Protein AF-A0AAQ4S574-F1 (afdb_monomer_lite)

Sequence (390 aa):
MLINPVLAESSVVLAVVLCVHMAMWNQHTWCCIALFIQAFYVQHKWDRLLRGGGAVFQFRPAANSGIVPASMVMPLLGLALKEKCSAAGNVYFERFSIVVTVTGMMLALFLSLIALGITRPVPTNTCVIAGVASSAILYTAKQTLTVSEVIEVLEVLLIFVYLSLIVLYLLPRCLTPGEALLVVGGISFIVNQLIKRSLNLAEVKGDPVNYFLPVVVVGSLLLGVFFALLFCFMESETWVSSLFFHMMTAVLGLGILMPWLSLFIGRHPIMWLLDFVTLNDRRLCLLGYWGFLAVVATCVVLHQNYQRQSGSKKHQASTVVRKYFHLIVVATYVPGLVYDRQLLHVAPWAAWRSSCSWSTCVTFGSGRWASCSGSCSPCSWTSGTPGPSS

Foldseek 3Di:
DPPDVLVVVLVVLVVLLVVLCVVPVDLLSVLLVLLLVLQSVLQVLVQVCLVVVLDPFFAAHPDRLQLNVLLNPQLSQLSVQLVVCVVVVNPVSNLVSVLSNLLSNVLSLVLSVVSQVSDPPRDPVSVVSSVVSVVSSVVVCVVRDDPVSVVLSVQLNVQLVVVLVLCSVLPHNPHRNSRSSNVSSVLSNLQSVQVVCVVCLPPDPDDLLVNLLSLVSVLVVVLVSVVSVVVVVDDDDDPVNVVCNVVVCCCSCVVPSQVVSCSNNVHRVVVVVVCVQPVDVLSVVLVVVLVVLLVVLVVVVVVVVVVVVVDPDDPPVPVVNVVSVVVSVCVSVVCCVVRPVSVVSVCVVVVVVSVVVVVVVVCVSPVDPPPVVPPPDPPPPDDDDDDDDD

Structure (mmCIF, N/CA/C/O backbone):
data_AF-A0AAQ4S574-F1
#
_entry.id   AF-A0AAQ4S574-F1
#
loop_
_atom_site.group_PDB
_atom_site.id
_atom_site.type_symbol
_atom_site.label_atom_id
_atom_site.label_alt_id
_atom_site.label_comp_id
_atom_site.label_asym_id
_atom_site.label_entity_id
_atom_site.label_seq_id
_atom_site.pdbx_PDB_ins_code
_atom_site.Cartn_x
_atom_site.Cartn_y
_atom_site.Cartn_z
_atom_site.occupancy
_atom_site.B_iso_or_equiv
_atom_site.auth_seq_id
_atom_site.auth_comp_id
_atom_site.auth_asym_id
_atom_site.auth_atom_id
_atom_site.pdbx_PDB_model_num
ATOM 1 N N . MET A 1 1 ? -4.953 -13.918 -32.452 1.00 43.50 1 MET A N 1
ATOM 2 C CA . MET A 1 1 ? -4.718 -12.624 -31.773 1.00 43.50 1 MET A CA 1
ATOM 3 C C . MET A 1 1 ? -3.980 -12.891 -30.471 1.00 43.50 1 MET A C 1
ATOM 5 O O . MET A 1 1 ? -4.559 -13.520 -29.597 1.00 43.50 1 MET A O 1
ATOM 9 N N . LEU A 1 2 ? -2.714 -12.480 -30.338 1.00 54.62 2 LEU A N 1
ATOM 10 C CA . LEU A 1 2 ? -2.072 -12.447 -29.019 1.00 54.62 2 LEU A CA 1
ATOM 11 C C . LEU A 1 2 ? -2.721 -11.312 -28.217 1.00 54.62 2 LEU A C 1
ATOM 13 O O . LEU A 1 2 ? -2.611 -10.149 -28.597 1.00 54.62 2 LEU A O 1
ATOM 17 N N . ILE A 1 3 ? -3.431 -11.651 -27.143 1.00 70.69 3 ILE A N 1
ATOM 18 C CA . ILE A 1 3 ? -4.018 -10.667 -26.230 1.00 70.69 3 ILE A CA 1
ATOM 19 C C . ILE A 1 3 ? -2.865 -9.914 -25.564 1.00 70.69 3 ILE A C 1
ATOM 21 O O . ILE A 1 3 ? -2.000 -10.527 -24.940 1.00 70.69 3 ILE A O 1
ATOM 25 N N . ASN A 1 4 ? -2.837 -8.587 -25.707 1.00 80.44 4 ASN A N 1
ATOM 26 C CA . ASN A 1 4 ? -1.855 -7.762 -25.013 1.00 80.44 4 ASN A CA 1
ATOM 27 C C . ASN A 1 4 ? -2.135 -7.850 -23.498 1.00 80.44 4 ASN A C 1
ATOM 29 O O . ASN A 1 4 ? -3.211 -7.418 -23.070 1.00 80.44 4 ASN A O 1
ATOM 33 N N . PRO A 1 5 ? -1.209 -8.391 -22.684 1.00 80.94 5 PRO A N 1
ATOM 34 C CA . PRO A 1 5 ? -1.453 -8.637 -21.262 1.00 80.94 5 PRO A CA 1
ATOM 35 C C . PRO A 1 5 ? -1.812 -7.357 -20.498 1.00 80.94 5 PRO A C 1
ATOM 37 O O . PRO A 1 5 ? -2.635 -7.400 -19.591 1.00 80.94 5 PRO A O 1
ATOM 40 N N . VAL A 1 6 ? -1.280 -6.208 -20.927 1.00 83.06 6 VAL A N 1
ATOM 41 C CA . VAL A 1 6 ? -1.556 -4.888 -20.337 1.00 83.06 6 VAL A CA 1
ATOM 42 C C . VAL A 1 6 ? -3.023 -4.481 -20.519 1.00 83.06 6 VAL A C 1
ATOM 44 O O . VAL A 1 6 ? -3.631 -3.899 -19.619 1.00 83.06 6 VAL A O 1
ATOM 47 N N . LEU A 1 7 ? -3.607 -4.785 -21.684 1.00 86.38 7 LEU A N 1
ATOM 48 C CA . LEU A 1 7 ? -5.013 -4.487 -21.968 1.00 86.38 7 LEU A CA 1
ATOM 49 C C . LEU A 1 7 ? -5.938 -5.419 -21.187 1.00 86.38 7 LEU A C 1
ATOM 51 O O . LEU A 1 7 ? -6.938 -4.954 -20.651 1.00 86.38 7 LEU A O 1
ATOM 55 N N . ALA A 1 8 ? -5.583 -6.702 -21.076 1.00 88.00 8 ALA A N 1
ATOM 56 C CA . ALA A 1 8 ? -6.330 -7.653 -20.259 1.00 88.00 8 ALA A CA 1
ATOM 57 C C . ALA A 1 8 ? -6.357 -7.213 -18.786 1.00 88.00 8 ALA A C 1
ATOM 59 O O . ALA A 1 8 ? -7.429 -7.075 -18.203 1.00 88.00 8 ALA A O 1
ATOM 60 N N . GLU A 1 9 ? -5.199 -6.888 -18.215 1.00 88.25 9 GLU A N 1
ATOM 61 C CA . GLU A 1 9 ? -5.070 -6.366 -16.851 1.00 88.25 9 GLU A CA 1
ATOM 62 C C . GLU A 1 9 ? -5.898 -5.090 -16.637 1.00 88.25 9 GLU A C 1
ATOM 64 O O . GLU A 1 9 ? -6.709 -5.016 -15.714 1.00 88.25 9 GLU A O 1
ATOM 69 N N . SER A 1 10 ? -5.773 -4.119 -17.544 1.00 92.00 10 SER A N 1
ATOM 70 C CA . SER A 1 10 ? -6.533 -2.865 -17.469 1.00 92.00 10 SER A CA 1
ATOM 71 C C . SER A 1 10 ? -8.041 -3.093 -17.597 1.00 92.00 10 SER A C 1
ATOM 73 O O . SER A 1 10 ? -8.815 -2.416 -16.926 1.00 92.00 10 SER A O 1
ATOM 75 N N . SER A 1 11 ? -8.473 -4.059 -18.415 1.00 92.06 11 SER A N 1
ATOM 76 C CA . SER A 1 11 ? -9.893 -4.397 -18.578 1.00 92.06 11 SER A CA 1
ATOM 77 C C . SER A 1 11 ? -10.495 -5.021 -17.318 1.00 92.06 11 SER A C 1
ATOM 79 O O . SER A 1 11 ? -11.617 -4.678 -16.949 1.00 92.06 11 SER A O 1
ATOM 81 N N . VAL A 1 12 ? -9.737 -5.869 -16.612 1.00 93.31 12 VAL A N 1
ATOM 82 C CA . VAL A 1 12 ? -10.163 -6.449 -15.331 1.00 93.31 12 VAL A CA 1
ATOM 83 C C . VAL A 1 12 ? -10.307 -5.348 -14.285 1.00 93.31 12 VAL A C 1
ATOM 85 O O . VAL A 1 12 ? -11.330 -5.277 -13.608 1.00 93.31 12 VAL A O 1
ATOM 88 N N . VAL A 1 13 ? -9.321 -4.453 -14.185 1.00 94.25 13 VAL A N 1
ATOM 89 C CA . VAL A 1 13 ? -9.377 -3.329 -13.241 1.00 94.25 13 VAL A CA 1
ATOM 90 C C . VAL A 1 13 ? -10.547 -2.396 -13.569 1.00 94.25 13 VAL A C 1
ATOM 92 O O . VAL A 1 13 ? -11.286 -2.022 -12.661 1.00 94.25 13 VAL A O 1
ATOM 95 N N . LEU A 1 14 ? -10.777 -2.080 -14.848 1.00 95.69 14 LEU A N 1
ATOM 96 C CA . LEU A 1 14 ? -11.927 -1.280 -15.279 1.00 95.69 14 LEU A CA 1
ATOM 97 C C . LEU A 1 14 ? -13.253 -1.930 -14.879 1.00 95.69 14 LEU A C 1
ATOM 99 O O . LEU A 1 14 ? -14.118 -1.250 -14.336 1.00 95.69 14 LEU A O 1
ATOM 103 N N . ALA A 1 15 ? -13.409 -3.236 -15.115 1.00 95.56 15 ALA A N 1
ATOM 104 C CA . ALA A 1 15 ? -14.615 -3.960 -14.731 1.00 95.56 15 ALA A CA 1
ATOM 105 C C . ALA A 1 15 ? -14.869 -3.852 -13.220 1.00 95.56 15 ALA A C 1
ATOM 107 O O . ALA A 1 15 ? -15.987 -3.555 -12.810 1.00 95.56 15 ALA A O 1
ATOM 108 N N . VAL A 1 16 ? -13.829 -4.003 -12.392 1.00 94.75 16 VAL A N 1
ATOM 109 C CA . VAL A 1 16 ? -13.945 -3.833 -10.935 1.00 94.75 16 VAL A CA 1
ATOM 110 C C . VAL A 1 16 ? -14.341 -2.399 -10.567 1.00 94.75 16 VAL A C 1
ATOM 112 O O . VAL A 1 16 ? -15.262 -2.220 -9.772 1.00 94.75 16 VAL A O 1
ATOM 115 N N . VAL A 1 17 ? -13.699 -1.382 -11.153 1.00 95.75 17 VAL A N 1
ATOM 116 C CA . VAL A 1 17 ? -14.027 0.036 -10.902 1.00 95.75 17 VAL A CA 1
ATOM 117 C C . VAL A 1 17 ? -15.481 0.334 -11.269 1.00 95.75 17 VAL A C 1
ATOM 119 O O . VAL A 1 17 ? -16.183 0.974 -10.489 1.00 95.75 17 VAL A O 1
ATOM 122 N N . LEU A 1 18 ? -15.955 -0.160 -12.416 1.00 95.62 18 LEU A N 1
ATOM 123 C CA . LEU A 1 18 ? -17.338 0.020 -12.856 1.00 95.62 18 LEU A CA 1
ATOM 124 C C . LEU A 1 18 ? -18.326 -0.711 -11.944 1.00 95.62 18 LEU A C 1
ATOM 126 O O . LEU A 1 18 ? -19.327 -0.117 -11.557 1.00 95.62 18 LEU A O 1
ATOM 130 N N . CYS A 1 19 ? -18.039 -1.948 -11.533 1.00 94.25 19 CYS A N 1
ATOM 131 C CA . CYS A 1 19 ? -18.871 -2.670 -10.566 1.00 94.25 19 CYS A CA 1
ATOM 132 C C . CYS A 1 19 ? -19.007 -1.895 -9.248 1.00 94.25 19 CYS A C 1
ATOM 134 O O . CYS A 1 19 ? -20.109 -1.737 -8.727 1.00 94.25 19 CYS A O 1
ATOM 136 N N . VAL A 1 20 ? -17.892 -1.375 -8.728 1.00 93.19 20 VAL A N 1
ATOM 137 C CA . VAL A 1 20 ? -17.866 -0.575 -7.496 1.00 93.19 20 VAL A CA 1
ATOM 138 C C . VAL A 1 20 ? -18.617 0.751 -7.679 1.00 93.19 20 VAL A C 1
ATOM 140 O O . VAL A 1 20 ? -19.373 1.159 -6.798 1.00 93.19 20 VAL A O 1
ATOM 143 N N . HIS A 1 21 ? -18.464 1.403 -8.832 1.00 94.75 21 HIS A N 1
ATOM 144 C CA . HIS A 1 21 ? -19.190 2.627 -9.164 1.00 94.75 21 HIS A CA 1
ATOM 145 C C . HIS A 1 21 ? -20.704 2.406 -9.233 1.00 94.75 21 HIS A C 1
ATOM 147 O O . HIS A 1 21 ? -21.452 3.163 -8.617 1.00 94.75 21 HIS A O 1
ATOM 153 N N . MET A 1 22 ? -21.147 1.344 -9.909 1.00 93.69 22 MET A N 1
ATOM 154 C CA . MET A 1 22 ? -22.566 0.992 -10.010 1.00 93.69 22 MET A CA 1
ATOM 155 C C . MET A 1 22 ? -23.173 0.629 -8.651 1.00 93.69 22 MET A C 1
ATOM 157 O O . MET A 1 22 ? -24.352 0.884 -8.432 1.00 93.69 22 MET A O 1
ATOM 161 N N . ALA A 1 23 ? -22.384 0.056 -7.738 1.00 91.88 23 ALA A N 1
ATOM 162 C CA . ALA A 1 23 ? -22.860 -0.333 -6.414 1.00 91.88 23 ALA A CA 1
ATOM 163 C C . ALA A 1 23 ? -23.023 0.851 -5.442 1.00 91.88 23 ALA A C 1
ATOM 165 O O . ALA A 1 23 ? -23.967 0.851 -4.661 1.00 91.88 23 ALA A O 1
ATOM 166 N N . MET A 1 24 ? -22.113 1.836 -5.455 1.00 90.31 24 MET A N 1
ATOM 167 C CA . MET A 1 24 ? -22.080 2.897 -4.426 1.00 90.31 24 MET A CA 1
ATOM 168 C C . MET A 1 24 ? -22.477 4.288 -4.930 1.00 90.31 24 MET A C 1
ATOM 170 O O . MET A 1 24 ? -22.800 5.147 -4.117 1.00 90.31 24 MET A O 1
ATOM 174 N N . TRP A 1 25 ? -22.370 4.541 -6.240 1.00 91.69 25 TRP A N 1
ATOM 175 C CA . TRP A 1 25 ? -22.757 5.784 -6.920 1.00 91.69 25 TRP A CA 1
ATOM 176 C C . TRP A 1 25 ? -22.475 7.081 -6.126 1.00 91.69 25 TRP A C 1
ATOM 178 O O . TRP A 1 25 ? -23.380 7.792 -5.691 1.00 91.69 25 TRP A O 1
ATOM 188 N N . ASN A 1 26 ? -21.198 7.414 -5.915 1.00 91.44 26 ASN A N 1
ATOM 189 C CA . ASN A 1 26 ? -20.798 8.583 -5.116 1.00 91.44 26 ASN A CA 1
ATOM 190 C C . ASN A 1 26 ? -19.667 9.410 -5.765 1.00 91.44 26 ASN A C 1
ATOM 192 O O . ASN A 1 26 ? -19.024 8.972 -6.722 1.00 91.44 26 ASN A O 1
ATOM 196 N N . GLN A 1 27 ? -19.389 10.609 -5.234 1.00 93.25 27 GLN A N 1
ATOM 197 C CA . GLN A 1 27 ? -18.343 11.508 -5.761 1.00 93.25 27 GLN A CA 1
ATOM 198 C C . GLN A 1 27 ? -16.951 10.846 -5.813 1.00 93.25 27 GLN A C 1
ATOM 200 O O . GLN A 1 27 ? -16.199 11.039 -6.769 1.00 93.25 27 GLN A O 1
ATOM 205 N N . HIS A 1 28 ? -16.619 10.003 -4.832 1.00 93.94 28 HIS A N 1
ATOM 206 C CA . HIS A 1 28 ? -15.342 9.289 -4.803 1.00 93.94 28 HIS A CA 1
ATOM 207 C C . HIS A 1 28 ? -15.235 8.209 -5.893 1.00 93.94 28 HIS A C 1
ATOM 209 O O . HIS A 1 28 ? -14.155 8.007 -6.443 1.00 93.94 28 HIS A O 1
ATOM 215 N N . THR A 1 29 ? -16.334 7.539 -6.256 1.00 95.19 29 THR A N 1
ATOM 216 C CA . THR A 1 29 ? -16.338 6.569 -7.367 1.00 95.19 29 THR A CA 1
ATOM 217 C C . THR A 1 29 ? -16.133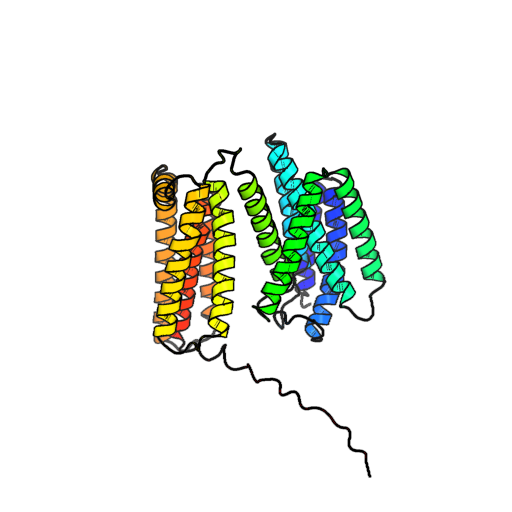 7.243 -8.719 1.00 95.19 29 THR A C 1
ATOM 219 O O . THR A 1 29 ? -15.388 6.718 -9.543 1.00 95.19 29 THR A O 1
ATOM 222 N N . TRP A 1 30 ? -16.690 8.442 -8.921 1.00 95.62 30 TRP A N 1
ATOM 223 C CA . TRP A 1 30 ? -16.391 9.263 -10.099 1.00 95.62 30 TRP A CA 1
ATOM 224 C C . TRP A 1 30 ? -14.912 9.657 -10.153 1.00 95.62 30 TRP A C 1
ATOM 226 O O . TRP A 1 30 ? -14.283 9.565 -11.208 1.00 95.62 30 TRP A O 1
ATOM 236 N N . CYS A 1 31 ? -14.322 10.007 -9.005 1.00 96.19 31 CYS A N 1
ATOM 237 C CA . CYS A 1 31 ? -12.882 10.243 -8.904 1.00 96.19 31 CYS A CA 1
ATOM 238 C C . CYS A 1 31 ? -12.060 8.989 -9.237 1.00 96.19 31 CYS A C 1
ATOM 240 O O . CYS A 1 31 ? -11.039 9.103 -9.909 1.00 96.19 31 CYS A O 1
ATOM 242 N N . CYS A 1 32 ? -12.511 7.794 -8.841 1.00 95.62 32 CYS A N 1
ATOM 243 C CA . CYS A 1 32 ? -11.848 6.537 -9.198 1.00 95.62 32 CYS A CA 1
ATOM 244 C C . CYS A 1 32 ? -11.902 6.258 -10.706 1.00 95.62 32 CYS A C 1
ATOM 246 O O . CYS A 1 32 ? -10.908 5.801 -11.264 1.00 95.62 32 CYS A O 1
ATOM 248 N N . ILE A 1 33 ? -13.007 6.582 -11.388 1.00 96.44 33 ILE A N 1
ATOM 249 C CA . ILE A 1 33 ? -13.091 6.490 -12.857 1.00 96.44 33 ILE A CA 1
ATOM 250 C C . ILE A 1 33 ? -12.091 7.454 -13.507 1.00 96.44 33 ILE A C 1
ATOM 252 O O . ILE A 1 33 ? -11.316 7.048 -14.375 1.00 96.44 33 ILE A O 1
ATOM 256 N N . ALA A 1 34 ? -12.062 8.715 -13.064 1.00 95.75 34 ALA A N 1
ATOM 257 C CA . ALA A 1 34 ? -11.118 9.705 -13.581 1.00 95.75 34 ALA A CA 1
ATOM 258 C C . ALA A 1 34 ? -9.656 9.277 -13.348 1.00 95.75 34 ALA A C 1
ATOM 260 O O . ALA A 1 34 ? -8.828 9.364 -14.259 1.00 95.75 34 ALA A O 1
ATOM 261 N N . LEU A 1 35 ? -9.352 8.751 -12.158 1.00 95.94 35 LEU A N 1
ATOM 262 C CA . LEU A 1 35 ? -8.034 8.231 -11.802 1.00 95.94 35 LEU A CA 1
ATOM 263 C C . LEU A 1 35 ? -7.663 6.995 -12.628 1.00 95.94 35 LEU A C 1
ATOM 265 O O . LEU A 1 35 ? -6.521 6.885 -13.063 1.00 95.94 35 LEU A O 1
ATOM 269 N N . PHE A 1 36 ? -8.607 6.087 -12.889 1.00 96.31 36 PHE A N 1
ATOM 270 C CA . PHE A 1 36 ? -8.378 4.925 -13.749 1.00 96.31 36 PHE A CA 1
ATOM 271 C C . PHE A 1 36 ? -7.985 5.359 -15.163 1.00 96.31 36 PHE A C 1
ATOM 273 O O . PHE A 1 36 ? -6.969 4.898 -15.687 1.00 96.31 36 PHE A O 1
ATOM 280 N N . ILE A 1 37 ? -8.752 6.277 -15.763 1.00 94.62 37 ILE A N 1
ATOM 281 C CA . ILE A 1 37 ? -8.464 6.808 -17.103 1.00 94.62 37 ILE A CA 1
ATOM 282 C C . ILE A 1 37 ? -7.067 7.431 -17.104 1.00 94.62 37 ILE A C 1
ATOM 284 O O . ILE A 1 37 ? -6.228 7.093 -17.939 1.00 94.62 37 ILE A O 1
ATOM 288 N N . GLN A 1 38 ? -6.777 8.288 -16.128 1.00 94.31 38 GLN A N 1
ATOM 289 C CA . GLN A 1 38 ? -5.470 8.914 -15.976 1.00 94.31 38 GLN A CA 1
ATOM 290 C C . GLN A 1 38 ? -4.342 7.871 -15.866 1.00 94.31 38 GLN A C 1
ATOM 292 O O . GLN A 1 38 ? -3.348 7.965 -16.600 1.00 94.31 38 GLN A O 1
ATOM 297 N N . ALA A 1 39 ? -4.488 6.869 -14.997 1.00 92.88 39 ALA A N 1
ATOM 298 C CA . ALA A 1 39 ? -3.494 5.823 -14.772 1.00 92.88 39 ALA A CA 1
ATOM 299 C C . ALA A 1 39 ? -3.269 4.965 -16.026 1.00 92.88 39 ALA A C 1
ATOM 301 O O . ALA A 1 39 ? -2.128 4.620 -16.332 1.00 92.88 39 ALA A O 1
ATOM 302 N N . PHE A 1 40 ? -4.324 4.686 -16.795 1.00 93.00 40 PHE A N 1
ATOM 303 C CA . PHE A 1 40 ? -4.241 3.948 -18.055 1.00 93.00 40 PHE A CA 1
ATOM 304 C C . PHE A 1 40 ? -3.364 4.669 -19.090 1.00 93.00 40 PHE A C 1
ATOM 306 O O . PHE A 1 40 ? -2.460 4.066 -19.680 1.00 93.00 40 PHE A O 1
ATOM 313 N N . TYR A 1 41 ? -3.556 5.982 -19.266 1.00 90.31 41 TYR A N 1
ATOM 314 C CA . TYR A 1 41 ? -2.715 6.777 -20.171 1.00 90.31 41 TYR A CA 1
ATOM 315 C C . TYR A 1 41 ? -1.257 6.863 -19.697 1.00 90.31 41 TYR A C 1
ATOM 317 O O . TYR A 1 41 ? -0.334 6.852 -20.520 1.00 90.31 41 TYR A O 1
ATOM 325 N N . VAL A 1 42 ? -1.039 6.948 -18.383 1.00 89.69 42 VAL A N 1
ATOM 326 C CA . VAL A 1 42 ? 0.301 7.024 -17.785 1.00 89.69 42 VAL A CA 1
ATOM 327 C C . VAL A 1 42 ? 1.046 5.690 -17.882 1.00 89.69 42 VAL A C 1
ATOM 329 O O . VAL A 1 42 ? 2.223 5.688 -18.249 1.00 89.69 42 VAL A O 1
ATOM 332 N N . GLN A 1 43 ? 0.370 4.561 -17.667 1.00 90.12 43 GLN A N 1
ATOM 333 C CA . GLN A 1 43 ? 0.934 3.212 -17.797 1.00 90.12 43 GLN A CA 1
ATOM 334 C C . GLN A 1 43 ? 1.559 2.984 -19.176 1.00 90.12 43 GLN A C 1
ATOM 336 O O . GLN A 1 43 ? 2.724 2.604 -19.282 1.00 90.12 43 GLN A O 1
ATOM 341 N N . HIS A 1 44 ? 0.839 3.323 -20.249 1.00 86.62 44 HIS A N 1
ATOM 342 C CA . HIS A 1 44 ? 1.346 3.123 -21.610 1.00 86.62 44 HIS A CA 1
ATOM 343 C C . HIS A 1 44 ? 2.580 3.988 -21.944 1.00 86.62 44 HIS A C 1
ATOM 345 O O . HIS A 1 44 ? 3.338 3.696 -22.876 1.00 86.62 44 HIS A O 1
ATOM 351 N N . LYS A 1 45 ? 2.793 5.088 -21.218 1.00 84.00 45 LYS A N 1
ATOM 352 C CA . LYS A 1 45 ? 3.995 5.921 -21.359 1.00 84.00 45 LYS A CA 1
ATOM 353 C C . LYS A 1 45 ? 5.153 5.393 -20.531 1.00 84.00 45 LYS A C 1
ATOM 355 O O . LYS A 1 45 ? 6.257 5.306 -21.061 1.00 84.00 45 LYS A O 1
ATOM 360 N N . TRP A 1 46 ? 4.898 4.997 -19.287 1.00 83.75 46 TRP A N 1
ATOM 361 C CA . TRP A 1 46 ? 5.904 4.350 -18.448 1.00 83.75 46 TRP A CA 1
ATOM 362 C C . TRP A 1 46 ? 6.450 3.086 -19.089 1.00 83.75 46 TRP A C 1
ATOM 364 O O . TRP A 1 46 ? 7.662 2.934 -19.162 1.00 83.75 46 TRP A O 1
ATOM 374 N N . ASP A 1 47 ? 5.592 2.227 -19.639 1.00 84.88 47 ASP A N 1
ATOM 375 C CA . ASP A 1 47 ? 6.041 1.005 -20.310 1.00 84.88 47 ASP A CA 1
ATOM 376 C C . ASP A 1 47 ? 6.991 1.314 -21.479 1.00 84.88 47 ASP A C 1
ATOM 378 O O . ASP A 1 47 ? 7.955 0.586 -21.713 1.00 84.88 47 ASP A O 1
ATOM 382 N N . ARG A 1 48 ? 6.764 2.423 -22.197 1.00 81.75 48 ARG A N 1
ATOM 383 C CA . ARG A 1 48 ? 7.668 2.888 -23.259 1.00 81.75 48 ARG A CA 1
ATOM 384 C C . ARG A 1 48 ? 8.982 3.436 -22.705 1.00 81.75 48 ARG A C 1
ATOM 386 O O . ARG A 1 48 ? 10.031 3.092 -23.240 1.00 81.75 48 ARG A O 1
ATOM 393 N N . LEU A 1 49 ? 8.943 4.233 -21.636 1.00 78.69 49 LEU A N 1
ATOM 394 C CA . LEU A 1 49 ? 10.150 4.747 -20.976 1.00 78.69 49 LEU A CA 1
ATOM 395 C C . LEU A 1 49 ? 11.023 3.627 -20.402 1.00 78.69 49 LEU A C 1
ATOM 397 O O . LEU A 1 49 ? 12.238 3.645 -20.584 1.00 78.69 49 LEU A O 1
ATOM 401 N N . LEU A 1 50 ? 10.403 2.646 -19.744 1.00 79.06 50 LEU A N 1
ATOM 402 C CA . LEU A 1 50 ? 11.084 1.490 -19.165 1.00 79.06 50 LEU A CA 1
ATOM 403 C C . LEU A 1 50 ? 11.767 0.650 -20.248 1.00 79.06 50 LEU A C 1
ATOM 405 O O . LEU A 1 50 ? 12.910 0.238 -20.071 1.00 79.06 50 LEU A O 1
ATOM 409 N N . ARG A 1 51 ? 11.105 0.445 -21.395 1.00 79.75 51 ARG A N 1
ATOM 410 C CA . ARG A 1 51 ? 11.705 -0.238 -22.556 1.00 79.75 51 ARG A CA 1
ATOM 411 C C . ARG A 1 51 ? 12.835 0.565 -23.198 1.00 79.75 51 ARG A C 1
ATOM 413 O O . ARG A 1 51 ? 13.771 -0.032 -23.711 1.00 79.75 51 ARG A O 1
ATOM 420 N N . GLY A 1 52 ? 12.743 1.893 -23.172 1.00 72.75 52 GLY A N 1
ATOM 421 C CA . GLY A 1 52 ? 13.758 2.795 -23.716 1.00 72.75 52 GLY A CA 1
ATOM 422 C C . GLY A 1 52 ? 14.956 3.046 -22.796 1.00 72.75 52 GLY A C 1
ATOM 423 O O . GLY A 1 52 ? 15.848 3.788 -23.186 1.00 72.75 52 GLY A O 1
ATOM 424 N N . GLY A 1 53 ? 14.978 2.490 -21.576 1.00 70.25 53 GLY A N 1
ATOM 425 C CA . GLY A 1 53 ? 16.066 2.699 -20.611 1.00 70.25 53 GLY A CA 1
ATOM 426 C C . GLY A 1 53 ? 16.183 4.131 -20.071 1.00 70.25 53 GLY A C 1
ATOM 427 O O . GLY A 1 53 ? 17.151 4.445 -19.390 1.00 70.25 53 GLY A O 1
ATOM 428 N N . GLY A 1 54 ? 15.204 4.999 -20.345 1.00 64.88 54 GLY A N 1
ATOM 429 C CA . GLY A 1 54 ? 15.230 6.422 -19.983 1.00 64.88 54 GLY A CA 1
ATOM 430 C C . GLY A 1 54 ? 14.704 6.737 -18.580 1.00 64.88 54 GLY A C 1
ATOM 431 O O . GLY A 1 54 ? 14.368 7.885 -18.299 1.00 64.88 54 GLY A O 1
ATOM 432 N N . ALA A 1 55 ? 14.549 5.732 -17.716 1.00 68.62 55 ALA A N 1
ATOM 433 C CA . ALA A 1 55 ? 14.080 5.935 -16.350 1.00 68.62 55 ALA A CA 1
ATOM 434 C C . ALA A 1 55 ? 15.243 6.354 -15.436 1.00 68.62 55 ALA A C 1
ATOM 436 O O . ALA A 1 55 ? 16.297 5.725 -15.444 1.00 68.62 55 ALA A O 1
ATOM 437 N N . VAL A 1 56 ? 15.026 7.389 -14.616 1.00 70.19 56 VAL A N 1
ATOM 438 C CA . VAL A 1 56 ? 16.003 7.867 -13.613 1.00 70.19 56 VAL A CA 1
ATOM 439 C C . VAL A 1 56 ? 16.348 6.765 -12.605 1.00 70.19 56 VAL A C 1
ATOM 441 O O . VAL A 1 56 ? 17.498 6.624 -12.201 1.00 70.19 56 VAL A O 1
ATOM 444 N N . PHE A 1 57 ? 15.355 5.954 -12.231 1.00 72.50 57 PHE A N 1
ATOM 445 C CA . PHE A 1 57 ? 15.533 4.795 -11.363 1.00 72.50 57 PHE A CA 1
ATOM 446 C C . PHE A 1 57 ? 15.596 3.504 -12.176 1.00 72.50 57 PHE A C 1
ATOM 448 O O . PHE A 1 57 ? 14.870 3.324 -13.158 1.00 72.50 57 PHE A O 1
ATOM 455 N N . GLN A 1 58 ? 16.431 2.570 -11.725 1.00 77.25 58 GLN A N 1
ATOM 456 C CA . GLN A 1 58 ? 16.524 1.245 -12.324 1.00 77.25 58 GLN A CA 1
ATOM 457 C C . GLN A 1 58 ? 15.363 0.383 -11.820 1.00 77.25 58 GLN A C 1
ATOM 459 O O . GLN A 1 58 ? 15.436 -0.193 -10.741 1.00 77.25 58 GLN A O 1
ATOM 464 N N . PHE A 1 59 ? 14.283 0.294 -12.590 1.00 80.69 59 PHE A N 1
ATOM 465 C CA . PHE A 1 59 ? 13.173 -0.620 -12.303 1.00 80.69 59 PHE A CA 1
ATOM 466 C C . PHE A 1 59 ? 13.439 -2.021 -12.861 1.00 80.69 59 PHE A C 1
ATOM 468 O O . PHE A 1 59 ? 14.367 -2.230 -13.650 1.00 80.69 59 PHE A O 1
ATOM 475 N N . ARG A 1 60 ? 12.630 -3.003 -12.444 1.00 78.38 60 ARG A N 1
ATOM 476 C CA . ARG A 1 60 ? 12.741 -4.383 -12.933 1.00 78.38 60 ARG A CA 1
ATOM 477 C C . ARG A 1 60 ? 12.635 -4.432 -14.472 1.00 78.38 60 ARG A C 1
ATOM 479 O O . ARG A 1 60 ? 11.612 -4.013 -15.016 1.00 78.38 60 ARG A O 1
ATOM 486 N N . PRO A 1 61 ? 13.643 -4.975 -15.181 1.00 68.19 61 PRO A N 1
ATOM 487 C CA . PRO A 1 61 ? 13.613 -5.071 -16.637 1.00 68.19 61 PRO A CA 1
ATOM 488 C C . PRO A 1 61 ? 12.579 -6.103 -17.115 1.00 68.19 61 PRO A C 1
ATOM 490 O O . PRO A 1 61 ? 12.309 -7.089 -16.433 1.00 68.19 61 PRO A O 1
ATOM 493 N N . ALA A 1 62 ? 12.021 -5.878 -18.309 1.00 67.44 62 ALA A N 1
ATOM 494 C CA . ALA A 1 62 ? 11.063 -6.757 -18.999 1.00 67.44 62 ALA A CA 1
ATOM 495 C C . ALA A 1 62 ? 9.697 -6.986 -18.310 1.00 67.44 62 ALA A C 1
ATOM 497 O O . ALA A 1 62 ? 8.880 -7.747 -18.828 1.00 67.44 62 ALA A O 1
ATOM 498 N N . ALA A 1 63 ? 9.416 -6.314 -17.191 1.00 69.19 63 ALA A N 1
ATOM 499 C CA . ALA A 1 63 ? 8.103 -6.318 -16.550 1.00 69.19 63 ALA A CA 1
ATOM 500 C C . ALA A 1 63 ? 7.242 -5.129 -17.019 1.00 69.19 63 ALA A C 1
ATOM 502 O O . ALA A 1 63 ? 7.764 -4.073 -17.381 1.00 69.19 63 ALA A O 1
ATOM 503 N N . ASN A 1 64 ? 5.917 -5.298 -17.000 1.00 82.38 64 ASN A N 1
ATOM 504 C CA . ASN A 1 64 ? 4.983 -4.184 -17.185 1.00 82.38 64 ASN A CA 1
ATOM 505 C C . ASN A 1 64 ? 5.067 -3.233 -15.982 1.00 82.38 64 ASN A C 1
ATOM 507 O O . ASN A 1 64 ? 5.408 -3.656 -14.875 1.00 82.38 64 ASN A O 1
ATOM 511 N N . SER A 1 65 ? 4.726 -1.959 -16.173 1.00 84.19 65 SER A N 1
ATOM 512 C CA . SER A 1 65 ? 4.787 -0.972 -15.090 1.00 84.19 65 SER A CA 1
ATOM 513 C C . SER A 1 65 ? 3.820 -1.256 -13.935 1.00 84.19 65 SER A C 1
ATOM 515 O O . SER A 1 65 ? 4.122 -0.867 -12.808 1.00 84.19 65 SER A O 1
ATOM 517 N N . GLY A 1 66 ? 2.687 -1.928 -14.190 1.00 88.31 66 GLY A N 1
ATOM 518 C CA . GLY A 1 66 ? 1.706 -2.319 -13.167 1.00 88.31 66 GLY A CA 1
ATOM 519 C C . GLY A 1 66 ? 1.019 -1.136 -12.475 1.00 88.31 66 GLY A C 1
ATOM 520 O O . GLY A 1 66 ? 0.531 -1.268 -11.356 1.00 88.31 66 GLY A O 1
ATOM 521 N N . ILE A 1 67 ? 1.007 0.043 -13.104 1.00 90.94 67 ILE A N 1
ATOM 522 C CA . ILE A 1 67 ? 0.523 1.290 -12.492 1.00 90.94 67 ILE A CA 1
ATOM 523 C C . ILE A 1 67 ? -0.998 1.284 -12.329 1.00 90.94 67 ILE A C 1
ATOM 525 O O . ILE A 1 67 ? -1.493 1.754 -11.310 1.00 90.94 67 ILE A O 1
ATOM 529 N N . VAL A 1 68 ? -1.737 0.747 -13.302 1.00 93.00 68 VAL A N 1
ATOM 530 C CA . VAL A 1 68 ? -3.208 0.704 -13.288 1.00 93.00 68 VAL A CA 1
ATOM 531 C C . VAL A 1 68 ? -3.771 -0.111 -12.120 1.00 93.00 68 VAL A C 1
ATOM 533 O O . VAL A 1 68 ? -4.611 0.428 -11.402 1.00 93.00 68 VAL A O 1
ATOM 536 N N . PRO A 1 69 ? -3.366 -1.371 -11.865 1.00 92.19 69 PRO A N 1
ATOM 537 C CA . PRO A 1 69 ? -3.865 -2.059 -10.677 1.00 92.19 69 PRO A CA 1
ATOM 538 C C . PRO A 1 69 ? -3.366 -1.388 -9.395 1.00 92.19 69 PRO A C 1
ATOM 540 O O . PRO A 1 69 ? -4.142 -1.220 -8.457 1.00 92.19 69 PRO A O 1
ATOM 543 N N . ALA A 1 70 ? -2.103 -0.953 -9.352 1.00 92.38 70 ALA A N 1
ATOM 544 C CA . ALA A 1 70 ? -1.512 -0.371 -8.154 1.00 92.38 70 ALA A CA 1
ATOM 545 C C . ALA A 1 70 ? -2.214 0.921 -7.712 1.00 92.38 70 ALA A C 1
ATOM 547 O O . ALA A 1 70 ? -2.450 1.116 -6.520 1.00 92.38 70 ALA A O 1
ATOM 548 N N . SER A 1 71 ? -2.599 1.776 -8.663 1.00 94.25 71 SER A N 1
ATOM 549 C CA . SER A 1 71 ? -3.313 3.024 -8.386 1.00 94.25 71 SER A CA 1
ATOM 550 C C . SER A 1 71 ? -4.737 2.809 -7.877 1.00 94.25 71 SER A C 1
ATOM 552 O O . SER A 1 71 ? -5.273 3.687 -7.205 1.00 94.25 71 SER A O 1
ATOM 554 N N . MET A 1 72 ? -5.351 1.659 -8.174 1.00 95.50 72 MET A N 1
ATOM 555 C CA . MET A 1 72 ? -6.751 1.377 -7.847 1.00 95.50 72 MET A CA 1
ATOM 556 C C . MET A 1 72 ? -6.939 0.585 -6.553 1.00 95.50 72 MET A C 1
ATOM 558 O O . MET A 1 72 ? -7.976 0.730 -5.909 1.00 95.50 72 MET A O 1
ATOM 562 N N . VAL A 1 73 ? -5.964 -0.227 -6.130 1.00 93.62 73 VAL A N 1
ATOM 563 C CA . VAL A 1 73 ? -6.116 -1.107 -4.953 1.00 93.62 73 VAL A CA 1
ATOM 564 C C . VAL A 1 73 ? -6.471 -0.325 -3.685 1.00 93.62 73 VAL A C 1
ATOM 566 O O . VAL A 1 73 ? -7.444 -0.666 -3.016 1.00 93.62 73 VAL A O 1
ATOM 569 N N . MET A 1 74 ? -5.714 0.724 -3.353 1.00 93.62 74 MET A N 1
ATOM 570 C CA . MET A 1 74 ? -5.921 1.472 -2.106 1.00 93.62 74 MET A CA 1
ATOM 571 C C . MET A 1 74 ? -7.217 2.311 -2.121 1.00 93.62 74 MET A C 1
ATOM 573 O O . MET A 1 74 ? -7.978 2.205 -1.156 1.00 93.62 74 MET A O 1
ATOM 577 N N . PRO A 1 75 ? -7.549 3.062 -3.196 1.00 95.31 75 PRO A N 1
ATOM 578 C CA . PRO A 1 75 ? -8.837 3.752 -3.300 1.00 95.31 75 PRO A CA 1
ATOM 579 C C . PRO A 1 75 ? -10.047 2.819 -3.216 1.00 95.31 75 PRO A C 1
ATOM 581 O O . PRO A 1 75 ? -10.976 3.076 -2.453 1.00 95.31 75 PRO A O 1
ATOM 584 N N . LEU A 1 76 ? -10.036 1.710 -3.962 1.00 95.06 76 LEU A N 1
ATOM 585 C CA . LEU A 1 76 ? -11.164 0.777 -3.981 1.00 95.06 76 LEU A CA 1
ATOM 586 C C . LEU A 1 76 ? -11.327 0.049 -2.645 1.00 95.06 76 LEU A C 1
ATOM 588 O O . LEU A 1 76 ? -12.457 -0.168 -2.205 1.00 95.06 76 LEU A O 1
ATOM 592 N N . LEU A 1 77 ? -10.219 -0.289 -1.976 1.00 93.25 77 LEU A N 1
ATOM 593 C CA . LEU A 1 77 ? -10.256 -0.859 -0.632 1.00 93.25 77 LEU A CA 1
ATOM 594 C C . LEU A 1 77 ? -10.902 0.113 0.358 1.00 93.25 77 LEU A C 1
ATOM 596 O O . LEU A 1 77 ? -11.797 -0.289 1.099 1.00 93.25 77 LEU A O 1
ATOM 600 N N . GLY A 1 78 ? -10.481 1.380 0.351 1.00 92.75 78 GLY A N 1
ATOM 601 C CA . GLY A 1 78 ? -11.061 2.405 1.214 1.00 92.75 78 GLY A CA 1
ATOM 602 C C . GLY A 1 78 ? -12.564 2.568 0.979 1.00 92.75 78 GLY A C 1
ATOM 603 O O . GLY A 1 78 ? -13.337 2.576 1.932 1.00 92.75 78 GLY A O 1
ATOM 604 N N . LEU A 1 79 ? -13.012 2.579 -0.276 1.00 94.44 79 LEU A N 1
ATOM 605 C CA . LEU A 1 79 ? -14.439 2.684 -0.581 1.00 94.44 79 LEU A CA 1
ATOM 606 C C . LEU A 1 79 ? -15.249 1.467 -0.128 1.00 94.44 79 LEU A C 1
ATOM 608 O O . LEU A 1 79 ? -16.302 1.622 0.488 1.00 94.44 79 LEU A O 1
ATOM 612 N N . ALA A 1 80 ? -14.745 0.261 -0.384 1.00 92.75 80 ALA A N 1
ATOM 613 C CA . ALA A 1 80 ? -15.414 -0.963 0.045 1.00 92.75 80 ALA A CA 1
ATOM 614 C C . ALA A 1 80 ? -15.497 -1.065 1.578 1.00 92.75 80 ALA A C 1
ATOM 616 O O . ALA A 1 80 ? -16.486 -1.568 2.117 1.00 92.75 80 ALA A O 1
ATOM 617 N N . LEU A 1 81 ? -14.465 -0.595 2.289 1.00 91.19 81 LEU A N 1
ATOM 618 C CA . LEU A 1 81 ? -14.466 -0.529 3.751 1.00 91.19 81 LEU A CA 1
ATOM 619 C C . LEU A 1 81 ? -15.439 0.529 4.265 1.00 91.19 81 LEU A C 1
ATOM 621 O O . LEU A 1 81 ? -16.183 0.239 5.198 1.00 91.19 81 LEU A O 1
ATOM 625 N N . LYS A 1 82 ? -15.499 1.699 3.621 1.00 93.06 82 LYS A N 1
ATOM 626 C CA . LYS A 1 82 ? -16.432 2.772 3.977 1.00 93.06 82 LYS A CA 1
ATOM 627 C C . LYS A 1 82 ? -17.871 2.259 4.004 1.00 93.06 82 LYS A C 1
ATOM 629 O O . LYS A 1 82 ? -18.533 2.414 5.024 1.00 93.06 82 LYS A O 1
ATOM 634 N N . GLU A 1 83 ? -18.329 1.607 2.936 1.00 91.56 83 GLU A N 1
ATOM 635 C CA . GLU A 1 83 ? -19.699 1.072 2.863 1.00 91.56 83 GLU A CA 1
ATOM 636 C C . GLU A 1 83 ? -19.979 0.047 3.964 1.00 91.56 83 GLU A C 1
ATOM 638 O O . GLU A 1 83 ? -21.008 0.100 4.635 1.00 91.56 83 GLU A O 1
ATOM 643 N N . LYS A 1 84 ? -19.031 -0.861 4.221 1.00 89.69 84 LYS A N 1
ATOM 644 C CA . LYS A 1 84 ? -19.182 -1.853 5.294 1.00 89.69 84 LYS A CA 1
ATOM 645 C C . LYS A 1 84 ? -19.232 -1.215 6.679 1.00 89.69 84 LYS A C 1
ATOM 647 O O . LYS A 1 84 ? -20.004 -1.662 7.523 1.00 89.69 84 LYS A O 1
ATOM 652 N N . CYS A 1 85 ? -18.407 -0.204 6.928 1.00 89.81 85 CYS A N 1
ATOM 653 C CA . CYS A 1 85 ? -18.368 0.501 8.206 1.00 89.81 85 CYS A CA 1
ATOM 654 C C . CYS A 1 85 ? -19.603 1.380 8.411 1.00 89.81 85 CYS A C 1
ATOM 656 O O . CYS A 1 85 ? -20.116 1.431 9.528 1.00 89.81 85 CYS A O 1
ATOM 658 N N . SER A 1 86 ? -20.113 1.989 7.338 1.00 90.06 86 SER A N 1
ATOM 659 C CA . SER A 1 86 ? -21.358 2.756 7.354 1.00 90.06 86 SER A CA 1
ATOM 660 C C . SER A 1 86 ? -22.557 1.851 7.655 1.00 90.06 86 SER A C 1
ATOM 662 O O . SER A 1 86 ? -23.323 2.126 8.576 1.00 90.06 86 SER A O 1
ATOM 664 N N . ALA A 1 87 ? -22.644 0.686 7.000 1.00 90.44 87 ALA A N 1
ATOM 665 C CA . ALA A 1 87 ? -23.670 -0.321 7.288 1.00 90.44 87 ALA A CA 1
ATOM 666 C C . ALA A 1 87 ? -23.604 -0.863 8.731 1.00 90.44 87 ALA A C 1
ATOM 668 O O . ALA A 1 87 ? -24.625 -1.239 9.301 1.00 90.44 87 ALA A O 1
ATOM 669 N N . ALA A 1 88 ? -22.412 -0.893 9.333 1.00 89.88 88 ALA A N 1
ATOM 670 C CA . ALA A 1 88 ? -22.208 -1.284 10.728 1.00 89.88 88 ALA A CA 1
ATOM 671 C C . ALA A 1 88 ? -22.423 -0.133 11.736 1.00 89.88 88 ALA A C 1
ATOM 673 O O . ALA A 1 88 ? -22.263 -0.350 12.937 1.00 89.88 88 ALA A O 1
ATOM 674 N N . GLY A 1 89 ? -22.736 1.086 11.277 1.00 88.81 89 GLY A N 1
ATOM 675 C CA . GLY A 1 89 ? -22.931 2.264 12.129 1.00 88.81 89 GLY A CA 1
ATOM 676 C C . GLY A 1 89 ? -21.653 2.800 12.787 1.00 88.81 89 GLY A C 1
ATOM 677 O O . GLY A 1 89 ? -21.732 3.557 13.754 1.00 88.81 89 GLY A O 1
ATOM 678 N N . ASN A 1 90 ? -20.465 2.417 12.303 1.00 88.94 90 ASN A N 1
ATOM 679 C CA . ASN A 1 90 ? -19.198 2.842 12.896 1.00 88.94 90 ASN A CA 1
ATOM 680 C C . ASN A 1 90 ? -18.611 4.061 12.172 1.00 88.94 90 ASN A C 1
ATOM 682 O O . ASN A 1 90 ? -17.816 3.936 11.237 1.00 88.94 90 ASN A O 1
ATOM 686 N N . VAL A 1 91 ? -18.975 5.245 12.667 1.00 89.12 91 VAL A N 1
ATOM 687 C CA . VAL A 1 91 ? -18.597 6.546 12.088 1.00 89.12 91 VAL A CA 1
ATOM 688 C C . VAL A 1 91 ? -17.078 6.758 12.050 1.00 89.12 91 VAL A C 1
ATOM 690 O O . VAL A 1 91 ? -16.558 7.319 11.086 1.00 89.12 91 VAL A O 1
ATOM 693 N N . TYR A 1 92 ? -16.345 6.288 13.065 1.00 87.62 92 TYR A N 1
ATOM 694 C CA . TYR A 1 92 ? -14.887 6.433 13.117 1.00 87.62 92 TYR A CA 1
ATOM 695 C C . TYR A 1 92 ? -14.208 5.669 11.974 1.00 87.62 92 TYR A C 1
ATOM 697 O O . TYR A 1 92 ? -13.417 6.243 11.223 1.00 87.62 92 TYR A O 1
ATOM 705 N N . PHE A 1 93 ? -14.548 4.388 11.797 1.00 86.94 93 PHE A N 1
ATOM 706 C CA . PHE A 1 93 ? -13.970 3.594 10.712 1.00 86.94 93 PHE A CA 1
ATOM 707 C C . PHE A 1 93 ? -14.482 4.014 9.335 1.00 86.94 93 PHE A C 1
ATOM 709 O O . PHE A 1 93 ? -13.751 3.874 8.354 1.00 86.94 93 PHE A O 1
ATOM 716 N N . GLU A 1 94 ? -15.693 4.563 9.244 1.00 90.06 94 GLU A N 1
ATOM 717 C CA . GLU A 1 94 ? -16.179 5.168 8.006 1.00 90.06 94 GLU A CA 1
ATOM 718 C C . GLU A 1 94 ? -15.284 6.343 7.583 1.00 90.06 94 GLU A C 1
ATOM 720 O O . GLU A 1 94 ? -14.774 6.355 6.460 1.00 90.06 94 GLU A O 1
ATOM 725 N N . ARG A 1 95 ? -15.019 7.289 8.494 1.00 91.69 95 ARG A N 1
ATOM 726 C CA . ARG A 1 95 ? -14.134 8.440 8.240 1.00 91.69 95 ARG A CA 1
ATOM 727 C C . ARG A 1 95 ? -12.717 8.007 7.894 1.00 91.69 95 ARG A C 1
ATOM 729 O O . ARG A 1 95 ? -12.176 8.424 6.872 1.00 91.69 95 ARG A O 1
ATOM 736 N N . PHE A 1 96 ? -12.165 7.076 8.666 1.00 90.62 96 PHE A N 1
ATOM 737 C CA . PHE A 1 96 ? -10.867 6.474 8.375 1.00 90.62 96 PHE A CA 1
ATOM 738 C C . PHE A 1 96 ? -10.807 5.860 6.965 1.00 90.62 96 PHE A C 1
ATOM 740 O O . PHE A 1 96 ? -9.831 6.037 6.239 1.00 90.62 96 PHE A O 1
ATOM 747 N N . SER A 1 97 ? -11.874 5.189 6.532 1.00 92.75 97 SER A N 1
ATOM 748 C CA . SER A 1 97 ? -11.957 4.585 5.197 1.00 92.75 97 SER A CA 1
ATOM 749 C C . SER A 1 97 ? -11.982 5.630 4.071 1.00 92.75 97 SER A C 1
ATOM 751 O O . SER A 1 97 ? -11.406 5.408 2.999 1.00 92.75 97 SER A O 1
ATOM 753 N N . ILE A 1 98 ? -12.577 6.804 4.310 1.00 94.00 98 ILE A N 1
ATOM 754 C CA . ILE A 1 98 ? -12.509 7.947 3.385 1.00 94.00 98 ILE A CA 1
ATOM 755 C C . ILE A 1 98 ? -11.070 8.474 3.297 1.00 94.00 98 ILE A C 1
ATOM 757 O O . ILE A 1 98 ? -10.572 8.677 2.187 1.00 94.00 98 ILE A O 1
ATOM 761 N N . VAL A 1 99 ? -10.369 8.618 4.428 1.00 94.50 99 VAL A N 1
ATOM 762 C CA . VAL A 1 99 ? -8.952 9.031 4.454 1.00 94.50 99 VAL A CA 1
ATOM 763 C C . VAL A 1 99 ? -8.079 8.052 3.668 1.00 94.50 99 VAL A C 1
ATOM 765 O O . VAL A 1 99 ? -7.286 8.483 2.830 1.00 94.50 99 VAL A O 1
ATOM 768 N N . VAL A 1 100 ? -8.266 6.740 3.855 1.00 94.56 100 VAL A N 1
ATOM 769 C CA . VAL A 1 100 ? -7.567 5.697 3.078 1.00 94.56 100 VAL A CA 1
ATOM 770 C C . VAL A 1 100 ? -7.830 5.863 1.581 1.00 94.56 100 VAL A C 1
ATOM 772 O O . VAL A 1 100 ? -6.893 5.822 0.780 1.00 94.56 100 VAL A O 1
ATOM 775 N N . THR A 1 101 ? -9.090 6.100 1.204 1.00 95.81 101 THR A N 1
ATOM 776 C CA . THR A 1 101 ? -9.485 6.286 -0.197 1.00 95.81 101 THR A CA 1
ATOM 777 C C . THR A 1 101 ? -8.759 7.476 -0.820 1.00 95.81 101 THR A C 1
ATOM 779 O O . THR A 1 101 ? -8.109 7.337 -1.857 1.00 95.81 101 THR A O 1
ATOM 782 N N . VAL A 1 102 ? -8.842 8.647 -0.181 1.00 95.94 102 VAL A N 1
ATOM 783 C CA . VAL A 1 102 ? -8.233 9.885 -0.687 1.00 95.94 102 VAL A CA 1
ATOM 784 C C . VAL A 1 102 ? -6.712 9.785 -0.703 1.00 95.94 102 VAL A C 1
ATOM 786 O O . VAL A 1 102 ? -6.097 10.182 -1.690 1.00 95.94 102 VAL A O 1
ATOM 789 N N . THR A 1 103 ? -6.106 9.186 0.322 1.00 95.56 103 THR A N 1
ATOM 790 C CA . THR A 1 103 ? -4.658 8.937 0.365 1.00 95.56 103 THR A CA 1
ATOM 791 C C . THR A 1 103 ? -4.210 8.101 -0.830 1.00 95.56 103 THR A C 1
ATOM 793 O O . THR A 1 103 ? -3.281 8.491 -1.535 1.00 95.56 103 THR A O 1
ATOM 796 N N . GLY A 1 104 ? -4.908 6.998 -1.121 1.00 95.12 104 GLY A N 1
ATOM 797 C CA . GLY A 1 104 ? -4.613 6.167 -2.288 1.00 95.12 104 GLY A CA 1
ATOM 798 C C . GLY A 1 104 ? -4.706 6.943 -3.606 1.00 95.12 104 GLY A C 1
ATOM 799 O O . GLY A 1 104 ? -3.828 6.815 -4.460 1.00 95.12 104 GLY A O 1
ATOM 800 N N . MET A 1 105 ? -5.727 7.797 -3.751 1.00 95.81 105 MET A N 1
ATOM 801 C CA . MET A 1 105 ? -5.890 8.633 -4.944 1.00 95.81 105 MET A CA 1
ATOM 802 C C . MET A 1 105 ? -4.747 9.649 -5.080 1.00 95.81 105 MET A C 1
ATOM 804 O O . MET A 1 105 ? -4.195 9.803 -6.168 1.00 95.81 105 MET A O 1
ATOM 808 N N . MET A 1 106 ? -4.344 10.299 -3.983 1.00 95.50 106 MET A N 1
ATOM 809 C CA . MET A 1 106 ? -3.248 11.276 -3.985 1.00 95.50 106 MET A CA 1
ATOM 810 C C . MET A 1 106 ? -1.891 10.635 -4.285 1.00 95.50 106 MET A C 1
ATOM 812 O O . MET A 1 106 ? -1.124 11.188 -5.072 1.00 95.50 106 MET A O 1
ATOM 816 N N . LEU A 1 107 ? -1.604 9.454 -3.730 1.00 94.94 107 LEU A N 1
ATOM 817 C CA . LEU A 1 107 ? -0.375 8.707 -4.026 1.00 94.94 107 LEU A CA 1
ATOM 818 C C . LEU A 1 107 ? -0.289 8.330 -5.514 1.00 94.94 107 LEU A C 1
ATOM 820 O O . LEU A 1 107 ? 0.752 8.512 -6.151 1.00 94.94 107 LEU A O 1
ATOM 824 N N . ALA A 1 108 ? -1.396 7.855 -6.090 1.00 93.81 108 ALA A N 1
ATOM 825 C CA . ALA A 1 108 ? -1.475 7.511 -7.507 1.00 93.81 108 ALA A CA 1
ATOM 826 C C . ALA A 1 108 ? -1.312 8.732 -8.431 1.00 93.81 108 ALA A C 1
ATOM 828 O O . ALA A 1 108 ? -0.589 8.660 -9.434 1.00 93.81 108 ALA A O 1
ATOM 829 N N . LEU A 1 109 ? -1.943 9.860 -8.087 1.00 93.12 109 LEU A N 1
ATOM 830 C CA . LEU A 1 109 ? -1.767 11.125 -8.804 1.00 93.12 109 LEU A CA 1
ATOM 831 C C . LEU A 1 109 ? -0.320 11.606 -8.733 1.00 93.12 109 LEU A C 1
ATOM 833 O O . LEU A 1 109 ? 0.255 11.982 -9.751 1.00 93.12 109 LEU A O 1
ATOM 837 N N . PHE A 1 110 ? 0.290 11.556 -7.552 1.00 91.88 110 PHE A N 1
ATOM 838 C CA . PHE A 1 110 ? 1.662 11.999 -7.359 1.00 91.88 110 PHE A CA 1
ATOM 839 C C . PHE A 1 110 ? 2.655 11.189 -8.205 1.00 91.88 110 PHE A C 1
ATOM 841 O O . PHE A 1 110 ? 3.473 11.769 -8.922 1.00 91.88 110 PHE A O 1
ATOM 848 N N . LEU A 1 111 ? 2.530 9.857 -8.223 1.00 88.19 111 LEU A N 1
ATOM 849 C CA . LEU A 1 111 ? 3.351 9.009 -9.096 1.00 88.19 111 LEU A CA 1
ATOM 850 C C . LEU A 1 111 ? 3.141 9.346 -10.581 1.00 88.19 111 LEU A C 1
ATOM 852 O O . LEU A 1 111 ? 4.079 9.338 -11.381 1.00 88.19 111 LEU A O 1
ATOM 856 N N . SER A 1 112 ? 1.907 9.673 -10.949 1.00 87.56 112 SER A N 1
ATOM 857 C CA . SER A 1 112 ? 1.555 10.073 -12.307 1.00 87.56 112 SER A CA 1
ATOM 858 C C . SER A 1 112 ? 2.123 11.438 -12.697 1.00 87.56 112 SER A C 1
ATOM 860 O O . SER A 1 112 ? 2.513 11.630 -13.847 1.00 87.56 112 SER A O 1
ATOM 862 N N . LEU A 1 113 ? 2.245 12.373 -11.756 1.00 87.56 113 LEU A N 1
ATOM 863 C CA . LEU A 1 113 ? 2.921 13.653 -11.977 1.00 87.56 113 LEU A CA 1
ATOM 864 C C . LEU A 1 113 ? 4.432 13.470 -12.139 1.00 87.56 113 LEU A C 1
ATOM 866 O O . LEU A 1 113 ? 5.015 14.057 -13.051 1.00 87.56 113 LEU A O 1
ATOM 870 N N . ILE A 1 114 ? 5.054 12.600 -11.336 1.00 84.19 114 ILE A N 1
ATOM 871 C CA . ILE A 1 114 ? 6.464 12.217 -11.521 1.00 84.19 114 ILE A CA 1
ATOM 872 C C . ILE A 1 114 ? 6.673 11.635 -12.922 1.00 84.19 114 ILE A C 1
ATOM 874 O O . ILE A 1 114 ? 7.606 12.026 -13.623 1.00 84.19 114 ILE A O 1
ATOM 878 N N . ALA A 1 115 ? 5.773 10.748 -13.359 1.00 79.56 115 ALA A N 1
ATOM 879 C CA . ALA A 1 115 ? 5.790 10.183 -14.705 1.00 79.56 115 ALA A CA 1
ATOM 880 C C . ALA A 1 115 ? 5.870 11.267 -15.780 1.00 79.56 115 ALA A C 1
ATOM 882 O O . ALA A 1 115 ? 6.729 11.232 -16.659 1.00 79.56 115 ALA A O 1
ATOM 883 N N . LEU A 1 116 ? 4.954 12.232 -15.688 1.00 80.75 116 LEU A N 1
ATOM 884 C CA . LEU A 1 116 ? 4.809 13.311 -16.652 1.00 80.75 116 LEU A CA 1
ATOM 885 C C . LEU A 1 116 ? 6.019 14.245 -16.643 1.00 80.75 116 LEU A C 1
ATOM 887 O O . LEU A 1 116 ? 6.458 14.664 -17.714 1.00 80.75 116 LEU A O 1
ATOM 891 N N . GLY A 1 117 ? 6.577 14.525 -15.463 1.00 80.75 117 GLY A N 1
ATOM 892 C CA . GLY A 1 117 ? 7.766 15.361 -15.304 1.00 80.75 117 GLY A CA 1
ATOM 893 C C . GLY A 1 117 ? 9.033 14.739 -15.896 1.00 80.75 117 GLY A C 1
ATOM 894 O O . GLY A 1 117 ? 9.868 15.460 -16.446 1.00 80.75 117 GLY A O 1
ATOM 895 N N . ILE A 1 118 ? 9.164 13.409 -15.830 1.00 78.56 118 ILE A N 1
ATOM 896 C CA . ILE A 1 118 ? 10.326 12.678 -16.362 1.00 78.56 118 ILE A CA 1
ATOM 897 C C . ILE A 1 118 ? 10.180 12.414 -17.872 1.00 78.56 118 ILE A C 1
ATOM 899 O O . ILE A 1 118 ? 11.178 12.400 -18.594 1.00 78.56 118 ILE A O 1
ATOM 903 N N . THR A 1 119 ? 8.959 12.247 -18.396 1.00 75.38 119 THR A N 1
ATOM 904 C CA . THR A 1 119 ? 8.749 12.058 -19.842 1.00 75.38 119 THR A CA 1
ATOM 905 C C . THR A 1 119 ? 9.083 13.319 -20.647 1.00 75.38 119 THR A C 1
ATOM 907 O O . THR A 1 119 ? 8.418 14.346 -20.518 1.00 75.38 119 THR A O 1
ATOM 910 N N . ARG A 1 120 ? 10.055 13.222 -21.562 1.00 73.94 120 ARG A N 1
ATOM 911 C CA . ARG A 1 120 ? 10.334 14.239 -22.589 1.00 73.94 120 ARG A CA 1
ATOM 912 C C . ARG A 1 120 ? 10.078 13.655 -23.990 1.00 73.94 120 ARG A C 1
ATOM 914 O O . ARG A 1 120 ? 10.531 12.540 -24.244 1.00 73.94 120 ARG A O 1
ATOM 921 N N . PRO A 1 121 ? 9.389 14.372 -24.902 1.00 78.44 121 PRO A N 1
ATOM 922 C CA . PRO A 1 121 ? 8.665 15.634 -24.696 1.00 78.44 121 PRO A CA 1
ATOM 923 C C . PRO A 1 121 ? 7.414 15.463 -23.814 1.00 78.44 121 PRO A C 1
ATOM 925 O O . PRO A 1 121 ? 6.841 14.374 -23.733 1.00 78.44 121 PRO A O 1
ATOM 928 N N . VAL A 1 122 ? 6.989 16.552 -23.158 1.00 78.31 122 VAL A N 1
ATOM 929 C CA . VAL A 1 122 ? 5.832 16.542 -22.248 1.00 78.31 122 VAL A CA 1
ATOM 930 C C . VAL A 1 122 ? 4.561 16.233 -23.042 1.00 78.31 122 VAL A C 1
ATOM 932 O O . VAL A 1 122 ? 4.252 16.925 -24.014 1.00 78.31 122 VAL A O 1
ATOM 935 N N . PRO A 1 123 ? 3.790 15.212 -22.653 1.00 80.06 123 PRO A N 1
ATOM 936 C CA . PRO A 1 123 ? 2.628 14.812 -23.423 1.00 80.06 123 PRO A CA 1
ATOM 937 C C . PRO A 1 123 ? 1.380 15.603 -23.045 1.00 80.06 123 PRO A C 1
ATOM 939 O O . PRO A 1 123 ? 0.725 15.305 -22.046 1.00 80.06 123 PRO A O 1
ATOM 942 N N . THR A 1 124 ? 1.015 16.557 -23.896 1.00 85.06 124 THR A N 1
ATOM 943 C CA . THR A 1 124 ? -0.135 17.459 -23.719 1.00 85.06 124 THR A CA 1
ATOM 944 C C . THR A 1 124 ? -1.424 16.720 -23.355 1.00 85.06 124 THR A C 1
ATOM 946 O O . THR A 1 124 ? -2.014 17.017 -22.322 1.00 85.06 124 THR A O 1
ATOM 949 N N . ASN A 1 125 ? -1.813 15.689 -24.113 1.00 87.12 125 ASN A N 1
ATOM 950 C CA . ASN A 1 125 ? -3.063 14.954 -23.864 1.00 87.12 125 ASN A CA 1
ATOM 951 C C . ASN A 1 125 ? -3.095 14.283 -22.482 1.00 87.12 125 ASN A C 1
ATOM 953 O O . ASN A 1 125 ? -4.104 14.329 -21.787 1.00 87.12 125 ASN A O 1
ATOM 957 N N . THR A 1 126 ? -1.986 13.673 -22.054 1.00 86.50 126 THR A N 1
ATOM 958 C CA . THR A 1 126 ? -1.919 13.027 -20.734 1.00 86.50 126 THR A CA 1
ATOM 959 C C . THR A 1 126 ? -1.839 14.057 -19.612 1.00 86.50 126 THR A C 1
ATOM 961 O O . THR A 1 126 ? -2.386 13.811 -18.543 1.00 86.50 126 THR A O 1
ATOM 964 N N . CYS A 1 127 ? -1.229 15.219 -19.861 1.00 87.50 127 CYS A N 1
ATOM 965 C CA . CYS A 1 127 ? -1.218 16.339 -18.923 1.00 87.50 127 CYS A CA 1
ATOM 966 C C . CYS A 1 127 ? -2.630 16.903 -18.704 1.00 87.50 127 CYS A C 1
ATOM 968 O O . CYS A 1 127 ? -3.038 17.080 -17.561 1.00 87.50 127 CYS A O 1
ATOM 970 N N . VAL A 1 128 ? -3.411 17.093 -19.774 1.00 90.62 128 VAL A N 1
ATOM 971 C CA . VAL A 1 128 ? -4.810 17.544 -19.674 1.00 90.62 128 VAL A CA 1
ATOM 972 C C . VAL A 1 128 ? -5.640 16.546 -18.866 1.00 90.62 128 VAL A C 1
ATOM 974 O O . VAL A 1 128 ? -6.296 16.938 -17.907 1.00 90.62 128 VAL A O 1
ATOM 977 N N . ILE A 1 129 ? -5.558 15.249 -19.188 1.00 91.50 129 ILE A N 1
ATOM 978 C CA . ILE A 1 129 ? -6.286 14.200 -18.453 1.00 91.50 129 ILE A CA 1
ATOM 979 C C . ILE A 1 129 ? -5.865 14.165 -16.976 1.00 91.50 129 ILE A C 1
ATOM 981 O O . ILE A 1 129 ? -6.720 14.085 -16.095 1.00 91.50 129 ILE A O 1
ATOM 985 N N . ALA A 1 130 ? -4.562 14.256 -16.690 1.00 90.94 130 ALA A N 1
ATOM 986 C CA . ALA A 1 130 ? -4.057 14.294 -15.322 1.00 90.94 130 ALA A CA 1
ATOM 987 C C . ALA A 1 130 ? -4.514 15.549 -14.570 1.00 90.94 130 ALA A C 1
ATOM 989 O O . ALA A 1 130 ? -4.858 15.447 -13.395 1.00 90.94 130 ALA A O 1
ATOM 990 N N . GLY A 1 131 ? -4.576 16.702 -15.239 1.00 92.50 131 GLY A N 1
ATOM 991 C CA . GLY A 1 131 ? -5.115 17.942 -14.687 1.00 92.50 131 GLY A CA 1
ATOM 992 C C . GLY A 1 131 ? -6.583 17.795 -14.301 1.00 92.50 131 GLY A C 1
ATOM 993 O O . GLY A 1 131 ? -6.929 18.050 -13.152 1.00 92.50 131 GLY A O 1
ATOM 994 N N . VAL A 1 132 ? -7.424 17.285 -15.209 1.00 93.81 132 VAL A N 1
ATOM 995 C CA . VAL A 1 132 ? -8.853 17.056 -14.928 1.00 93.81 132 VAL A CA 1
ATOM 996 C C . VAL A 1 132 ? -9.045 16.083 -13.761 1.00 93.81 132 VAL A C 1
ATOM 998 O O . VAL A 1 132 ? -9.797 16.386 -12.832 1.00 93.81 132 VAL A O 1
ATOM 1001 N N . ALA A 1 133 ? -8.340 14.946 -13.762 1.00 94.50 133 ALA A N 1
ATOM 1002 C CA . ALA A 1 133 ? -8.419 13.975 -12.670 1.00 94.50 133 ALA A CA 1
ATOM 1003 C C . ALA A 1 133 ? -7.951 14.579 -11.334 1.00 94.50 133 ALA A C 1
ATOM 1005 O O . ALA A 1 133 ? -8.632 14.433 -10.319 1.00 94.50 133 ALA A O 1
ATOM 1006 N N . SER A 1 134 ? -6.833 15.313 -11.340 1.00 93.88 134 SER A N 1
ATOM 1007 C CA . SER A 1 134 ? -6.293 15.972 -10.144 1.00 93.88 134 SER A CA 1
ATOM 1008 C C . SER A 1 134 ? -7.255 17.016 -9.590 1.00 93.88 134 SER A C 1
ATOM 1010 O O . SER A 1 134 ? -7.502 17.036 -8.387 1.00 93.88 134 SER A O 1
ATOM 1012 N N . SER A 1 135 ? -7.848 17.849 -10.448 1.00 94.94 135 SER A N 1
ATOM 1013 C CA . SER A 1 135 ? -8.833 18.852 -10.037 1.00 94.94 135 SER A CA 1
ATOM 1014 C C . SER A 1 135 ? -10.077 18.213 -9.419 1.00 94.94 135 SER A C 1
ATOM 1016 O O . SER A 1 135 ? -10.525 18.673 -8.371 1.00 94.94 135 SER A O 1
ATOM 1018 N N . ALA A 1 136 ? -10.604 17.136 -10.011 1.00 94.75 136 ALA A N 1
ATOM 1019 C CA . ALA A 1 136 ? -11.759 16.418 -9.466 1.00 94.75 136 ALA A CA 1
ATOM 1020 C C . ALA A 1 136 ? -11.458 15.794 -8.091 1.00 94.75 136 ALA A C 1
ATOM 1022 O O . ALA A 1 136 ? -12.255 15.919 -7.155 1.00 94.75 136 ALA A O 1
ATOM 1023 N N . ILE A 1 137 ? -10.284 15.171 -7.947 1.00 95.06 137 ILE A N 1
ATOM 1024 C CA . ILE A 1 137 ? -9.846 14.541 -6.696 1.00 95.06 137 ILE A CA 1
ATOM 1025 C C . ILE A 1 137 ? -9.597 15.591 -5.610 1.00 95.06 137 ILE A C 1
ATOM 1027 O O . ILE A 1 137 ? -10.072 15.419 -4.490 1.00 95.06 137 ILE A O 1
ATOM 1031 N N . LEU A 1 138 ? -8.915 16.696 -5.928 1.00 94.50 138 LEU A N 1
ATOM 1032 C CA . LEU A 1 138 ? -8.667 17.791 -4.983 1.00 94.50 138 LEU A CA 1
ATOM 1033 C C . LEU A 1 138 ? -9.962 18.485 -4.558 1.00 94.50 138 LEU A C 1
ATOM 1035 O O . LEU A 1 138 ? -10.133 18.784 -3.377 1.00 94.50 138 LEU A O 1
ATOM 1039 N N . TYR A 1 139 ? -10.887 18.711 -5.495 1.00 95.00 139 TYR A N 1
ATOM 1040 C CA . TYR A 1 139 ? -12.201 19.268 -5.184 1.00 95.00 139 TYR A CA 1
ATOM 1041 C C . TYR A 1 139 ? -12.968 18.363 -4.216 1.00 95.00 139 TYR A C 1
ATOM 1043 O O . TYR A 1 139 ? -13.460 18.834 -3.192 1.00 95.00 139 TYR A O 1
ATOM 1051 N N . THR A 1 140 ? -13.003 17.060 -4.499 1.00 93.19 140 THR A N 1
ATOM 1052 C CA . THR A 1 140 ? -13.679 16.082 -3.639 1.00 93.19 140 THR A CA 1
ATOM 1053 C C . THR A 1 140 ? -13.009 16.005 -2.269 1.00 93.19 140 THR A C 1
ATOM 1055 O O . THR A 1 140 ? -13.690 16.126 -1.257 1.00 93.19 140 THR A O 1
ATOM 1058 N N . ALA A 1 141 ? -11.677 15.906 -2.217 1.00 92.44 141 ALA A N 1
ATOM 1059 C CA . ALA A 1 141 ? -10.917 15.875 -0.968 1.00 92.44 141 ALA A CA 1
ATOM 1060 C C . ALA A 1 141 ? -11.199 17.105 -0.094 1.00 92.44 141 ALA A C 1
ATOM 1062 O O . ALA A 1 141 ? -11.441 16.955 1.101 1.00 92.44 141 ALA A O 1
ATOM 1063 N N . LYS A 1 142 ? -11.246 18.302 -0.695 1.00 93.12 142 LYS A N 1
ATOM 1064 C CA . LYS A 1 142 ? -11.563 19.554 0.005 1.00 93.12 142 LYS A CA 1
ATOM 1065 C C . LYS A 1 142 ? -12.971 19.560 0.610 1.00 93.12 142 LYS A C 1
ATOM 1067 O O . LYS A 1 142 ? -13.161 20.151 1.664 1.00 93.12 142 LYS A O 1
ATOM 1072 N N . GLN A 1 143 ? -13.952 18.961 -0.064 1.00 92.50 143 GLN A N 1
ATOM 1073 C CA . GLN A 1 143 ? -15.338 18.928 0.415 1.00 92.50 143 GLN A CA 1
ATOM 1074 C C . GLN A 1 143 ? -15.567 17.854 1.483 1.00 92.50 143 GLN A C 1
ATOM 1076 O O . GLN A 1 143 ? -16.430 18.015 2.342 1.00 92.50 143 GLN A O 1
ATOM 1081 N N . THR A 1 144 ? -14.822 16.747 1.430 1.00 91.69 144 THR A N 1
ATOM 1082 C CA . THR A 1 144 ? -15.091 15.583 2.286 1.00 91.69 144 THR A CA 1
ATOM 1083 C C . THR A 1 144 ? -14.211 15.500 3.525 1.00 91.69 144 THR A C 1
ATOM 1085 O O . THR A 1 144 ? -14.664 14.962 4.538 1.00 91.69 144 THR A O 1
ATOM 1088 N N . LEU A 1 145 ? -12.965 15.978 3.439 1.00 93.69 145 LEU A N 1
ATOM 1089 C CA . LEU A 1 145 ? -11.982 15.861 4.513 1.00 93.69 145 LEU A CA 1
ATOM 1090 C C . LEU A 1 145 ? -11.976 17.094 5.416 1.00 93.69 145 LEU A C 1
ATOM 1092 O O . LEU A 1 145 ? -12.067 18.236 4.966 1.00 93.69 145 LEU A O 1
ATOM 1096 N N . THR A 1 146 ? -11.799 16.845 6.705 1.00 94.38 146 THR A N 1
ATOM 1097 C CA . THR A 1 146 ? -11.481 17.858 7.713 1.00 94.38 146 THR A CA 1
ATOM 1098 C C . THR A 1 146 ? -10.008 18.272 7.629 1.00 94.38 146 THR A C 1
ATOM 1100 O O . THR A 1 146 ? -9.179 17.584 7.034 1.00 94.38 146 THR A O 1
ATOM 1103 N N . VAL A 1 147 ? -9.646 19.397 8.252 1.00 93.12 147 VAL A N 1
ATOM 1104 C CA . VAL A 1 147 ? -8.263 19.912 8.230 1.00 93.12 147 VAL A CA 1
ATOM 1105 C C . VAL A 1 147 ? -7.261 18.895 8.795 1.00 93.12 147 VAL A C 1
ATOM 1107 O O . VAL A 1 147 ? -6.193 18.709 8.218 1.00 93.12 147 VAL A O 1
ATOM 1110 N N . SER A 1 148 ? -7.609 18.195 9.880 1.00 90.56 148 SER A N 1
ATOM 1111 C CA . SER A 1 148 ? -6.749 17.165 10.482 1.00 90.56 148 SER A CA 1
ATOM 1112 C C . SER A 1 148 ? -6.537 15.959 9.559 1.00 90.56 148 SER A C 1
ATOM 1114 O O . SER A 1 148 ? -5.430 15.427 9.484 1.00 90.56 148 SER A O 1
ATOM 1116 N N . GLU A 1 149 ? -7.567 15.555 8.817 1.00 93.62 149 GLU A N 1
ATOM 1117 C CA . GLU A 1 149 ? -7.485 14.481 7.822 1.00 93.62 149 GLU A CA 1
ATOM 1118 C C . GLU A 1 149 ? -6.665 14.905 6.592 1.00 93.62 149 GLU A C 1
ATOM 1120 O O . GLU A 1 149 ? -5.923 14.099 6.037 1.00 93.62 149 GLU A O 1
ATOM 1125 N N . VAL A 1 150 ? -6.735 16.173 6.175 1.00 94.12 150 VAL A N 1
ATOM 1126 C CA . VAL A 1 150 ? -5.882 16.697 5.092 1.00 94.12 150 VAL A CA 1
ATOM 1127 C C . VAL A 1 150 ? -4.406 16.672 5.496 1.00 94.12 150 VAL A C 1
ATOM 1129 O O . VAL A 1 150 ? -3.565 16.266 4.692 1.00 94.12 150 VAL A O 1
ATOM 1132 N N . ILE A 1 151 ? -4.093 17.060 6.737 1.00 91.88 151 ILE A N 1
ATOM 1133 C CA . ILE A 1 151 ? -2.731 16.961 7.283 1.00 91.88 151 ILE A CA 1
ATOM 1134 C C . ILE A 1 151 ? -2.261 15.502 7.246 1.00 91.88 151 ILE A C 1
ATOM 1136 O O . ILE A 1 151 ? -1.153 15.239 6.791 1.00 91.88 151 ILE A O 1
ATOM 1140 N N . GLU A 1 152 ? -3.126 14.549 7.611 1.00 92.88 152 GLU A N 1
ATOM 1141 C CA . GLU A 1 152 ? -2.808 13.118 7.531 1.00 92.88 152 GLU A CA 1
ATOM 1142 C C . GLU A 1 152 ? -2.405 12.674 6.125 1.00 92.88 152 GLU A C 1
ATOM 1144 O O . GLU A 1 152 ? -1.387 12.005 5.950 1.00 92.88 152 GLU A O 1
ATOM 1149 N N . VAL A 1 153 ? -3.187 13.053 5.114 1.00 94.62 153 VAL A N 1
ATOM 1150 C CA . VAL A 1 153 ? -2.898 12.702 3.718 1.00 94.62 153 VAL A CA 1
ATOM 1151 C C . VAL A 1 153 ? -1.548 13.285 3.284 1.00 94.62 153 VAL A C 1
ATOM 1153 O O . VAL A 1 153 ? -0.775 12.610 2.600 1.00 94.62 153 VAL A O 1
ATOM 1156 N N . LEU A 1 154 ? -1.246 14.520 3.697 1.00 94.25 154 LEU A N 1
ATOM 1157 C CA . LEU A 1 154 ? 0.010 15.192 3.366 1.00 94.25 154 LEU A CA 1
ATOM 1158 C C . LEU A 1 154 ? 1.220 14.537 4.050 1.00 94.25 154 LEU A C 1
ATOM 1160 O O . LEU A 1 154 ? 2.249 14.348 3.402 1.00 94.25 154 LEU A O 1
ATOM 1164 N N . GLU A 1 155 ? 1.095 14.144 5.319 1.00 94.69 155 GLU A N 1
ATOM 1165 C CA . GLU A 1 155 ? 2.128 13.399 6.052 1.00 94.69 155 GLU A CA 1
ATOM 1166 C C . GLU A 1 155 ? 2.444 12.066 5.363 1.00 94.69 155 GLU A C 1
ATOM 1168 O O . GLU A 1 155 ? 3.610 11.754 5.111 1.00 94.69 155 GLU A O 1
ATOM 1173 N N . VAL A 1 156 ? 1.412 11.300 4.986 1.00 95.44 156 VAL A N 1
ATOM 1174 C CA . VAL A 1 156 ? 1.592 10.022 4.278 1.00 95.44 156 VAL A CA 1
ATOM 1175 C C . VAL A 1 156 ? 2.289 10.237 2.934 1.00 95.44 156 VAL A C 1
ATOM 1177 O O . VAL A 1 156 ? 3.188 9.469 2.580 1.00 95.44 156 VAL A O 1
ATOM 1180 N N . LEU A 1 157 ? 1.911 11.285 2.196 1.00 94.69 157 LEU A N 1
ATOM 1181 C CA . LEU A 1 157 ? 2.544 11.636 0.926 1.00 94.69 157 LEU A CA 1
ATOM 1182 C C . LEU A 1 157 ? 4.025 11.992 1.117 1.00 94.69 157 LEU A C 1
ATOM 1184 O O . LEU A 1 157 ? 4.870 11.526 0.353 1.00 94.69 157 LEU A O 1
ATOM 1188 N N . LEU A 1 158 ? 4.356 12.760 2.156 1.00 94.94 158 LEU A N 1
ATOM 1189 C CA . LEU A 1 158 ? 5.734 13.122 2.479 1.00 94.94 158 LEU A CA 1
ATOM 1190 C C . LEU A 1 158 ? 6.575 11.877 2.800 1.00 94.94 158 LEU A C 1
ATOM 1192 O O . LEU A 1 158 ? 7.641 11.682 2.211 1.00 94.94 158 LEU A O 1
ATOM 1196 N N . ILE A 1 159 ? 6.069 10.994 3.669 1.00 94.00 159 ILE A N 1
ATOM 1197 C CA . ILE A 1 159 ? 6.733 9.725 4.011 1.00 94.00 159 ILE A CA 1
ATOM 1198 C C . ILE A 1 159 ? 6.918 8.866 2.752 1.00 94.00 159 ILE A C 1
ATOM 1200 O O . ILE A 1 159 ? 7.986 8.292 2.549 1.00 94.00 159 ILE A O 1
ATOM 1204 N N . PHE A 1 160 ? 5.914 8.809 1.869 1.00 94.19 160 PHE A N 1
ATOM 1205 C CA . PHE A 1 160 ? 5.998 8.099 0.590 1.00 94.19 160 PHE A CA 1
ATOM 1206 C C . PHE A 1 160 ? 7.118 8.608 -0.312 1.00 94.19 160 PHE A C 1
ATOM 1208 O O . PHE A 1 160 ? 7.848 7.789 -0.874 1.00 94.19 160 PHE A O 1
ATOM 1215 N N . VAL A 1 161 ? 7.298 9.924 -0.432 1.00 91.88 161 VAL A N 1
ATOM 1216 C CA . VAL A 1 161 ? 8.393 10.500 -1.226 1.00 91.88 161 VAL A CA 1
ATOM 1217 C C . VAL A 1 161 ? 9.747 10.069 -0.670 1.00 91.88 161 VAL A C 1
ATOM 1219 O O . VAL A 1 161 ? 10.571 9.532 -1.413 1.00 91.88 161 VAL A O 1
ATOM 1222 N N . TYR A 1 162 ? 9.964 10.243 0.635 1.00 91.12 162 TYR A N 1
ATOM 1223 C CA . TYR A 1 162 ? 11.237 9.892 1.267 1.00 91.12 162 TYR A CA 1
ATOM 1224 C C . TYR A 1 162 ? 11.533 8.394 1.193 1.00 91.12 162 TYR A C 1
ATOM 1226 O O . TYR A 1 162 ? 12.633 8.000 0.802 1.00 91.12 162 TYR A O 1
ATOM 1234 N N . LEU A 1 163 ? 10.551 7.545 1.505 1.00 89.38 163 LEU A N 1
ATOM 1235 C CA . LEU A 1 163 ? 10.726 6.098 1.421 1.00 89.38 163 LEU A CA 1
ATOM 1236 C C . LEU A 1 163 ? 10.933 5.629 -0.018 1.00 89.38 163 LEU A C 1
ATOM 1238 O O . LEU A 1 163 ? 11.732 4.723 -0.235 1.00 89.38 163 LEU A O 1
ATOM 1242 N N . SER A 1 164 ? 10.283 6.250 -1.006 1.00 88.19 164 SER A N 1
ATOM 1243 C CA . SER A 1 164 ? 10.505 5.913 -2.417 1.00 88.19 164 SER A CA 1
ATOM 1244 C C . SER A 1 164 ? 11.953 6.174 -2.825 1.00 88.19 164 SER A C 1
ATOM 1246 O O . SER A 1 164 ? 12.548 5.334 -3.495 1.00 88.19 164 SER A O 1
ATOM 1248 N N . LEU A 1 165 ? 12.549 7.287 -2.380 1.00 86.56 165 LEU A N 1
ATOM 1249 C CA . LEU A 1 165 ? 13.962 7.582 -2.638 1.00 86.56 165 LEU A CA 1
ATOM 1250 C C . LEU A 1 165 ? 14.886 6.546 -1.990 1.00 86.56 165 LEU A C 1
ATOM 1252 O O . LEU A 1 165 ? 15.785 6.037 -2.653 1.00 86.56 165 LEU A O 1
ATOM 1256 N N . ILE A 1 166 ? 14.637 6.190 -0.727 1.00 85.88 166 ILE A N 1
ATOM 1257 C CA . ILE A 1 166 ? 15.447 5.201 0.000 1.00 85.88 166 ILE A CA 1
ATOM 1258 C C . ILE A 1 166 ? 15.330 3.818 -0.654 1.00 85.88 166 ILE A C 1
ATOM 1260 O O . ILE A 1 166 ? 16.338 3.191 -0.972 1.00 85.88 166 ILE A O 1
ATOM 1264 N N . VAL A 1 167 ? 14.106 3.339 -0.887 1.00 83.06 167 VAL A N 1
ATOM 1265 C CA . VAL A 1 167 ? 13.847 1.984 -1.396 1.00 83.06 167 VAL A CA 1
ATOM 1266 C C . VAL A 1 167 ? 14.330 1.823 -2.834 1.00 83.06 167 VAL A C 1
ATOM 1268 O O . VAL A 1 167 ? 14.980 0.826 -3.137 1.00 83.06 167 VAL A O 1
ATOM 1271 N N . LEU A 1 168 ? 14.058 2.788 -3.719 1.00 82.38 168 LEU A N 1
ATOM 1272 C CA . LEU A 1 168 ? 14.497 2.700 -5.118 1.00 82.38 168 LEU A CA 1
ATOM 1273 C C . LEU A 1 168 ? 16.017 2.860 -5.270 1.00 82.38 168 LEU A C 1
ATOM 1275 O O . LEU A 1 168 ? 16.567 2.388 -6.265 1.00 82.38 168 LEU A O 1
ATOM 1279 N N . TYR A 1 169 ? 16.690 3.485 -4.298 1.00 82.00 169 TYR A N 1
ATOM 1280 C CA . TYR A 1 169 ? 18.151 3.566 -4.255 1.00 82.00 169 TYR A CA 1
ATOM 1281 C C . TYR A 1 169 ? 18.793 2.289 -3.694 1.00 82.00 169 TYR A C 1
ATOM 1283 O O . TYR A 1 169 ? 19.760 1.792 -4.265 1.00 82.00 169 TYR A O 1
ATOM 1291 N N . LEU A 1 170 ? 18.247 1.730 -2.606 1.00 78.12 170 LEU A N 1
ATOM 1292 C CA . LEU A 1 170 ? 18.784 0.523 -1.960 1.00 78.12 170 LEU A CA 1
ATOM 1293 C C . LEU A 1 170 ? 18.468 -0.771 -2.725 1.00 78.12 170 LEU A C 1
ATOM 1295 O O . LEU A 1 170 ? 19.251 -1.716 -2.665 1.00 78.12 170 LEU A O 1
ATOM 1299 N N . LEU A 1 171 ? 17.328 -0.838 -3.423 1.00 78.38 171 LEU A N 1
ATOM 1300 C CA . LEU A 1 171 ? 16.844 -2.041 -4.113 1.00 78.38 171 LEU A CA 1
ATOM 1301 C C . LEU A 1 171 ? 16.652 -1.801 -5.623 1.00 78.38 171 LEU A C 1
ATOM 1303 O O . LEU A 1 171 ? 15.529 -1.912 -6.139 1.00 78.38 171 LEU A O 1
ATOM 1307 N N . PRO A 1 172 ? 17.729 -1.482 -6.368 1.00 79.75 172 PRO A N 1
ATOM 1308 C CA . PRO A 1 172 ? 17.633 -1.283 -7.805 1.00 79.75 172 PRO A CA 1
ATOM 1309 C C . PRO A 1 172 ? 17.193 -2.580 -8.499 1.00 79.75 172 PRO A C 1
ATOM 1311 O O . PRO A 1 172 ? 17.600 -3.684 -8.142 1.00 79.75 172 PRO A O 1
ATOM 1314 N N . ARG A 1 173 ? 16.360 -2.450 -9.533 1.00 78.94 173 ARG A N 1
ATOM 1315 C CA . ARG A 1 173 ? 15.825 -3.525 -10.395 1.00 78.94 173 ARG A CA 1
ATOM 1316 C C . ARG A 1 173 ? 14.920 -4.547 -9.697 1.00 78.94 173 ARG A C 1
ATOM 1318 O O . ARG A 1 173 ? 14.430 -5.467 -10.355 1.00 78.94 173 ARG A O 1
ATOM 1325 N N . CYS A 1 174 ? 14.654 -4.396 -8.400 1.00 80.44 174 CYS A N 1
ATOM 1326 C CA . CYS A 1 174 ? 13.814 -5.331 -7.654 1.00 80.44 174 CYS A CA 1
ATOM 1327 C C . CYS A 1 174 ? 12.321 -5.121 -7.914 1.00 80.44 174 CYS A C 1
ATOM 1329 O O . CYS A 1 174 ? 11.583 -6.105 -7.981 1.00 80.44 174 CYS A O 1
ATOM 1331 N N . LEU A 1 175 ? 11.897 -3.864 -8.072 1.00 84.12 175 LEU A N 1
ATOM 1332 C CA . LEU A 1 175 ? 10.491 -3.463 -8.116 1.00 84.12 175 LEU A CA 1
ATOM 1333 C C . LEU A 1 175 ? 10.110 -2.860 -9.472 1.00 84.12 175 LEU A C 1
ATOM 1335 O O . LEU A 1 175 ? 10.915 -2.207 -10.143 1.00 84.12 175 LEU A O 1
ATOM 1339 N N . THR A 1 176 ? 8.858 -3.066 -9.862 1.00 87.94 176 THR A N 1
ATOM 1340 C CA . THR A 1 176 ? 8.163 -2.256 -10.873 1.00 87.94 176 THR A CA 1
ATOM 1341 C C . THR A 1 176 ? 7.606 -0.972 -10.239 1.00 87.94 176 THR A C 1
ATOM 1343 O O . THR A 1 176 ? 7.415 -0.934 -9.021 1.00 87.94 176 THR A O 1
ATOM 1346 N N . PRO A 1 177 ? 7.308 0.086 -11.019 1.00 87.00 177 PRO A N 1
ATOM 1347 C CA . PRO A 1 177 ? 6.696 1.304 -10.482 1.00 87.00 177 PRO A CA 1
ATOM 1348 C C . PRO A 1 177 ? 5.391 1.052 -9.706 1.00 87.00 177 PRO A C 1
ATOM 1350 O O . PRO A 1 177 ? 5.175 1.657 -8.659 1.00 87.00 177 PRO A O 1
ATOM 1353 N N . GLY A 1 178 ? 4.541 0.136 -10.181 1.00 88.44 178 GLY A N 1
ATOM 1354 C CA . GLY A 1 178 ? 3.307 -0.256 -9.499 1.00 88.44 178 GLY A CA 1
ATOM 1355 C C . GLY A 1 178 ? 3.546 -1.048 -8.211 1.00 88.44 178 GLY A C 1
ATOM 1356 O O . GLY A 1 178 ? 2.923 -0.757 -7.191 1.00 88.44 178 GLY A O 1
ATOM 1357 N N . GLU A 1 179 ? 4.482 -2.004 -8.211 1.00 88.44 179 GLU A N 1
ATOM 1358 C CA . GLU A 1 179 ? 4.881 -2.708 -6.979 1.00 88.44 179 GLU A CA 1
ATOM 1359 C C . GLU A 1 179 ? 5.450 -1.724 -5.945 1.00 88.44 179 GLU A C 1
ATOM 1361 O O . GLU A 1 179 ? 5.092 -1.795 -4.771 1.00 88.44 179 GLU A O 1
ATOM 1366 N N . ALA A 1 180 ? 6.285 -0.773 -6.379 1.00 89.06 180 ALA A N 1
ATOM 1367 C CA . ALA A 1 180 ? 6.823 0.271 -5.513 1.00 89.06 180 ALA A CA 1
ATOM 1368 C C . ALA A 1 180 ? 5.709 1.157 -4.935 1.00 89.06 180 ALA A C 1
ATOM 1370 O O . ALA A 1 180 ? 5.716 1.422 -3.736 1.00 89.06 180 ALA A O 1
ATOM 1371 N N . LEU A 1 181 ? 4.714 1.546 -5.742 1.00 91.50 181 LEU A N 1
ATOM 1372 C CA . LEU A 1 181 ? 3.554 2.305 -5.267 1.00 91.50 181 LEU A CA 1
ATOM 1373 C C . LEU A 1 181 ? 2.795 1.559 -4.164 1.00 91.50 181 LEU A C 1
ATOM 1375 O O . LEU A 1 181 ? 2.483 2.154 -3.135 1.00 91.50 181 LEU A O 1
ATOM 1379 N N . LEU A 1 182 ? 2.522 0.265 -4.354 1.00 90.69 182 LEU A N 1
ATOM 1380 C CA . LEU A 1 182 ? 1.789 -0.540 -3.372 1.00 90.69 182 LEU A CA 1
ATOM 1381 C C . LEU A 1 182 ? 2.588 -0.755 -2.086 1.00 90.69 182 LEU A C 1
ATOM 1383 O O . LEU A 1 182 ? 2.058 -0.563 -0.992 1.00 90.69 182 LEU A O 1
ATOM 1387 N N . VAL A 1 183 ? 3.855 -1.152 -2.214 1.00 89.25 183 VAL A N 1
ATOM 1388 C CA . VAL A 1 183 ? 4.712 -1.463 -1.065 1.00 89.25 183 VAL A CA 1
ATOM 1389 C C . VAL A 1 183 ? 5.018 -0.194 -0.280 1.00 89.25 183 VAL A C 1
ATOM 1391 O O . VAL A 1 183 ? 4.747 -0.135 0.918 1.00 89.25 183 VAL A O 1
ATOM 1394 N N . VAL A 1 184 ? 5.537 0.838 -0.947 1.00 91.19 184 VAL A N 1
ATOM 1395 C CA . VAL A 1 184 ? 5.921 2.083 -0.278 1.00 91.19 184 VAL A CA 1
ATOM 1396 C C . VAL A 1 184 ? 4.683 2.834 0.198 1.00 91.19 184 VAL A C 1
ATOM 1398 O O . VAL A 1 184 ? 4.674 3.293 1.331 1.00 91.19 184 VAL A O 1
ATOM 1401 N N . GLY A 1 185 ? 3.606 2.894 -0.591 1.00 92.06 185 GLY A N 1
ATOM 1402 C CA . GLY A 1 185 ? 2.352 3.532 -0.177 1.00 92.06 185 GLY A CA 1
ATOM 1403 C C . GLY A 1 185 ? 1.735 2.877 1.061 1.00 92.06 185 GLY A C 1
ATOM 1404 O O . GLY A 1 185 ? 1.350 3.573 2.002 1.00 92.06 185 GLY A O 1
ATOM 1405 N N . GLY A 1 186 ? 1.709 1.541 1.105 1.00 90.06 186 GLY A N 1
ATOM 1406 C CA . GLY A 1 186 ? 1.232 0.794 2.269 1.00 90.06 186 GLY A CA 1
ATOM 1407 C C . GLY A 1 186 ? 2.100 1.012 3.509 1.00 90.06 186 GLY A C 1
ATOM 1408 O O . GLY A 1 186 ? 1.575 1.268 4.593 1.00 90.06 186 GLY A O 1
ATOM 1409 N N . ILE A 1 187 ? 3.426 0.968 3.353 1.00 89.69 187 ILE A N 1
ATOM 1410 C CA . ILE A 1 187 ? 4.367 1.225 4.450 1.00 89.69 187 ILE A CA 1
ATOM 1411 C C . ILE A 1 187 ? 4.223 2.661 4.958 1.00 89.69 187 ILE A C 1
ATOM 1413 O O . ILE A 1 187 ? 4.110 2.851 6.165 1.00 89.69 187 ILE A O 1
ATOM 1417 N N . SER A 1 188 ? 4.169 3.661 4.076 1.00 92.94 188 SER A N 1
ATOM 1418 C CA . SER A 1 188 ? 3.999 5.067 4.458 1.00 92.94 188 SER A CA 1
ATOM 1419 C C . SER A 1 188 ? 2.738 5.293 5.272 1.00 92.94 188 SER A C 1
ATOM 1421 O O . SER A 1 188 ? 2.770 5.993 6.283 1.00 92.94 188 SER A O 1
ATOM 1423 N N . PHE A 1 189 ? 1.636 4.662 4.865 1.00 91.25 189 PHE A N 1
ATOM 1424 C CA . PHE A 1 189 ? 0.390 4.728 5.612 1.00 91.25 189 PHE A CA 1
ATOM 1425 C C . PHE A 1 189 ? 0.539 4.109 7.010 1.00 91.25 189 PHE A C 1
ATOM 1427 O O . PHE A 1 189 ? 0.179 4.740 8.001 1.00 91.25 189 PHE A O 1
ATOM 1434 N N . ILE A 1 190 ? 1.128 2.912 7.115 1.00 89.44 190 ILE A N 1
ATOM 1435 C CA . ILE A 1 190 ? 1.345 2.225 8.401 1.00 89.44 190 ILE A CA 1
ATOM 1436 C C . ILE A 1 190 ? 2.282 3.020 9.321 1.00 89.44 190 ILE A C 1
ATOM 1438 O O . ILE A 1 190 ? 1.998 3.143 10.513 1.00 89.44 190 ILE A O 1
ATOM 1442 N N . VAL A 1 191 ? 3.370 3.579 8.783 1.00 89.00 191 VAL A N 1
ATOM 1443 C CA . VAL A 1 191 ? 4.308 4.435 9.524 1.00 89.00 191 VAL A CA 1
ATOM 1444 C C . VAL A 1 191 ? 3.576 5.650 10.081 1.00 89.00 191 VAL A C 1
ATOM 1446 O O . VAL A 1 191 ? 3.716 5.944 11.267 1.00 89.00 191 VAL A O 1
ATOM 1449 N N . ASN A 1 192 ? 2.743 6.311 9.274 1.00 90.50 192 ASN A N 1
ATOM 1450 C CA . ASN A 1 192 ? 1.991 7.471 9.742 1.00 90.50 192 ASN A CA 1
ATOM 1451 C C . ASN A 1 192 ? 1.026 7.116 10.884 1.00 90.50 192 ASN A C 1
ATOM 1453 O O . ASN A 1 192 ? 0.988 7.793 11.911 1.00 90.50 192 ASN A O 1
ATOM 1457 N N . GLN A 1 193 ? 0.298 6.001 10.746 1.00 87.69 193 GLN A N 1
ATOM 1458 C CA . GLN A 1 193 ? -0.585 5.509 11.808 1.00 87.69 193 GLN A CA 1
ATOM 1459 C C . GLN A 1 193 ? 0.185 5.178 13.089 1.00 87.69 193 GLN A C 1
ATOM 1461 O O . GLN A 1 193 ? -0.299 5.450 14.189 1.00 87.69 193 GLN A O 1
ATOM 1466 N N . LEU A 1 194 ? 1.388 4.610 12.964 1.00 86.06 194 LEU A N 1
ATOM 1467 C CA . LEU A 1 194 ? 2.239 4.324 14.111 1.00 86.06 194 LEU A CA 1
ATOM 1468 C C . LEU A 1 194 ? 2.690 5.615 14.803 1.00 86.06 194 LEU A C 1
ATOM 1470 O O . LEU A 1 194 ? 2.579 5.696 16.024 1.00 86.06 194 LEU A O 1
ATOM 1474 N N . ILE A 1 195 ? 3.134 6.629 14.054 1.00 86.44 195 ILE A N 1
ATOM 1475 C CA . ILE A 1 195 ? 3.563 7.923 14.612 1.00 86.44 195 ILE A CA 1
ATOM 1476 C C . ILE A 1 195 ? 2.417 8.567 15.398 1.00 86.44 195 ILE A C 1
ATOM 1478 O O . ILE A 1 195 ? 2.582 8.870 16.579 1.00 86.44 195 ILE A O 1
ATOM 1482 N N . LYS A 1 196 ? 1.228 8.691 14.798 1.00 83.94 196 LYS A N 1
ATOM 1483 C CA . LYS A 1 196 ? 0.064 9.295 15.470 1.00 83.94 196 LYS A CA 1
ATOM 1484 C C . LYS A 1 196 ? -0.323 8.555 16.747 1.00 83.94 196 LYS A C 1
ATOM 1486 O O . LYS A 1 196 ? -0.577 9.172 17.779 1.00 83.94 196 LYS A O 1
ATOM 1491 N N . ARG A 1 197 ? -0.328 7.222 16.703 1.00 79.06 197 ARG A N 1
ATOM 1492 C CA . ARG A 1 197 ? -0.612 6.389 17.881 1.00 79.06 197 ARG A CA 1
ATOM 1493 C C . ARG A 1 197 ? 0.469 6.487 18.954 1.00 79.06 197 ARG A C 1
ATOM 1495 O O . ARG A 1 197 ? 0.142 6.379 20.128 1.00 79.06 197 ARG A O 1
ATOM 1502 N N . SER A 1 198 ? 1.721 6.703 18.558 1.00 78.62 198 SER A N 1
ATOM 1503 C CA . SER A 1 198 ? 2.845 6.909 19.479 1.00 78.62 198 SER A CA 1
ATOM 1504 C C . SER A 1 198 ? 2.743 8.243 20.212 1.00 78.62 198 SER A C 1
ATOM 1506 O O . SER A 1 198 ? 3.061 8.314 21.392 1.00 78.62 198 SER A O 1
ATOM 1508 N N . LEU A 1 199 ? 2.281 9.291 19.528 1.00 80.31 199 LEU A N 1
ATOM 1509 C CA . LEU A 1 199 ? 2.092 10.617 20.122 1.00 80.31 199 LEU A CA 1
ATOM 1510 C C . LEU A 1 199 ? 0.878 10.659 21.064 1.00 80.31 199 LEU A C 1
ATOM 1512 O O . LEU A 1 199 ? 0.927 11.315 22.098 1.00 80.31 199 LEU A O 1
ATOM 1516 N N . ASN A 1 200 ? -0.170 9.889 20.758 1.00 74.38 200 ASN A N 1
ATOM 1517 C CA . ASN A 1 200 ? -1.391 9.799 21.568 1.00 74.38 200 ASN A CA 1
ATOM 1518 C C . ASN A 1 200 ? -1.327 8.720 22.672 1.00 74.38 200 ASN A C 1
ATOM 1520 O O . ASN A 1 200 ? -2.368 8.274 23.160 1.00 74.38 200 ASN A O 1
ATOM 1524 N N . LEU A 1 201 ? -0.122 8.287 23.076 1.00 61.84 201 LEU A N 1
ATOM 1525 C CA . LEU A 1 201 ? 0.088 7.198 24.046 1.00 61.84 201 LEU A CA 1
ATOM 1526 C C . LEU A 1 201 ? -0.609 7.430 25.400 1.00 61.84 201 LEU A C 1
ATOM 1528 O O . LEU A 1 201 ? -0.906 6.473 26.109 1.00 61.84 201 LEU A O 1
ATOM 1532 N N . ALA A 1 202 ? -0.849 8.693 25.762 1.00 52.84 202 ALA A N 1
ATOM 1533 C CA . ALA A 1 202 ? -1.404 9.082 27.055 1.00 52.84 202 ALA A CA 1
ATOM 1534 C C . ALA A 1 202 ? -2.932 8.904 27.172 1.00 52.84 202 ALA A C 1
ATOM 1536 O O . ALA A 1 202 ? -3.434 8.825 28.290 1.00 52.84 202 ALA A O 1
ATOM 1537 N N . GLU A 1 203 ? -3.677 8.814 26.061 1.00 50.69 203 GLU A N 1
ATOM 1538 C CA . GLU A 1 203 ? -5.151 8.902 26.094 1.00 50.69 203 GLU A CA 1
ATOM 1539 C C . GLU A 1 203 ? -5.894 7.618 25.697 1.00 50.69 203 GLU A C 1
ATOM 1541 O O . GLU A 1 203 ? -7.090 7.500 25.962 1.00 50.69 203 GLU A O 1
ATOM 1546 N N . VAL A 1 204 ? -5.232 6.616 25.102 1.00 51.47 204 VAL A N 1
ATOM 1547 C CA . VAL A 1 204 ? -5.945 5.475 24.500 1.00 51.47 204 VAL A CA 1
ATOM 1548 C C . VAL A 1 204 ? -5.451 4.133 25.045 1.00 51.47 204 VAL A C 1
ATOM 1550 O O . VAL A 1 204 ? -4.446 3.590 24.593 1.00 51.47 204 VAL A O 1
ATOM 1553 N N . LYS A 1 205 ? -6.231 3.535 25.961 1.00 53.44 205 LYS A N 1
ATOM 1554 C CA . LYS A 1 205 ? -6.241 2.079 26.230 1.00 53.44 205 LYS A CA 1
ATOM 1555 C C . LYS A 1 205 ? -6.816 1.348 25.005 1.00 53.44 205 LYS A C 1
ATOM 1557 O O . LYS A 1 205 ? -7.953 0.885 25.024 1.00 53.44 205 LYS A O 1
ATOM 1562 N N . GLY A 1 206 ? -6.074 1.322 23.904 1.00 59.28 206 GLY A N 1
ATOM 1563 C CA . GLY A 1 206 ? -6.451 0.571 22.708 1.00 59.28 206 GLY A CA 1
ATOM 1564 C C . GLY A 1 206 ? -6.119 -0.912 22.861 1.00 59.28 206 GLY A C 1
ATOM 1565 O O . GLY A 1 206 ? -5.203 -1.268 23.602 1.00 59.28 206 GLY A O 1
ATOM 1566 N N . ASP A 1 207 ? -6.821 -1.785 22.133 1.00 63.47 207 ASP A N 1
ATOM 1567 C CA . ASP A 1 207 ? -6.483 -3.210 22.136 1.00 63.47 207 ASP A CA 1
ATOM 1568 C C . ASP A 1 207 ? -5.032 -3.427 21.656 1.00 63.47 207 ASP A C 1
ATOM 1570 O O . ASP A 1 207 ? -4.667 -2.949 20.575 1.00 63.47 207 ASP A O 1
ATOM 1574 N N . PRO A 1 208 ? -4.202 -4.190 22.392 1.00 65.88 208 PRO A N 1
ATOM 1575 C CA . PRO A 1 208 ? -2.776 -4.385 22.096 1.00 65.88 208 PRO A CA 1
ATOM 1576 C C . PRO A 1 208 ? -2.502 -4.969 20.697 1.00 65.88 208 PRO A C 1
ATOM 1578 O O . PRO A 1 208 ? -1.469 -4.687 20.086 1.00 65.88 208 PRO A O 1
ATOM 1581 N N . VAL A 1 209 ? -3.467 -5.703 20.131 1.00 63.81 209 VAL A N 1
ATOM 1582 C CA . VAL A 1 209 ? -3.423 -6.244 18.759 1.00 63.81 209 VAL A CA 1
ATOM 1583 C C . VAL A 1 209 ? -3.261 -5.134 17.712 1.00 63.81 209 VAL A C 1
ATOM 1585 O O . VAL A 1 209 ? -2.577 -5.322 16.705 1.00 63.81 209 VAL A O 1
ATOM 1588 N N . ASN A 1 210 ? -3.842 -3.958 17.962 1.00 69.62 210 ASN A N 1
ATOM 1589 C CA . ASN A 1 210 ? -3.819 -2.839 17.024 1.00 69.62 210 ASN A CA 1
ATOM 1590 C C . ASN A 1 210 ? -2.428 -2.201 16.903 1.00 69.62 210 ASN A C 1
ATOM 1592 O O . ASN A 1 210 ? -2.137 -1.583 15.879 1.00 69.62 210 ASN A O 1
ATOM 1596 N N . TYR A 1 211 ? -1.567 -2.353 17.910 1.00 72.75 211 TYR A N 1
ATOM 1597 C CA . TYR A 1 211 ? -0.199 -1.823 17.907 1.00 72.75 211 TYR A CA 1
ATOM 1598 C C . TYR A 1 211 ? 0.811 -2.834 17.365 1.00 72.75 211 TYR A C 1
ATOM 1600 O O . TYR A 1 211 ? 1.827 -2.442 16.796 1.00 72.75 211 TYR A O 1
ATOM 1608 N N . PHE A 1 212 ? 0.505 -4.129 17.471 1.00 72.81 212 PHE A N 1
ATOM 1609 C CA . PHE A 1 212 ? 1.408 -5.194 17.056 1.00 72.81 212 PHE A CA 1
ATOM 1610 C C . PHE A 1 212 ? 1.767 -5.111 15.566 1.00 72.81 212 PHE A C 1
ATOM 1612 O O . PHE A 1 212 ? 2.945 -5.042 15.224 1.00 72.81 212 PHE A O 1
ATOM 1619 N N . LEU A 1 213 ? 0.774 -5.064 14.669 1.00 75.12 213 LEU A N 1
ATOM 1620 C CA . LEU A 1 213 ? 1.040 -5.081 13.225 1.00 75.12 213 LEU A CA 1
ATOM 1621 C C . LEU A 1 213 ? 1.831 -3.848 12.746 1.00 75.12 213 LEU A C 1
ATOM 1623 O O . LEU A 1 213 ? 2.832 -4.046 12.056 1.00 75.12 213 LEU A O 1
ATOM 1627 N N . PRO A 1 214 ? 1.471 -2.602 13.116 1.00 79.94 214 PRO A N 1
ATOM 1628 C CA . PRO A 1 214 ? 2.265 -1.437 12.740 1.00 79.94 214 PRO A CA 1
ATOM 1629 C C . PRO A 1 214 ? 3.704 -1.491 13.260 1.00 79.94 214 PRO A C 1
ATOM 1631 O O . PRO A 1 214 ? 4.631 -1.264 12.485 1.00 79.94 214 PRO A O 1
ATOM 1634 N N . VAL A 1 215 ? 3.910 -1.852 14.532 1.00 79.50 215 VAL A N 1
ATOM 1635 C CA . VAL A 1 215 ? 5.257 -1.931 15.125 1.00 79.50 215 VAL A CA 1
ATOM 1636 C C . VAL A 1 215 ? 6.093 -3.023 14.458 1.00 79.50 215 VAL A C 1
ATOM 1638 O O . VAL A 1 215 ? 7.259 -2.794 14.153 1.00 79.50 215 VAL A O 1
ATOM 1641 N N . VAL A 1 216 ? 5.511 -4.188 14.164 1.00 78.31 216 VAL A N 1
ATOM 1642 C CA . VAL A 1 216 ? 6.217 -5.284 13.478 1.00 78.31 216 VAL A CA 1
ATOM 1643 C C . VAL A 1 216 ? 6.597 -4.893 12.052 1.00 78.31 216 VAL A C 1
ATOM 1645 O O . VAL A 1 216 ? 7.728 -5.140 11.637 1.00 78.31 216 VAL A O 1
ATOM 1648 N N . VAL A 1 217 ? 5.692 -4.254 11.305 1.00 79.69 217 VAL A N 1
ATOM 1649 C CA . VAL A 1 217 ? 5.969 -3.805 9.932 1.00 79.69 217 VAL A CA 1
ATOM 1650 C C . VAL A 1 217 ? 7.079 -2.757 9.923 1.00 79.69 217 VAL A C 1
ATOM 1652 O O . VAL A 1 217 ? 8.086 -2.949 9.241 1.00 79.69 217 VAL A O 1
ATOM 1655 N N . VAL A 1 218 ? 6.951 -1.689 10.715 1.00 81.00 218 VAL A N 1
ATOM 1656 C CA . VAL A 1 218 ? 7.968 -0.626 10.777 1.00 81.00 218 VAL A CA 1
ATOM 1657 C C . VAL A 1 218 ? 9.288 -1.162 11.329 1.00 81.00 218 VAL A C 1
ATOM 1659 O O . VAL A 1 218 ? 10.351 -0.869 10.789 1.00 81.00 218 VAL A O 1
ATOM 1662 N N . GLY A 1 219 ? 9.227 -2.022 12.341 1.00 79.44 219 GLY A N 1
ATOM 1663 C CA . GLY A 1 219 ? 10.387 -2.699 12.898 1.00 79.44 219 GLY A CA 1
ATOM 1664 C C . GLY A 1 219 ? 11.139 -3.557 11.883 1.00 79.44 219 GLY A C 1
ATOM 1665 O O . GLY A 1 219 ? 12.363 -3.477 11.792 1.00 79.44 219 GLY A O 1
ATOM 1666 N N . SER A 1 220 ? 10.413 -4.334 11.074 1.00 79.06 220 SER A N 1
ATOM 1667 C CA . SER A 1 220 ? 11.003 -5.145 10.003 1.00 79.06 220 SER A CA 1
ATOM 1668 C C . SER A 1 220 ? 11.634 -4.293 8.898 1.00 79.06 220 SER A C 1
ATOM 1670 O O . SER A 1 220 ? 12.692 -4.649 8.383 1.00 79.06 220 SER A O 1
ATOM 1672 N N . LEU A 1 221 ? 11.039 -3.137 8.582 1.00 80.75 221 LEU A N 1
ATOM 1673 C CA . LEU A 1 221 ? 11.592 -2.183 7.624 1.00 80.75 221 LEU A CA 1
ATOM 1674 C C . LEU A 1 221 ? 12.910 -1.590 8.131 1.00 80.75 221 LEU A C 1
ATOM 1676 O O . LEU A 1 221 ? 13.896 -1.596 7.399 1.00 80.75 221 LEU A O 1
ATOM 1680 N N . LEU A 1 222 ? 12.937 -1.112 9.379 1.00 79.06 222 LEU A N 1
ATOM 1681 C CA . LEU A 1 222 ? 14.142 -0.554 10.001 1.00 79.06 222 LEU A CA 1
ATOM 1682 C C . LEU A 1 222 ? 15.267 -1.587 10.051 1.00 79.06 222 LEU A C 1
ATOM 1684 O O . LEU A 1 222 ? 16.406 -1.281 9.700 1.00 79.06 222 LEU A O 1
ATOM 1688 N N . LEU A 1 223 ? 14.931 -2.824 10.419 1.00 79.69 223 LEU A N 1
ATOM 1689 C CA . LEU A 1 223 ? 15.865 -3.941 10.414 1.00 79.69 223 LEU A CA 1
ATOM 1690 C C . LEU A 1 223 ? 16.410 -4.212 9.001 1.00 79.69 223 LEU A C 1
ATOM 1692 O O . LEU A 1 223 ? 17.615 -4.381 8.826 1.00 79.69 223 LEU A O 1
ATOM 1696 N N . GLY A 1 224 ? 15.541 -4.203 7.986 1.00 77.69 224 GLY A N 1
ATOM 1697 C CA . GLY A 1 224 ? 15.927 -4.370 6.585 1.00 77.69 224 GLY A CA 1
ATOM 1698 C C . GLY A 1 224 ? 16.855 -3.264 6.078 1.00 77.69 224 GLY A C 1
ATOM 1699 O O . GLY A 1 224 ? 17.857 -3.566 5.436 1.00 77.69 224 GLY A O 1
ATOM 1700 N N . VAL A 1 225 ? 16.570 -1.998 6.402 1.00 77.50 225 VAL A N 1
ATOM 1701 C CA . VAL A 1 225 ? 17.433 -0.855 6.051 1.00 77.50 225 VAL A CA 1
ATOM 1702 C C . VAL A 1 225 ? 18.789 -0.973 6.740 1.00 77.50 225 VAL A C 1
ATOM 1704 O O . VAL A 1 225 ? 19.821 -0.814 6.092 1.00 77.50 225 VAL A O 1
ATOM 1707 N N . PHE A 1 226 ? 18.801 -1.306 8.031 1.00 77.81 226 PHE A N 1
ATOM 1708 C CA . PHE A 1 226 ? 20.038 -1.497 8.779 1.00 77.81 226 PHE A CA 1
ATOM 1709 C C . PHE A 1 226 ? 20.896 -2.612 8.171 1.00 77.81 226 PHE A C 1
ATOM 1711 O O . PHE A 1 226 ? 22.092 -2.422 7.956 1.00 77.81 226 PHE A O 1
ATOM 1718 N N . PHE A 1 227 ? 20.286 -3.743 7.806 1.00 77.69 227 PHE A N 1
ATOM 1719 C CA . PHE A 1 227 ? 21.002 -4.811 7.116 1.00 77.69 227 PHE A CA 1
ATOM 1720 C C . PHE A 1 227 ? 21.488 -4.408 5.734 1.00 77.69 227 PHE A C 1
ATOM 1722 O O . PHE A 1 227 ? 22.634 -4.700 5.415 1.00 77.69 227 PHE A O 1
ATOM 1729 N N . ALA A 1 228 ? 20.673 -3.722 4.933 1.00 73.50 228 ALA A N 1
ATOM 1730 C CA . ALA A 1 228 ? 21.096 -3.243 3.620 1.00 73.50 228 ALA A CA 1
ATOM 1731 C C . ALA A 1 228 ? 22.349 -2.359 3.729 1.00 73.50 228 ALA A C 1
ATOM 1733 O O . ALA A 1 228 ? 23.298 -2.552 2.974 1.00 73.50 228 ALA A O 1
ATOM 1734 N N . LEU A 1 229 ? 22.391 -1.457 4.716 1.00 74.62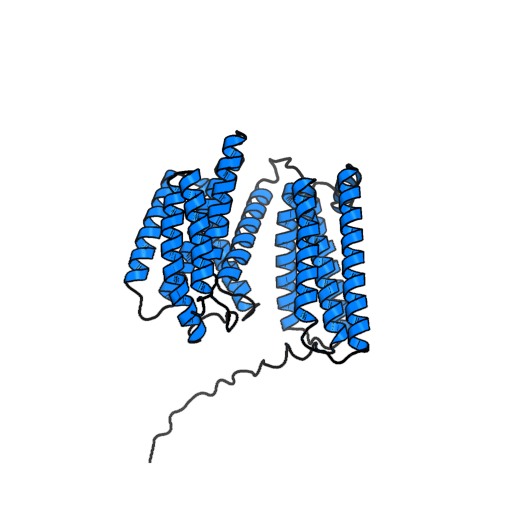 229 LEU A N 1
ATOM 1735 C CA . LEU A 1 229 ? 23.560 -0.617 4.981 1.00 74.62 229 LEU A CA 1
ATOM 1736 C C . LEU A 1 229 ? 24.771 -1.434 5.443 1.00 74.62 229 LEU A C 1
ATOM 1738 O O . LEU A 1 229 ? 25.865 -1.225 4.931 1.00 74.62 229 LEU A O 1
ATOM 1742 N N . LEU A 1 230 ? 24.594 -2.378 6.371 1.00 73.19 230 LEU A N 1
ATOM 1743 C CA . LEU A 1 230 ? 25.693 -3.228 6.841 1.00 73.19 230 LEU A CA 1
ATOM 1744 C C . LEU A 1 230 ? 26.264 -4.121 5.735 1.00 73.19 230 LEU A C 1
ATOM 1746 O O . LEU A 1 230 ? 27.478 -4.291 5.655 1.00 73.19 230 LEU A O 1
ATOM 1750 N N . PHE A 1 231 ? 25.411 -4.677 4.873 1.00 71.62 231 PHE A N 1
ATOM 1751 C CA . PHE A 1 231 ? 25.845 -5.526 3.764 1.00 71.62 231 PHE A CA 1
ATOM 1752 C C . PHE A 1 231 ? 26.597 -4.749 2.681 1.00 71.62 231 PHE A C 1
ATOM 1754 O O . PHE A 1 231 ? 27.441 -5.344 2.019 1.00 71.62 231 PHE A O 1
ATOM 1761 N N . CYS A 1 232 ? 26.394 -3.433 2.545 1.00 68.31 232 CYS A N 1
ATOM 1762 C CA . CYS A 1 232 ? 27.267 -2.602 1.707 1.00 68.31 232 CYS A CA 1
ATOM 1763 C C . CYS A 1 232 ? 28.730 -2.603 2.185 1.00 68.31 232 CYS A C 1
ATOM 1765 O O . CYS A 1 232 ? 29.623 -2.344 1.384 1.00 68.31 232 CYS A O 1
ATOM 1767 N N . PHE A 1 233 ? 28.981 -2.890 3.467 1.00 67.00 233 PHE A N 1
ATOM 1768 C CA . PHE A 1 233 ? 30.317 -2.881 4.069 1.00 67.00 233 PHE A CA 1
ATOM 1769 C C . PHE A 1 233 ? 30.875 -4.278 4.369 1.00 67.00 233 PHE A C 1
ATOM 1771 O O . PHE A 1 233 ? 32.015 -4.383 4.816 1.00 67.00 233 PHE A O 1
ATOM 1778 N N . MET A 1 234 ? 30.104 -5.350 4.153 1.00 65.56 234 MET A N 1
ATOM 1779 C CA . MET A 1 234 ? 30.471 -6.697 4.594 1.00 65.56 234 MET A CA 1
ATOM 1780 C C . MET A 1 234 ? 30.595 -7.669 3.413 1.00 65.56 234 MET A C 1
ATOM 1782 O O . MET A 1 234 ? 29.611 -7.971 2.741 1.00 65.56 234 MET A O 1
ATOM 1786 N N . GLU A 1 235 ? 31.794 -8.217 3.197 1.00 61.81 235 GLU A N 1
ATOM 1787 C CA . GLU A 1 235 ? 32.028 -9.287 2.218 1.00 61.81 235 GLU A CA 1
ATOM 1788 C C . GLU A 1 235 ? 31.364 -10.600 2.674 1.00 61.81 235 GLU A C 1
ATOM 1790 O O . GLU A 1 235 ? 31.523 -11.064 3.807 1.00 61.81 235 GLU A O 1
ATOM 1795 N N . SER A 1 236 ? 30.557 -11.193 1.791 1.00 58.38 236 SER A N 1
ATOM 1796 C CA . SER A 1 236 ? 29.535 -12.189 2.143 1.00 58.38 236 SER A CA 1
ATOM 1797 C C . SER A 1 236 ? 29.988 -13.653 2.093 1.00 58.38 236 SER A C 1
ATOM 1799 O O . SER A 1 236 ? 29.140 -14.540 2.017 1.00 58.38 236 SER A O 1
ATOM 1801 N N . GLU A 1 237 ? 31.289 -13.949 2.098 1.00 65.56 237 GLU A N 1
ATOM 1802 C CA . GLU A 1 237 ? 31.771 -15.319 1.831 1.00 65.56 237 GLU A CA 1
ATOM 1803 C C . GLU A 1 237 ? 32.164 -16.129 3.077 1.00 65.56 237 GLU A C 1
ATOM 1805 O O . GLU A 1 237 ? 32.556 -17.288 2.963 1.00 65.56 237 GLU A O 1
ATOM 1810 N N . THR A 1 238 ? 32.010 -15.581 4.288 1.00 73.31 238 THR A N 1
ATOM 1811 C CA . THR A 1 238 ? 32.428 -16.268 5.523 1.00 73.31 238 THR A CA 1
ATOM 1812 C C . THR A 1 238 ? 31.256 -16.683 6.416 1.00 73.31 238 THR A C 1
ATOM 1814 O O . THR A 1 238 ? 30.261 -15.973 6.560 1.00 73.31 238 THR A O 1
ATOM 1817 N N . TRP A 1 239 ? 31.387 -17.825 7.103 1.00 75.31 239 TRP A N 1
ATOM 1818 C CA . TRP A 1 239 ? 30.419 -18.274 8.121 1.00 75.31 239 TRP A CA 1
ATOM 1819 C C . TRP A 1 239 ? 30.256 -17.256 9.266 1.00 75.31 239 TRP A C 1
ATOM 1821 O O . TRP A 1 239 ? 29.183 -17.140 9.859 1.00 75.31 239 TRP A O 1
ATOM 1831 N N . VAL A 1 240 ? 31.297 -16.450 9.506 1.00 75.69 240 VAL A N 1
ATOM 1832 C CA . VAL A 1 240 ? 31.306 -15.327 10.454 1.00 75.69 240 VAL A CA 1
ATOM 1833 C C . VAL A 1 240 ? 30.299 -14.246 10.054 1.00 75.69 240 VAL A C 1
ATOM 1835 O O . VAL A 1 240 ? 29.570 -13.763 10.914 1.00 75.69 240 VAL A O 1
ATOM 1838 N N . SER A 1 241 ? 30.184 -13.925 8.761 1.00 70.62 241 SER A N 1
ATOM 1839 C CA . SER A 1 241 ? 29.184 -12.981 8.236 1.00 70.62 241 SER A CA 1
ATOM 1840 C C . SER A 1 241 ? 27.750 -13.468 8.493 1.00 70.62 241 SER A C 1
ATOM 1842 O O . SER A 1 241 ? 26.894 -12.712 8.957 1.00 70.62 241 SER A O 1
ATOM 1844 N N . SER A 1 242 ? 27.500 -14.772 8.314 1.00 74.81 242 SER A N 1
ATOM 1845 C CA . SER A 1 242 ? 26.207 -15.381 8.654 1.00 74.81 242 SER A CA 1
ATOM 1846 C C . SER A 1 242 ? 25.927 -15.328 10.158 1.00 74.81 242 SER A C 1
ATOM 1848 O O . SER A 1 242 ? 24.823 -14.959 10.562 1.00 74.81 242 SER A O 1
ATOM 1850 N N . LEU A 1 243 ? 26.903 -15.676 11.002 1.00 80.25 243 LEU A N 1
ATOM 1851 C CA . LEU A 1 243 ? 26.743 -15.615 12.457 1.00 80.25 243 LEU A CA 1
ATOM 1852 C C . LEU A 1 243 ? 26.481 -14.177 12.925 1.00 80.25 243 LEU A C 1
ATOM 1854 O O . LEU A 1 243 ? 25.567 -13.949 13.717 1.00 80.25 243 LEU A O 1
ATOM 1858 N N . PHE A 1 244 ? 27.224 -13.210 12.386 1.00 79.62 244 PHE A N 1
ATOM 1859 C CA . PHE A 1 244 ? 27.056 -11.787 12.666 1.00 79.62 244 PHE A CA 1
ATOM 1860 C C . PHE A 1 244 ? 25.663 -11.292 12.267 1.00 79.62 244 PHE A C 1
ATOM 1862 O O . PHE A 1 244 ? 24.999 -10.642 13.070 1.00 79.62 244 PHE A O 1
ATOM 1869 N N . PHE A 1 245 ? 25.167 -11.671 11.086 1.00 77.25 245 PHE A N 1
ATOM 1870 C CA . PHE A 1 245 ? 23.808 -11.344 10.653 1.00 77.25 245 PHE A CA 1
ATOM 1871 C C . PHE A 1 245 ? 22.743 -11.865 11.632 1.00 77.25 245 PHE A C 1
ATOM 1873 O O . PHE A 1 245 ? 21.851 -11.117 12.035 1.00 77.25 245 PHE A O 1
ATOM 1880 N N . HIS A 1 246 ? 22.843 -13.127 12.063 1.00 79.88 246 HIS A N 1
ATOM 1881 C CA . HIS A 1 246 ? 21.863 -13.725 12.979 1.00 79.88 246 HIS A CA 1
ATOM 1882 C C . HIS A 1 246 ? 21.958 -13.126 14.389 1.00 79.88 246 HIS A C 1
ATOM 1884 O O . HIS A 1 246 ? 20.927 -12.820 14.989 1.00 79.88 246 HIS A O 1
ATOM 1890 N N . MET A 1 247 ? 23.173 -12.897 14.896 1.00 82.06 247 MET A N 1
ATOM 1891 C CA . MET A 1 247 ? 23.397 -12.247 16.192 1.00 82.06 247 MET A CA 1
ATOM 1892 C C . MET A 1 247 ? 22.887 -10.808 16.193 1.00 82.06 247 MET A C 1
ATOM 1894 O O . MET A 1 247 ? 22.165 -10.417 17.104 1.00 82.06 247 MET A O 1
ATOM 1898 N N . MET A 1 248 ? 23.180 -10.034 15.149 1.00 78.75 248 MET A N 1
ATOM 1899 C CA . MET A 1 248 ? 22.700 -8.661 15.017 1.00 78.75 248 MET A CA 1
ATOM 1900 C C . MET A 1 248 ? 21.175 -8.613 14.849 1.00 78.75 248 MET A C 1
ATOM 1902 O O . MET A 1 248 ? 20.515 -7.770 15.450 1.00 78.75 248 MET A O 1
ATOM 1906 N N . THR A 1 249 ? 20.591 -9.571 14.119 1.00 80.81 249 THR A N 1
ATOM 1907 C CA . THR A 1 249 ? 19.127 -9.729 14.034 1.00 80.81 249 THR A CA 1
ATOM 1908 C C . THR A 1 249 ? 18.530 -9.966 15.416 1.00 80.81 249 THR A C 1
ATOM 1910 O O . THR A 1 249 ? 17.526 -9.348 15.766 1.00 80.81 249 THR A O 1
ATOM 1913 N N . ALA A 1 250 ? 19.148 -10.841 16.214 1.00 81.75 250 ALA A N 1
ATOM 1914 C CA . ALA A 1 250 ? 18.699 -11.128 17.569 1.00 81.75 250 ALA A CA 1
ATOM 1915 C C . ALA A 1 250 ? 18.837 -9.902 18.480 1.00 81.75 250 ALA A C 1
ATOM 1917 O O . ALA A 1 250 ? 17.893 -9.585 19.195 1.00 81.75 250 ALA A O 1
ATOM 1918 N N . VAL A 1 251 ? 19.954 -9.172 18.416 1.00 84.62 251 VAL A N 1
ATOM 1919 C CA . VAL A 1 251 ? 20.182 -7.960 19.220 1.00 84.62 251 VAL A CA 1
ATOM 1920 C C . VAL A 1 251 ? 19.202 -6.851 18.851 1.00 84.62 251 VAL A C 1
ATOM 1922 O O . VAL A 1 251 ? 18.615 -6.247 19.739 1.00 84.62 251 VAL A O 1
ATOM 1925 N N . LEU A 1 252 ? 18.959 -6.592 17.568 1.00 80.69 252 LEU A N 1
ATOM 1926 C CA . LEU A 1 252 ? 18.018 -5.548 17.150 1.00 80.69 252 LEU A CA 1
ATOM 1927 C C . LEU A 1 252 ? 16.564 -5.968 17.392 1.00 80.69 252 LEU A C 1
ATOM 1929 O O . LEU A 1 252 ? 15.748 -5.173 17.857 1.00 80.69 252 LEU A O 1
ATOM 1933 N N . GLY A 1 253 ? 16.234 -7.234 17.139 1.00 77.38 253 GLY A N 1
ATOM 1934 C CA . GLY A 1 253 ? 14.904 -7.777 17.402 1.00 77.38 253 GLY A CA 1
ATOM 1935 C C . GLY A 1 253 ? 14.561 -7.790 18.893 1.00 77.38 253 GLY A C 1
ATOM 1936 O O . GLY A 1 253 ? 13.516 -7.286 19.297 1.00 77.38 253 GLY A O 1
ATOM 1937 N N . LEU A 1 254 ? 15.447 -8.328 19.732 1.00 79.81 254 LEU A N 1
ATOM 1938 C CA . LEU A 1 254 ? 15.227 -8.426 21.179 1.00 79.81 254 LEU A CA 1
ATOM 1939 C C . LEU A 1 254 ? 15.558 -7.132 21.928 1.00 79.81 254 LEU A C 1
ATOM 1941 O O . LEU A 1 254 ? 14.994 -6.894 22.987 1.00 79.81 254 LEU A O 1
ATOM 1945 N N . GLY A 1 255 ? 16.461 -6.304 21.412 1.00 78.75 255 GLY A N 1
ATOM 1946 C CA . GLY A 1 255 ? 16.925 -5.084 22.075 1.00 78.75 255 GLY A CA 1
ATOM 1947 C C . GLY A 1 255 ? 16.188 -3.817 21.649 1.00 78.75 255 GLY A C 1
ATOM 1948 O O . GLY A 1 255 ? 16.114 -2.883 22.437 1.00 78.75 255 GLY A O 1
ATOM 1949 N N . ILE A 1 256 ? 15.614 -3.771 20.441 1.00 79.12 256 ILE A N 1
ATOM 1950 C CA . ILE A 1 256 ? 14.868 -2.597 19.956 1.00 79.12 256 ILE A CA 1
ATOM 1951 C C . ILE A 1 256 ? 13.387 -2.932 19.800 1.00 79.12 256 ILE A C 1
ATOM 1953 O O . ILE A 1 256 ? 12.545 -2.268 20.404 1.00 79.12 256 ILE A O 1
ATOM 1957 N N . LEU A 1 257 ? 13.043 -3.980 19.042 1.00 77.31 257 LEU A N 1
ATOM 1958 C CA . LEU A 1 257 ? 11.631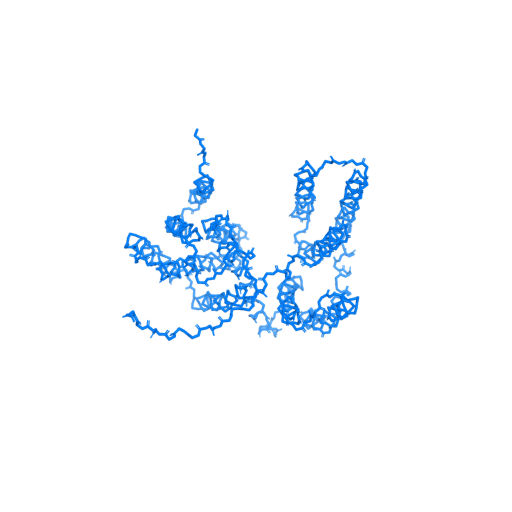 -4.276 18.755 1.00 77.31 257 LEU A CA 1
ATOM 1959 C C . LEU A 1 257 ? 10.865 -4.752 19.990 1.00 77.31 257 LEU A C 1
ATOM 1961 O O . LEU A 1 257 ? 9.727 -4.337 20.193 1.00 77.31 257 LEU A O 1
ATOM 1965 N N . MET A 1 258 ? 11.473 -5.595 20.828 1.00 77.81 258 MET A N 1
ATOM 1966 C CA . MET A 1 258 ? 10.818 -6.103 22.040 1.00 77.81 258 MET A CA 1
ATOM 1967 C C . MET A 1 258 ? 10.544 -5.009 23.084 1.00 77.81 258 MET A C 1
ATOM 1969 O O . MET A 1 258 ? 9.398 -4.928 23.532 1.00 77.81 258 MET A O 1
ATOM 1973 N N . PRO A 1 259 ? 11.501 -4.133 23.457 1.00 78.62 259 PRO A N 1
ATOM 1974 C CA . PRO A 1 259 ? 11.211 -3.020 24.357 1.00 78.62 259 PRO A CA 1
ATOM 1975 C C . PRO A 1 259 ? 10.195 -2.054 23.761 1.00 78.62 259 PRO A C 1
ATOM 1977 O O . PRO A 1 259 ? 9.288 -1.620 24.466 1.00 78.62 259 PRO A O 1
ATOM 1980 N N . TRP A 1 260 ? 10.280 -1.785 22.454 1.00 78.56 260 TRP A N 1
ATOM 1981 C CA . TRP A 1 260 ? 9.302 -0.944 21.773 1.00 78.56 260 TRP A CA 1
ATOM 1982 C C . TRP A 1 260 ? 7.892 -1.535 21.884 1.00 78.56 260 TRP A C 1
ATOM 1984 O O . TRP A 1 260 ? 6.988 -0.861 22.366 1.00 78.56 260 TRP A O 1
ATOM 1994 N N . LEU A 1 261 ? 7.703 -2.820 21.572 1.00 74.75 261 LEU A N 1
ATOM 1995 C CA . LEU A 1 261 ? 6.423 -3.514 21.762 1.00 74.75 261 LEU A CA 1
ATOM 1996 C C . LEU A 1 261 ? 5.961 -3.511 23.226 1.00 74.75 261 LEU A C 1
ATOM 1998 O O . LEU A 1 261 ? 4.776 -3.310 23.488 1.00 74.75 261 LEU A O 1
ATOM 2002 N N . SER A 1 262 ? 6.877 -3.703 24.178 1.00 76.94 262 SER A N 1
ATOM 2003 C CA . SER A 1 262 ? 6.561 -3.689 25.610 1.00 76.94 262 SER A CA 1
ATOM 2004 C C . SER A 1 262 ? 6.034 -2.332 26.077 1.00 76.94 262 SER A C 1
ATOM 2006 O O . SER A 1 262 ? 5.143 -2.297 26.925 1.00 76.94 262 SER A O 1
ATOM 2008 N N . LEU A 1 263 ? 6.551 -1.230 25.525 1.00 76.38 263 LEU A N 1
ATOM 2009 C CA . LEU A 1 263 ? 6.075 0.120 25.836 1.00 76.38 263 LEU A CA 1
ATOM 2010 C C . LEU A 1 263 ? 4.639 0.342 25.346 1.00 76.38 263 LEU A C 1
ATOM 2012 O O . LEU A 1 263 ? 3.836 0.917 26.072 1.00 76.38 263 LEU A O 1
ATOM 2016 N N . PHE A 1 264 ? 4.294 -0.153 24.154 1.00 70.12 264 PHE A N 1
ATOM 2017 C CA . PHE A 1 264 ? 2.941 -0.005 23.599 1.00 70.12 264 PHE A CA 1
ATOM 2018 C C . PHE A 1 264 ? 1.914 -0.945 24.236 1.00 70.12 264 PHE A C 1
ATOM 2020 O O . PHE A 1 264 ? 0.755 -0.575 24.396 1.00 70.12 264 PHE A O 1
ATOM 2027 N N . ILE A 1 265 ? 2.318 -2.167 24.585 1.0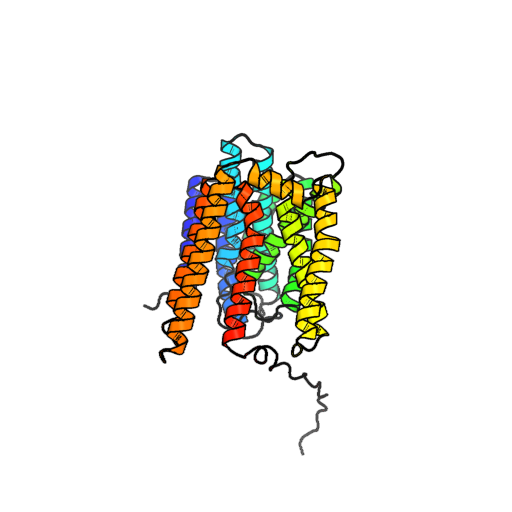0 71.62 265 ILE A N 1
ATOM 2028 C CA . ILE A 1 265 ? 1.420 -3.186 25.148 1.00 71.62 265 ILE A CA 1
ATOM 2029 C C . ILE A 1 265 ? 1.274 -3.022 26.674 1.00 71.62 265 ILE A C 1
ATOM 2031 O O . ILE A 1 265 ? 0.321 -3.531 27.264 1.00 71.62 265 ILE A O 1
ATOM 2035 N N . GLY A 1 266 ? 2.207 -2.326 27.336 1.00 66.81 266 GLY A N 1
ATOM 2036 C CA . GLY A 1 266 ? 2.221 -2.147 28.794 1.00 66.81 266 GLY A CA 1
ATOM 2037 C C . GLY A 1 266 ? 2.487 -3.440 29.579 1.00 66.81 266 GLY A C 1
ATOM 2038 O O . GLY A 1 266 ? 2.340 -3.473 30.800 1.00 66.81 266 GLY A O 1
ATOM 2039 N N . ARG A 1 267 ? 2.856 -4.525 28.886 1.00 72.12 267 ARG A N 1
ATOM 2040 C CA . ARG A 1 267 ? 3.210 -5.847 29.424 1.00 72.12 267 ARG A CA 1
ATOM 2041 C C . ARG A 1 267 ? 4.283 -6.488 28.549 1.00 72.12 267 ARG A C 1
ATOM 2043 O O . ARG A 1 267 ? 4.491 -6.073 27.411 1.00 72.12 267 ARG A O 1
ATOM 2050 N N . HIS A 1 268 ? 4.919 -7.544 29.061 1.00 73.62 268 HIS A N 1
ATOM 2051 C CA . HIS A 1 268 ? 5.915 -8.295 28.301 1.00 73.62 268 HIS A CA 1
ATOM 2052 C C . HIS A 1 268 ? 5.267 -8.921 27.043 1.00 73.62 268 HIS A C 1
ATOM 2054 O O . HIS A 1 268 ? 4.372 -9.762 27.179 1.00 73.62 268 HIS A O 1
ATOM 2060 N N . PRO A 1 269 ? 5.701 -8.556 25.822 1.00 69.38 269 PRO A N 1
ATOM 2061 C CA . PRO A 1 269 ? 4.993 -8.878 24.576 1.00 69.38 269 PRO A CA 1
ATOM 2062 C C . PRO A 1 269 ? 4.912 -10.381 24.291 1.00 69.38 269 PRO A C 1
ATOM 2064 O O . PRO A 1 269 ? 3.930 -10.842 23.720 1.00 69.38 269 PRO A O 1
ATOM 2067 N N . ILE A 1 270 ? 5.910 -11.160 24.728 1.00 74.12 270 ILE A N 1
ATOM 2068 C CA . ILE A 1 270 ? 5.913 -12.626 24.587 1.00 74.12 270 ILE A CA 1
ATOM 2069 C C . ILE A 1 270 ? 4.833 -13.265 25.462 1.00 74.12 270 ILE A C 1
ATOM 2071 O O . ILE A 1 270 ? 4.111 -14.135 24.989 1.00 74.12 270 ILE A O 1
ATOM 2075 N N . MET A 1 271 ? 4.697 -12.820 26.716 1.00 73.81 271 MET A N 1
ATOM 2076 C CA . MET A 1 271 ? 3.677 -13.353 27.624 1.00 73.81 271 MET A CA 1
ATOM 2077 C C . MET A 1 271 ? 2.286 -12.972 27.129 1.00 73.81 271 MET A C 1
ATOM 2079 O O . MET A 1 271 ? 1.419 -13.828 27.033 1.00 73.81 271 MET A O 1
ATOM 2083 N N . TRP A 1 272 ? 2.114 -11.721 26.688 1.00 79.38 272 TRP A N 1
ATOM 2084 C CA . TRP A 1 272 ? 0.869 -11.291 26.060 1.00 79.38 272 TRP A CA 1
ATOM 2085 C C . TRP A 1 272 ? 0.526 -12.120 24.817 1.00 79.38 272 TRP A C 1
ATOM 2087 O O . TRP A 1 272 ? -0.626 -12.504 24.644 1.00 79.38 272 TRP A O 1
ATOM 2097 N N . LEU A 1 273 ? 1.506 -12.413 23.957 1.00 72.75 273 LEU A N 1
ATOM 2098 C CA . LEU A 1 273 ? 1.279 -13.213 22.758 1.00 72.75 273 LEU A CA 1
ATOM 2099 C C . LEU A 1 273 ? 0.900 -14.658 23.102 1.00 72.75 273 LEU A C 1
ATOM 2101 O O . LEU A 1 273 ? 0.006 -15.214 22.468 1.00 72.75 273 LEU A O 1
ATOM 2105 N N . LEU A 1 274 ? 1.572 -15.256 24.089 1.00 74.56 274 LEU A N 1
ATOM 2106 C CA . LEU A 1 274 ? 1.254 -16.599 24.565 1.00 74.56 274 LEU A CA 1
ATOM 2107 C C . LEU A 1 274 ? -0.165 -16.648 25.122 1.00 74.56 274 LEU A C 1
ATOM 2109 O O . LEU A 1 274 ? -0.942 -17.469 24.649 1.00 74.56 274 LEU A O 1
ATOM 2113 N N . ASP A 1 275 ? -0.525 -15.722 26.010 1.00 76.38 275 ASP A N 1
ATOM 2114 C CA . ASP A 1 275 ? -1.884 -15.605 26.542 1.00 76.38 275 ASP A CA 1
ATOM 2115 C C . ASP A 1 275 ? -2.895 -15.398 25.408 1.00 76.38 275 ASP A C 1
ATOM 2117 O O . ASP A 1 275 ? -3.898 -16.094 25.317 1.00 76.38 275 ASP A O 1
ATOM 2121 N N . PHE A 1 276 ? -2.619 -14.491 24.470 1.00 76.12 276 PHE A N 1
ATOM 2122 C CA . PHE A 1 276 ? -3.501 -14.220 23.335 1.00 76.12 276 PHE A CA 1
ATOM 2123 C C . PHE A 1 276 ? -3.759 -15.466 22.472 1.00 76.12 276 PHE A C 1
ATOM 2125 O O . PHE A 1 276 ? -4.866 -15.644 21.950 1.00 76.12 276 PHE A O 1
ATOM 2132 N N . VAL A 1 277 ? -2.745 -16.314 22.306 1.00 73.56 277 VAL A N 1
ATOM 2133 C CA . VAL A 1 277 ? -2.827 -17.554 21.534 1.00 73.56 277 VAL A CA 1
ATOM 2134 C C . VAL A 1 277 ? -3.541 -18.663 22.309 1.00 73.56 277 VAL A C 1
ATOM 2136 O O . VAL A 1 277 ? -4.366 -19.363 21.720 1.00 73.56 277 VAL A O 1
ATOM 2139 N N . THR A 1 278 ? -3.246 -18.832 23.598 1.00 75.12 278 THR A N 1
ATOM 2140 C CA . THR A 1 278 ? -3.768 -19.937 24.420 1.00 75.12 278 THR A CA 1
ATOM 2141 C C . THR A 1 278 ? -5.174 -19.688 24.953 1.00 75.12 278 THR A C 1
ATOM 2143 O O . THR A 1 278 ? -5.862 -20.639 25.306 1.00 75.12 278 THR A O 1
ATOM 2146 N N . LEU A 1 279 ? -5.635 -18.437 24.966 1.00 74.12 279 LEU A N 1
ATOM 2147 C CA . LEU A 1 279 ? -6.931 -18.059 25.535 1.00 74.12 279 LEU A CA 1
ATOM 2148 C C . LEU A 1 279 ? -8.139 -18.491 24.687 1.00 74.12 279 LEU A C 1
ATOM 2150 O O . LEU A 1 279 ? -9.269 -18.410 25.157 1.00 74.12 279 LEU A O 1
ATOM 2154 N N . ASN A 1 280 ? -7.940 -18.949 23.447 1.00 76.31 280 ASN A N 1
ATOM 2155 C CA . ASN A 1 280 ? -9.036 -19.391 22.585 1.00 76.31 280 ASN A CA 1
ATOM 2156 C C . ASN A 1 280 ? -8.684 -20.693 21.855 1.00 76.31 280 ASN A C 1
ATOM 2158 O O . ASN A 1 280 ? -7.801 -20.712 20.994 1.00 76.31 280 ASN A O 1
ATOM 2162 N N . ASP A 1 281 ? -9.437 -21.760 22.126 1.00 77.75 281 ASP A N 1
ATOM 2163 C CA . ASP A 1 281 ? -9.245 -23.087 21.521 1.00 77.75 281 ASP A CA 1
ATOM 2164 C C . ASP A 1 281 ? -9.281 -23.048 19.988 1.00 77.75 281 ASP A C 1
ATOM 2166 O O . ASP A 1 281 ? -8.580 -23.803 19.308 1.00 77.75 281 ASP A O 1
ATOM 2170 N N . ARG A 1 282 ? -10.043 -22.108 19.411 1.00 76.06 282 ARG A N 1
ATOM 2171 C CA . ARG A 1 282 ? -10.085 -21.904 17.956 1.00 76.06 282 ARG A CA 1
ATOM 2172 C C . ARG A 1 282 ? -8.746 -21.413 17.405 1.00 76.06 282 ARG A C 1
ATOM 2174 O O . ARG A 1 282 ? -8.351 -21.848 16.326 1.00 76.06 282 ARG A O 1
ATOM 2181 N N . ARG A 1 283 ? -8.029 -20.551 18.138 1.00 79.44 283 ARG A N 1
ATOM 2182 C CA . ARG A 1 283 ? -6.696 -20.047 17.749 1.00 79.44 283 ARG A CA 1
ATOM 2183 C C . ARG A 1 283 ? -5.653 -21.150 17.816 1.00 79.44 283 ARG A C 1
ATOM 2185 O O . ARG A 1 283 ? -4.856 -21.283 16.892 1.00 79.44 283 ARG A O 1
ATOM 2192 N N . LEU A 1 284 ? -5.707 -21.971 18.862 1.00 78.62 284 LEU A N 1
ATOM 2193 C CA . LEU A 1 284 ? -4.872 -23.165 19.001 1.00 78.62 284 LEU A CA 1
ATOM 2194 C C . LEU A 1 284 ? -5.119 -24.165 17.862 1.00 78.62 284 LEU A C 1
ATOM 2196 O O . LEU A 1 284 ? -4.163 -24.638 17.250 1.00 78.62 284 LEU A O 1
ATOM 2200 N N . CYS A 1 285 ? -6.381 -24.427 17.511 1.00 80.62 285 CYS A N 1
ATOM 2201 C CA . CYS A 1 285 ? -6.733 -25.298 16.386 1.00 80.62 285 CYS A CA 1
ATOM 2202 C C . CYS A 1 285 ? -6.234 -24.737 15.040 1.00 80.62 285 CYS A C 1
ATOM 2204 O O . CYS A 1 285 ? -5.630 -25.468 14.253 1.00 80.62 285 CYS A O 1
ATOM 2206 N N . LEU A 1 286 ? -6.404 -23.430 14.800 1.00 78.44 286 LEU A N 1
ATOM 2207 C CA . LEU A 1 286 ? -5.872 -22.737 13.618 1.00 78.44 286 LEU A CA 1
ATOM 2208 C C . LEU A 1 286 ? -4.344 -22.816 13.533 1.00 78.44 286 LEU A C 1
ATOM 2210 O O . LEU A 1 286 ? -3.810 -23.078 12.458 1.00 78.44 286 LEU A O 1
ATOM 2214 N N . LEU A 1 287 ? -3.638 -22.630 14.650 1.00 78.75 287 LEU A N 1
ATOM 2215 C CA . LEU A 1 287 ? -2.182 -22.767 14.702 1.00 78.75 287 LEU A CA 1
ATOM 2216 C C . LEU A 1 287 ? -1.729 -24.208 14.479 1.00 78.75 287 LEU A C 1
ATOM 2218 O O . LEU A 1 287 ? -0.751 -24.422 13.767 1.00 78.75 287 LEU A O 1
ATOM 2222 N N . GLY A 1 288 ? -2.446 -25.190 15.028 1.00 80.31 288 GLY A N 1
ATOM 2223 C CA . GLY A 1 288 ? -2.209 -26.605 14.744 1.00 80.31 288 GLY A CA 1
ATOM 2224 C C . GLY A 1 288 ? -2.382 -26.917 13.257 1.00 80.31 288 GLY A C 1
ATOM 2225 O O . GLY A 1 288 ? -1.526 -27.561 12.653 1.00 80.31 288 GLY A O 1
ATOM 2226 N N . TYR A 1 289 ? -3.433 -26.377 12.637 1.00 81.56 289 TYR A N 1
ATOM 2227 C CA . TYR A 1 289 ? -3.671 -26.487 11.200 1.00 81.56 289 TYR A CA 1
ATOM 2228 C C . TYR A 1 289 ? -2.571 -25.802 10.367 1.00 81.56 289 TYR A C 1
ATOM 2230 O O . TYR A 1 289 ? -2.079 -26.389 9.403 1.00 81.56 289 TYR A O 1
ATOM 2238 N N . TRP A 1 290 ? -2.112 -24.606 10.746 1.00 81.56 290 TRP A N 1
ATOM 2239 C CA . TRP A 1 290 ? -0.978 -23.946 10.082 1.00 81.56 290 TRP A CA 1
ATOM 2240 C C . TRP A 1 290 ? 0.333 -24.715 10.265 1.00 81.56 290 TRP A C 1
ATOM 2242 O O . TRP A 1 290 ? 1.113 -24.825 9.320 1.00 81.56 290 TRP A O 1
ATOM 2252 N N . GLY A 1 291 ? 0.562 -25.292 11.446 1.00 80.31 291 GLY A N 1
ATOM 2253 C CA . GLY A 1 291 ? 1.687 -26.186 11.710 1.00 80.31 291 GLY A CA 1
ATOM 2254 C C . GLY A 1 291 ? 1.651 -27.416 10.805 1.00 80.31 291 GLY A C 1
ATOM 2255 O O . GLY A 1 291 ? 2.649 -27.740 10.164 1.00 80.31 291 GLY A O 1
ATOM 2256 N N . PHE A 1 292 ? 0.483 -28.045 10.663 1.00 81.38 292 PHE A N 1
ATOM 2257 C CA . PHE A 1 292 ? 0.273 -29.147 9.728 1.00 81.38 292 PHE A CA 1
ATOM 2258 C C . PHE A 1 292 ? 0.553 -28.731 8.275 1.00 81.38 292 PHE A C 1
ATOM 2260 O O . PHE A 1 292 ? 1.303 -29.416 7.580 1.00 81.38 292 PHE A O 1
ATOM 2267 N N . LEU A 1 293 ? 0.037 -27.581 7.823 1.00 80.50 293 LEU A N 1
ATOM 2268 C CA . LEU A 1 293 ? 0.333 -27.048 6.487 1.00 80.50 293 LEU A CA 1
ATOM 2269 C C . LEU A 1 293 ? 1.833 -26.804 6.275 1.00 80.50 293 LEU A C 1
ATOM 2271 O O . LEU A 1 293 ? 2.347 -27.092 5.194 1.00 80.50 293 LEU A O 1
ATOM 2275 N N . ALA A 1 294 ? 2.548 -26.309 7.289 1.00 76.25 294 ALA A N 1
ATOM 2276 C CA . ALA A 1 294 ? 3.992 -26.097 7.221 1.00 76.25 294 ALA A CA 1
ATOM 2277 C C . ALA A 1 294 ? 4.767 -27.422 7.116 1.00 76.25 294 ALA A C 1
ATOM 2279 O O . ALA A 1 294 ? 5.719 -27.520 6.335 1.00 76.25 294 ALA A O 1
ATOM 2280 N N . VAL A 1 295 ? 4.337 -28.461 7.839 1.00 80.81 295 VAL A N 1
ATOM 2281 C CA . VAL A 1 295 ? 4.897 -29.816 7.712 1.00 80.81 295 VAL A CA 1
ATOM 2282 C C . VAL A 1 295 ? 4.649 -30.360 6.307 1.00 80.81 295 VAL A C 1
ATOM 2284 O O . VAL A 1 295 ? 5.598 -30.781 5.649 1.00 80.81 295 VAL A O 1
ATOM 2287 N N . VAL A 1 296 ? 3.420 -30.260 5.792 1.00 79.94 296 VAL A N 1
ATOM 2288 C CA . VAL A 1 296 ? 3.078 -30.675 4.420 1.00 79.94 296 VAL A CA 1
ATOM 2289 C C . VAL A 1 296 ? 3.928 -29.927 3.390 1.00 79.94 296 VAL A C 1
ATOM 2291 O O . VAL A 1 296 ? 4.496 -30.552 2.495 1.00 79.94 296 VAL A O 1
ATOM 2294 N N . ALA A 1 297 ? 4.082 -28.608 3.534 1.00 75.56 297 ALA A N 1
ATOM 2295 C CA . ALA A 1 297 ? 4.929 -27.795 2.663 1.00 75.56 297 ALA A CA 1
ATOM 2296 C C . ALA A 1 297 ? 6.387 -28.280 2.673 1.00 75.56 297 ALA A C 1
ATOM 2298 O O . ALA A 1 297 ? 7.013 -28.409 1.619 1.00 75.56 297 ALA A O 1
ATOM 2299 N N . THR A 1 298 ? 6.911 -28.592 3.859 1.00 76.50 298 THR A N 1
ATOM 2300 C CA . THR A 1 298 ? 8.273 -29.105 4.040 1.00 76.50 298 THR A CA 1
ATOM 2301 C C . THR A 1 298 ? 8.427 -30.480 3.392 1.00 76.50 298 THR A C 1
ATOM 2303 O O . THR A 1 298 ? 9.372 -30.691 2.635 1.00 76.50 298 THR A O 1
ATOM 2306 N N . CYS A 1 299 ? 7.469 -31.389 3.588 1.00 79.88 299 CYS A N 1
ATOM 2307 C CA . CYS A 1 299 ? 7.452 -32.702 2.941 1.00 79.88 299 CYS A CA 1
ATOM 2308 C C . CYS A 1 299 ? 7.416 -32.595 1.410 1.00 79.88 299 CYS A C 1
ATOM 2310 O O . CYS A 1 299 ? 8.161 -33.308 0.740 1.00 79.88 299 CYS A O 1
ATOM 2312 N N . VAL A 1 300 ? 6.614 -31.683 0.843 1.00 78.75 300 VAL A N 1
ATOM 2313 C CA . VAL A 1 300 ? 6.557 -31.448 -0.613 1.00 78.75 300 VAL A CA 1
ATOM 2314 C C . VAL A 1 300 ? 7.915 -30.989 -1.147 1.00 78.75 300 VAL A C 1
ATOM 2316 O O . VAL A 1 300 ? 8.375 -31.505 -2.167 1.00 78.75 300 VAL A O 1
ATOM 2319 N N . VAL A 1 301 ? 8.581 -30.063 -0.453 1.00 72.38 301 VAL A N 1
ATOM 2320 C CA . VAL A 1 301 ? 9.909 -29.570 -0.854 1.00 72.38 301 VAL A CA 1
ATOM 2321 C C . VAL A 1 301 ? 10.976 -30.654 -0.718 1.00 72.38 301 VAL A C 1
ATOM 2323 O O . VAL A 1 301 ? 11.781 -30.826 -1.632 1.00 72.38 301 VAL A O 1
ATOM 2326 N N . LEU A 1 302 ? 10.970 -31.423 0.374 1.00 76.25 302 LEU A N 1
ATOM 2327 C CA . LEU A 1 302 ? 11.898 -32.539 0.577 1.00 76.25 302 LEU A CA 1
ATOM 2328 C C . LEU A 1 302 ? 11.715 -33.620 -0.491 1.00 76.25 302 LEU A C 1
ATOM 2330 O O . LEU A 1 302 ? 12.695 -34.061 -1.087 1.00 76.25 302 LEU A O 1
ATOM 2334 N N . HIS A 1 303 ? 10.472 -33.984 -0.800 1.00 76.56 303 HIS A N 1
ATOM 2335 C CA . HIS A 1 303 ? 10.154 -34.953 -1.844 1.00 76.56 303 HIS A CA 1
ATOM 2336 C C . HIS A 1 303 ? 10.601 -34.466 -3.232 1.00 76.56 303 HIS A C 1
ATOM 2338 O O . HIS A 1 303 ? 11.202 -35.219 -3.996 1.00 76.56 303 HIS A O 1
ATOM 2344 N N . GLN A 1 304 ? 10.388 -33.187 -3.551 1.00 73.38 304 GLN A N 1
ATOM 2345 C CA . GLN A 1 304 ? 10.860 -32.595 -4.808 1.00 73.38 304 GLN A CA 1
ATOM 2346 C C . GLN A 1 304 ? 12.391 -32.505 -4.886 1.00 73.38 304 GLN A C 1
ATOM 2348 O O . GLN A 1 304 ? 12.961 -32.705 -5.960 1.00 73.38 304 GLN A O 1
ATOM 2353 N N . ASN A 1 305 ? 13.066 -32.228 -3.769 1.00 70.19 305 ASN A N 1
ATOM 2354 C CA . ASN A 1 305 ? 14.527 -32.212 -3.699 1.00 70.19 305 ASN A CA 1
ATOM 2355 C C . ASN A 1 305 ? 15.120 -33.622 -3.834 1.00 70.19 305 ASN A C 1
ATOM 2357 O O . ASN A 1 305 ? 16.105 -33.794 -4.550 1.00 70.19 305 ASN A O 1
ATOM 2361 N N . TYR A 1 306 ? 14.483 -34.630 -3.239 1.00 70.88 306 TYR A N 1
ATOM 2362 C CA . TYR A 1 306 ? 14.856 -36.033 -3.412 1.00 70.88 306 TYR A CA 1
ATOM 2363 C C . TYR A 1 306 ? 14.678 -36.489 -4.870 1.00 70.88 306 TYR A C 1
ATOM 2365 O O . TYR A 1 306 ? 15.598 -37.036 -5.476 1.00 70.88 306 TYR A O 1
ATOM 2373 N N . GLN A 1 307 ? 13.545 -36.158 -5.501 1.00 66.50 307 GLN A N 1
ATOM 2374 C CA . GLN A 1 307 ? 13.320 -36.452 -6.923 1.00 66.50 307 GLN A CA 1
ATOM 2375 C C . GLN A 1 307 ? 14.305 -35.720 -7.853 1.00 66.50 307 GLN A C 1
ATOM 2377 O O . GLN A 1 307 ? 14.698 -36.267 -8.884 1.00 66.50 307 GLN A O 1
ATOM 2382 N N . ARG A 1 308 ? 14.759 -34.512 -7.489 1.00 62.75 308 ARG A N 1
ATOM 2383 C CA . ARG A 1 308 ? 15.804 -33.777 -8.228 1.00 62.75 308 ARG A CA 1
ATOM 2384 C C . ARG A 1 308 ? 17.164 -34.469 -8.206 1.00 62.75 308 ARG A C 1
ATOM 2386 O O . ARG A 1 308 ? 17.877 -34.372 -9.200 1.00 62.75 308 ARG A O 1
ATOM 2393 N N . GLN A 1 309 ? 17.524 -35.146 -7.115 1.00 56.84 309 GLN A N 1
ATOM 2394 C CA . GLN A 1 309 ? 18.771 -35.917 -7.040 1.00 56.84 309 GLN A CA 1
ATOM 2395 C C . GLN A 1 309 ? 18.729 -37.174 -7.927 1.00 56.84 309 GLN A C 1
ATOM 2397 O O . GLN A 1 309 ? 19.773 -37.646 -8.362 1.00 56.84 309 GLN A O 1
ATOM 2402 N N . SER A 1 310 ? 17.530 -37.675 -8.247 1.00 54.12 310 SER A N 1
ATOM 2403 C CA . SER A 1 310 ? 17.318 -38.920 -8.995 1.00 54.12 310 SER A CA 1
ATOM 2404 C C . SER A 1 310 ? 17.060 -38.741 -10.505 1.00 54.12 310 SER A C 1
ATOM 2406 O O . SER A 1 310 ? 17.129 -39.735 -11.229 1.00 54.12 310 SER A O 1
ATOM 2408 N N . GLY A 1 311 ? 16.776 -37.536 -11.027 1.00 52.38 311 GLY A N 1
ATOM 2409 C CA . GLY A 1 311 ? 16.386 -37.380 -12.439 1.00 52.38 311 GLY A CA 1
ATOM 2410 C C . GLY A 1 311 ? 16.601 -35.995 -13.064 1.00 52.38 311 GLY A C 1
ATOM 2411 O O . GLY A 1 311 ? 16.053 -34.984 -12.626 1.00 52.38 311 GLY A O 1
ATOM 2412 N N . SER A 1 312 ? 17.346 -35.971 -14.174 1.00 44.88 312 SER A N 1
ATOM 2413 C CA . SER A 1 312 ? 17.656 -34.808 -15.022 1.00 44.88 312 SER A CA 1
ATOM 2414 C C . SER A 1 312 ? 16.422 -34.228 -15.745 1.00 44.88 312 SER A C 1
ATOM 2416 O O . SER A 1 312 ? 16.223 -34.440 -16.940 1.00 44.88 312 SER A O 1
ATOM 2418 N N . LYS A 1 313 ? 15.552 -33.481 -15.048 1.00 44.69 313 LYS A N 1
ATOM 2419 C CA . LYS A 1 313 ? 14.505 -32.650 -15.690 1.00 44.69 313 LYS A CA 1
ATOM 2420 C C . LYS A 1 313 ? 14.421 -31.262 -15.048 1.00 44.69 313 LYS A C 1
ATOM 2422 O O . LYS A 1 313 ? 13.649 -31.001 -14.130 1.00 44.69 313 LYS A O 1
ATOM 2427 N N . LYS A 1 314 ? 15.229 -30.336 -15.574 1.00 48.22 314 LYS A N 1
ATOM 2428 C CA . LYS A 1 314 ? 15.520 -29.007 -15.000 1.00 48.22 314 LYS A CA 1
ATOM 2429 C C . LYS A 1 314 ? 14.391 -27.961 -15.124 1.00 48.22 314 LYS A C 1
ATOM 2431 O O . LYS A 1 314 ? 14.508 -26.899 -14.518 1.00 48.22 314 LYS A O 1
ATOM 2436 N N . HIS A 1 315 ? 13.308 -28.207 -15.878 1.00 46.84 315 HIS A N 1
ATOM 2437 C CA . HIS A 1 315 ? 12.323 -27.152 -16.213 1.00 46.84 315 HIS A CA 1
ATOM 2438 C C . HIS A 1 315 ? 10.845 -27.414 -15.861 1.00 46.84 315 HIS A C 1
ATOM 2440 O O . HIS A 1 315 ? 10.111 -26.445 -15.689 1.00 46.84 315 HIS A O 1
ATOM 2446 N N . GLN A 1 316 ? 10.388 -28.653 -15.641 1.00 41.25 316 GLN A N 1
ATOM 2447 C CA . GLN A 1 316 ? 8.976 -28.902 -15.271 1.00 41.25 316 GLN A CA 1
ATOM 2448 C C . GLN A 1 316 ? 8.662 -28.702 -13.776 1.00 41.25 316 GLN A C 1
ATOM 2450 O O . GLN A 1 316 ? 7.515 -28.453 -13.417 1.00 41.25 316 GLN A O 1
ATOM 2455 N N . ALA A 1 317 ? 9.667 -28.746 -12.897 1.00 49.22 317 ALA A N 1
ATOM 2456 C CA . ALA A 1 317 ? 9.454 -28.628 -11.452 1.00 49.22 317 ALA A CA 1
ATOM 2457 C C . ALA A 1 317 ? 9.043 -27.208 -10.999 1.00 49.22 317 ALA A C 1
ATOM 2459 O O . ALA A 1 317 ? 8.357 -27.060 -9.993 1.00 49.22 317 ALA A O 1
ATOM 2460 N N . SER A 1 318 ? 9.415 -26.151 -11.736 1.00 57.53 318 SER A N 1
ATOM 2461 C CA . SER A 1 318 ? 9.247 -24.755 -11.284 1.00 57.53 318 SER A CA 1
ATOM 2462 C C . SER A 1 318 ? 7.783 -24.294 -11.204 1.00 57.53 318 SER A C 1
ATOM 2464 O O . SER A 1 318 ? 7.420 -23.526 -10.311 1.00 57.53 318 SER A O 1
ATOM 2466 N N . THR A 1 319 ? 6.913 -24.778 -12.094 1.00 58.16 319 THR A N 1
ATOM 2467 C CA . THR A 1 319 ? 5.504 -24.351 -12.132 1.00 58.16 319 THR A CA 1
ATOM 2468 C C . THR A 1 319 ? 4.646 -25.091 -11.110 1.00 58.16 319 THR A C 1
ATOM 2470 O O . THR A 1 319 ? 3.747 -24.493 -10.521 1.00 58.16 319 THR A O 1
ATOM 2473 N N . VAL A 1 320 ? 4.942 -26.366 -10.849 1.00 65.19 320 VAL A N 1
ATOM 2474 C CA . VAL A 1 320 ? 4.223 -27.192 -9.868 1.00 65.19 320 VAL A CA 1
ATOM 2475 C C . VAL A 1 320 ? 4.515 -26.718 -8.441 1.00 65.19 320 VAL A C 1
ATOM 2477 O O . VAL A 1 320 ? 3.577 -26.502 -7.676 1.00 65.19 320 VAL A O 1
ATOM 2480 N N . VAL A 1 321 ? 5.783 -26.438 -8.107 1.00 65.31 321 VAL A N 1
ATOM 2481 C CA . VAL A 1 321 ? 6.176 -25.835 -6.814 1.00 65.31 321 VAL A CA 1
ATOM 2482 C C . VAL A 1 321 ? 5.416 -24.530 -6.562 1.00 65.31 321 VAL A C 1
ATOM 2484 O O . VAL A 1 321 ? 4.858 -24.328 -5.487 1.00 65.31 321 VAL A O 1
ATOM 2487 N N . ARG A 1 322 ? 5.350 -23.654 -7.573 1.00 66.75 322 ARG A N 1
ATOM 2488 C CA . ARG A 1 322 ? 4.670 -22.355 -7.478 1.00 66.75 322 ARG A CA 1
ATOM 2489 C C . ARG A 1 322 ? 3.163 -22.508 -7.235 1.00 66.75 322 ARG A C 1
ATOM 2491 O O . ARG A 1 322 ? 2.595 -21.734 -6.471 1.00 66.75 322 ARG A O 1
ATOM 2498 N N . LYS A 1 323 ? 2.522 -23.520 -7.831 1.00 73.62 323 LYS A N 1
ATOM 2499 C CA . LYS A 1 323 ? 1.102 -23.833 -7.590 1.00 73.62 323 LYS A CA 1
ATOM 2500 C C . LYS A 1 323 ? 0.857 -24.316 -6.162 1.00 73.62 323 LYS A C 1
ATOM 2502 O O . LYS A 1 323 ? -0.055 -23.806 -5.521 1.00 73.62 323 LYS A O 1
ATOM 2507 N N . TYR A 1 324 ? 1.681 -25.235 -5.652 1.00 73.50 324 TYR A N 1
ATOM 2508 C CA . TYR A 1 324 ? 1.574 -25.689 -4.260 1.00 73.50 324 TYR A CA 1
ATOM 2509 C C . TYR A 1 324 ? 1.825 -24.553 -3.274 1.00 73.50 324 TYR A C 1
ATOM 2511 O O . TYR A 1 324 ? 1.072 -24.412 -2.319 1.00 73.50 324 TYR A O 1
ATOM 2519 N N . PHE A 1 325 ? 2.813 -23.698 -3.540 1.00 70.81 325 PHE A N 1
ATOM 2520 C CA . PHE A 1 325 ? 3.071 -22.517 -2.723 1.00 70.81 325 PHE A CA 1
ATOM 2521 C C . PHE A 1 325 ? 1.851 -21.594 -2.659 1.00 70.81 325 PHE A C 1
ATOM 2523 O O . PHE A 1 325 ? 1.393 -21.256 -1.572 1.00 70.81 325 PHE A O 1
ATOM 2530 N N . HIS A 1 326 ? 1.272 -21.232 -3.807 1.00 72.31 326 HIS A N 1
ATOM 2531 C CA . HIS A 1 326 ? 0.074 -20.395 -3.827 1.00 72.31 326 HIS A CA 1
ATOM 2532 C C . HIS A 1 326 ? -1.123 -21.072 -3.155 1.00 72.31 326 HIS A C 1
ATOM 2534 O O . HIS A 1 326 ? -1.859 -20.406 -2.432 1.00 72.31 326 HIS A O 1
ATOM 2540 N N . LEU A 1 327 ? -1.290 -22.385 -3.328 1.00 75.06 327 LEU A N 1
ATOM 2541 C CA . LEU A 1 327 ? -2.347 -23.142 -2.662 1.00 75.06 327 LEU A CA 1
ATOM 2542 C C . LEU A 1 327 ? -2.166 -23.139 -1.141 1.00 75.06 327 LEU A C 1
ATOM 2544 O O . LEU A 1 327 ? -3.132 -22.887 -0.434 1.00 75.06 327 LEU A O 1
ATOM 2548 N N . ILE A 1 328 ? -0.948 -23.347 -0.636 1.00 76.12 328 ILE A N 1
ATOM 2549 C CA . ILE A 1 328 ? -0.627 -23.308 0.800 1.00 76.12 328 ILE A CA 1
ATOM 2550 C C . ILE A 1 328 ? -0.852 -21.905 1.369 1.00 76.12 328 ILE A C 1
ATOM 2552 O O . ILE A 1 328 ? -1.439 -21.768 2.440 1.00 76.12 328 ILE A O 1
ATOM 2556 N N . VAL A 1 329 ? -0.445 -20.857 0.650 1.00 70.56 329 VAL A N 1
ATOM 2557 C CA . VAL A 1 329 ? -0.722 -19.465 1.032 1.00 70.56 329 VAL A CA 1
ATOM 2558 C C . VAL A 1 329 ? -2.233 -19.245 1.147 1.00 70.56 329 VAL A C 1
ATOM 2560 O O . VAL A 1 329 ? -2.708 -18.846 2.207 1.00 70.56 329 VAL A O 1
ATOM 2563 N N . VAL A 1 330 ? -3.014 -19.582 0.117 1.00 75.31 330 VAL A N 1
ATOM 2564 C CA . VAL A 1 330 ? -4.483 -19.450 0.155 1.00 75.31 330 VAL A CA 1
ATOM 2565 C C . VAL A 1 330 ? -5.079 -20.279 1.298 1.00 75.31 330 VAL A C 1
ATOM 2567 O O . VAL A 1 330 ? -5.880 -19.764 2.074 1.00 75.31 330 VAL A O 1
ATOM 2570 N N . ALA A 1 331 ? -4.634 -21.524 1.464 1.00 76.19 331 ALA A N 1
ATOM 2571 C CA . ALA A 1 331 ? -5.084 -22.431 2.515 1.00 76.19 331 ALA A CA 1
ATOM 2572 C C . ALA A 1 331 ? -4.707 -21.967 3.928 1.00 76.19 331 ALA A C 1
ATOM 2574 O O . ALA A 1 331 ? -5.349 -22.401 4.876 1.00 76.19 331 ALA A O 1
ATOM 2575 N N . THR A 1 332 ? -3.710 -21.094 4.081 1.00 74.44 332 THR A N 1
ATOM 2576 C CA . THR A 1 332 ? -3.308 -20.496 5.365 1.00 74.44 332 THR A CA 1
ATOM 2577 C C . THR A 1 332 ? -4.132 -19.239 5.652 1.00 74.44 332 THR A C 1
ATOM 2579 O O . THR A 1 332 ? -4.694 -19.093 6.740 1.00 74.44 332 THR A O 1
ATOM 2582 N N . TYR A 1 333 ? -4.254 -18.348 4.660 1.00 72.50 333 TYR A N 1
ATOM 2583 C CA . TYR A 1 333 ? -4.908 -17.045 4.813 1.00 72.50 333 TYR A CA 1
ATOM 2584 C C . TYR A 1 333 ? -6.440 -17.121 4.834 1.00 72.50 333 TYR A C 1
ATOM 2586 O O . TYR A 1 333 ? -7.052 -16.421 5.635 1.00 72.50 333 TYR A O 1
ATOM 2594 N N . VAL A 1 334 ? -7.076 -17.965 4.012 1.00 76.94 334 VAL A N 1
ATOM 2595 C CA . VAL A 1 334 ? -8.549 -18.079 3.941 1.00 76.94 334 VAL A CA 1
ATOM 2596 C C . VAL A 1 334 ? -9.175 -18.510 5.274 1.00 76.94 334 VAL A C 1
ATOM 2598 O O . VAL A 1 334 ? -10.030 -17.777 5.771 1.00 76.94 334 VAL A O 1
ATOM 2601 N N . PRO A 1 335 ? -8.769 -19.627 5.911 1.00 73.88 335 PRO A N 1
ATOM 2602 C CA . PRO A 1 335 ? -9.328 -20.005 7.207 1.00 73.88 335 PRO A CA 1
ATOM 2603 C C . PRO A 1 335 ? -8.967 -19.001 8.306 1.00 73.88 335 PRO A C 1
ATOM 2605 O O . PRO A 1 335 ? -9.809 -18.725 9.154 1.00 73.88 335 PRO A O 1
ATOM 2608 N N . GLY A 1 336 ? -7.787 -18.371 8.257 1.00 70.12 336 GLY A N 1
ATOM 2609 C CA . GLY A 1 336 ? -7.478 -17.246 9.147 1.00 70.12 336 GLY A CA 1
ATOM 2610 C C . GLY A 1 336 ? -8.483 -16.096 8.997 1.00 70.12 336 GLY A C 1
ATOM 2611 O O . GLY A 1 336 ? -8.943 -15.534 9.983 1.00 70.12 336 GLY A O 1
ATOM 2612 N N . LEU A 1 337 ? -8.898 -15.783 7.768 1.00 73.56 337 LEU A N 1
ATOM 2613 C CA . LEU A 1 337 ? -9.792 -14.659 7.476 1.00 73.56 337 LEU A CA 1
ATOM 2614 C C . LEU A 1 337 ? -11.251 -14.938 7.865 1.00 73.56 337 LEU A C 1
ATOM 2616 O O . LEU A 1 337 ? -11.982 -14.004 8.208 1.00 73.56 337 LEU A O 1
ATOM 2620 N N . VAL A 1 338 ? -11.650 -16.213 7.819 1.00 75.88 338 VAL A N 1
ATOM 2621 C CA . VAL A 1 338 ? -12.985 -16.701 8.194 1.00 75.88 338 VAL A CA 1
ATOM 2622 C C . VAL A 1 338 ? -13.119 -16.873 9.708 1.00 75.88 338 VAL A C 1
ATOM 2624 O O . VAL A 1 338 ? -14.123 -16.443 10.271 1.00 75.88 338 VAL A O 1
ATOM 2627 N N . TYR A 1 339 ? -12.131 -17.486 10.366 1.00 69.62 339 TYR A N 1
ATOM 2628 C CA . TYR A 1 339 ? -12.257 -17.900 11.766 1.00 69.62 339 TYR A CA 1
ATOM 2629 C C . TYR A 1 339 ? -11.692 -16.892 12.774 1.00 69.62 339 TYR A C 1
ATOM 2631 O O . TYR A 1 339 ? -12.296 -16.726 13.832 1.00 69.62 339 TYR A O 1
ATOM 2639 N N . ASP A 1 340 ? -10.572 -16.215 12.481 1.00 69.12 340 ASP A N 1
ATOM 2640 C CA . ASP A 1 340 ? -10.019 -15.188 13.376 1.00 69.12 340 ASP A CA 1
ATOM 2641 C C . ASP A 1 340 ? -9.089 -14.191 12.656 1.00 69.12 340 ASP A C 1
ATOM 2643 O O . ASP A 1 340 ? -7.893 -14.424 12.449 1.00 69.12 340 ASP A O 1
ATOM 2647 N N . ARG A 1 341 ? -9.635 -13.010 12.338 1.00 69.31 341 ARG A N 1
ATOM 2648 C CA . ARG A 1 341 ? -8.888 -11.917 11.693 1.00 69.31 341 ARG A CA 1
ATOM 2649 C C . ARG A 1 341 ? -7.791 -11.327 12.578 1.00 69.31 341 ARG A C 1
ATOM 2651 O O . ARG A 1 341 ? -6.825 -10.789 12.047 1.00 69.31 341 ARG A O 1
ATOM 2658 N N . GLN A 1 342 ? -7.910 -11.420 13.901 1.00 63.06 342 GLN A N 1
ATOM 2659 C CA . GLN A 1 342 ? -6.897 -10.881 14.807 1.00 63.06 342 GLN A CA 1
ATOM 2660 C C . GLN A 1 342 ? -5.645 -11.763 14.820 1.00 63.06 342 GLN A C 1
ATOM 2662 O O . GLN A 1 342 ? -4.531 -11.248 14.885 1.00 63.06 342 GLN A O 1
ATOM 2667 N N . LEU A 1 343 ? -5.808 -13.080 14.661 1.00 60.81 343 LEU A N 1
ATOM 2668 C CA . LEU A 1 343 ? -4.686 -14.015 14.527 1.00 60.81 343 LEU A CA 1
ATOM 2669 C C . LEU A 1 343 ? -3.871 -13.757 13.245 1.00 60.81 343 LEU A C 1
ATOM 2671 O O . LEU A 1 343 ? -2.647 -13.901 13.237 1.00 60.81 343 LEU A O 1
ATOM 2675 N N . LEU A 1 344 ? -4.525 -13.296 12.175 1.00 61.50 344 LEU A N 1
ATOM 2676 C CA . LEU A 1 344 ? -3.867 -12.877 10.933 1.00 61.50 344 LEU A CA 1
ATOM 2677 C C . LEU A 1 344 ? -2.960 -11.654 11.092 1.00 61.50 344 LEU A C 1
ATOM 2679 O O . LEU A 1 344 ? -2.052 -11.493 10.284 1.00 61.50 344 LEU A O 1
ATOM 2683 N N . HIS A 1 345 ? -3.153 -10.812 12.110 1.00 62.34 345 HIS A N 1
ATOM 2684 C CA . HIS A 1 345 ? -2.204 -9.732 12.406 1.00 62.34 345 HIS A CA 1
ATOM 2685 C C . HIS A 1 345 ? -0.884 -10.261 12.968 1.00 62.34 345 HIS A C 1
ATOM 2687 O O . HIS A 1 345 ? 0.150 -9.606 12.848 1.00 62.34 345 HIS A O 1
ATOM 2693 N N . VAL A 1 346 ? -0.921 -11.467 13.536 1.00 58.53 346 VAL A N 1
ATOM 2694 C CA . VAL A 1 346 ? 0.238 -12.156 14.087 1.00 58.53 346 VAL A CA 1
ATOM 2695 C C . VAL A 1 346 ? 0.871 -13.082 13.039 1.00 58.53 346 VAL A C 1
ATOM 2697 O O . VAL A 1 346 ? 2.081 -13.197 12.972 1.00 58.53 346 VAL A O 1
ATOM 2700 N N . ALA A 1 347 ? 0.107 -13.660 12.113 1.00 55.41 347 ALA A N 1
ATOM 2701 C CA . ALA A 1 347 ? 0.620 -14.562 11.069 1.00 55.41 347 ALA A CA 1
ATOM 2702 C C . ALA A 1 347 ? 1.843 -14.091 10.225 1.00 55.41 347 ALA A C 1
ATOM 2704 O O . ALA A 1 347 ? 2.642 -14.953 9.840 1.00 55.41 347 ALA A O 1
ATOM 2705 N N . PRO A 1 348 ? 2.063 -12.788 9.924 1.00 53.25 348 PRO A N 1
ATOM 2706 C CA . PRO A 1 348 ? 3.166 -12.346 9.070 1.00 53.25 348 PRO A CA 1
ATOM 2707 C C . PRO A 1 348 ? 4.558 -12.743 9.579 1.00 53.25 348 PRO A C 1
ATOM 2709 O O . PRO A 1 348 ? 5.437 -13.006 8.760 1.00 53.25 348 PRO A O 1
ATOM 2712 N N . TRP A 1 349 ? 4.772 -12.872 10.898 1.00 48.31 349 TRP A N 1
ATOM 2713 C CA . TRP A 1 349 ? 6.070 -13.323 11.434 1.00 48.31 349 TRP A CA 1
ATOM 2714 C C . TRP A 1 349 ? 6.332 -14.812 11.155 1.00 48.31 349 TRP A C 1
ATOM 2716 O O . TRP A 1 349 ? 7.469 -15.205 10.882 1.00 48.31 349 TRP A O 1
ATOM 2726 N N . ALA A 1 350 ? 5.288 -15.646 11.169 1.00 44.53 350 ALA A N 1
ATOM 2727 C CA . ALA A 1 350 ? 5.395 -17.075 10.873 1.00 44.53 350 ALA A CA 1
ATOM 2728 C C . ALA A 1 350 ? 5.612 -17.316 9.366 1.00 44.53 350 ALA A C 1
ATOM 2730 O O . ALA A 1 350 ? 6.413 -18.170 8.967 1.00 44.53 350 ALA A O 1
ATOM 2731 N N . ALA A 1 351 ? 4.967 -16.502 8.522 1.00 41.88 351 ALA A N 1
ATOM 2732 C CA . ALA A 1 351 ? 5.187 -16.479 7.075 1.00 41.88 351 ALA A CA 1
ATOM 2733 C C . ALA A 1 351 ? 6.599 -15.976 6.704 1.00 41.88 351 ALA A C 1
ATOM 2735 O O . ALA A 1 351 ? 7.251 -16.550 5.834 1.00 41.88 351 ALA A O 1
ATOM 2736 N N . TRP A 1 352 ? 7.125 -14.960 7.398 1.00 39.28 352 TRP A N 1
ATOM 2737 C CA . TRP A 1 352 ? 8.508 -14.497 7.223 1.00 39.28 352 TRP A CA 1
ATOM 2738 C C . TRP A 1 352 ? 9.523 -15.591 7.569 1.00 39.28 352 TRP A C 1
ATOM 2740 O O . TRP A 1 352 ? 10.424 -15.875 6.782 1.00 39.28 352 TRP A O 1
ATOM 2750 N N . ARG A 1 353 ? 9.349 -16.274 8.710 1.00 38.19 353 ARG A N 1
ATOM 2751 C CA . ARG A 1 353 ? 10.251 -17.355 9.141 1.00 38.19 353 ARG A CA 1
ATOM 2752 C C . ARG A 1 353 ? 10.255 -18.533 8.162 1.00 38.19 353 ARG A C 1
ATOM 2754 O O . ARG A 1 353 ? 11.317 -19.090 7.887 1.00 38.19 353 ARG A O 1
ATOM 2761 N N . SER A 1 354 ? 9.095 -18.878 7.603 1.00 32.12 354 SER A N 1
ATOM 2762 C CA . SER A 1 354 ? 8.981 -19.922 6.578 1.00 32.12 354 SER A CA 1
ATOM 2763 C C . SER A 1 354 ? 9.547 -19.484 5.223 1.00 32.12 354 SER A C 1
ATOM 2765 O O . SER A 1 354 ? 10.253 -20.282 4.617 1.00 32.12 354 SER A O 1
ATOM 2767 N N . SER A 1 355 ? 9.369 -18.227 4.791 1.00 34.09 355 SER A N 1
ATOM 2768 C CA . SER A 1 355 ? 10.004 -17.673 3.576 1.00 34.09 355 SER A CA 1
ATOM 2769 C C . SER A 1 355 ? 11.527 -17.553 3.687 1.00 34.09 355 SER A C 1
ATOM 2771 O O . SER A 1 355 ? 12.236 -17.877 2.731 1.00 34.09 355 SER A O 1
ATOM 2773 N N . CYS A 1 356 ? 12.056 -17.142 4.846 1.00 32.12 356 CYS A N 1
ATOM 2774 C CA . CYS A 1 356 ? 13.494 -17.153 5.115 1.00 32.12 356 CYS A CA 1
ATOM 2775 C C . CYS A 1 356 ? 14.029 -18.586 5.104 1.00 32.12 356 CYS A C 1
ATOM 2777 O O . CYS A 1 356 ? 14.994 -18.847 4.402 1.00 32.12 356 CYS A O 1
ATOM 2779 N N . SER A 1 357 ? 13.367 -19.536 5.776 1.00 29.33 357 SER A N 1
ATOM 2780 C CA . SER A 1 357 ? 13.754 -20.956 5.739 1.00 29.33 357 SER A CA 1
ATOM 2781 C C . SER A 1 357 ? 13.681 -21.556 4.323 1.00 29.33 357 SER A C 1
ATOM 2783 O O . SER A 1 357 ? 14.562 -22.323 3.933 1.00 29.33 357 SER A O 1
ATOM 2785 N N . TRP A 1 358 ? 12.696 -21.146 3.516 1.00 31.77 358 TRP A N 1
ATOM 2786 C CA . TRP A 1 358 ? 12.569 -21.514 2.101 1.00 31.77 358 TRP A CA 1
ATOM 2787 C C . TRP A 1 358 ? 13.693 -20.947 1.243 1.00 31.77 358 TRP A C 1
ATOM 2789 O O . TRP A 1 358 ? 14.260 -21.668 0.425 1.00 31.77 358 TRP A O 1
ATOM 2799 N N . SER A 1 359 ? 14.040 -19.677 1.451 1.00 28.67 359 SER A N 1
ATOM 2800 C CA . SER A 1 359 ? 15.154 -19.036 0.756 1.00 28.67 359 SER A CA 1
ATOM 2801 C C . SER A 1 359 ? 16.449 -19.744 1.136 1.00 28.67 359 SER A C 1
ATOM 2803 O O . SER A 1 359 ? 17.136 -20.239 0.255 1.00 28.67 359 SER A O 1
ATOM 2805 N N . THR A 1 360 ? 16.715 -19.968 2.424 1.00 30.77 360 THR A N 1
ATOM 2806 C CA . THR A 1 360 ? 17.907 -20.695 2.883 1.00 30.77 360 THR A CA 1
ATOM 2807 C C . THR A 1 360 ? 17.982 -22.124 2.326 1.00 30.77 360 THR A C 1
ATOM 2809 O O . THR A 1 360 ? 19.052 -22.531 1.881 1.00 30.77 360 THR A O 1
ATOM 2812 N N . CYS A 1 361 ? 16.868 -22.869 2.253 1.00 26.91 361 CYS A N 1
ATOM 2813 C CA . CYS A 1 361 ? 16.847 -24.228 1.686 1.00 26.91 361 CYS A CA 1
ATOM 2814 C C . CYS A 1 361 ? 17.040 -24.263 0.160 1.00 26.91 361 CYS A C 1
ATOM 2816 O O . CYS A 1 361 ? 17.686 -25.176 -0.356 1.00 26.91 361 CYS A O 1
ATOM 2818 N N . VAL A 1 362 ? 16.506 -23.287 -0.580 1.00 28.36 362 VAL A N 1
ATOM 2819 C CA . VAL A 1 362 ? 16.686 -23.202 -2.041 1.00 28.36 362 VAL A CA 1
ATOM 2820 C C . VAL A 1 362 ? 18.102 -22.727 -2.396 1.00 28.36 362 VAL A C 1
ATOM 2822 O O . VAL A 1 362 ? 18.682 -23.207 -3.376 1.00 28.36 362 VAL A O 1
ATOM 2825 N N . THR A 1 363 ? 18.704 -21.849 -1.588 1.00 29.47 363 THR A N 1
ATOM 2826 C CA . THR A 1 363 ? 20.065 -21.348 -1.831 1.00 29.47 363 THR A CA 1
ATOM 2827 C C . THR A 1 363 ? 21.145 -22.358 -1.422 1.00 29.47 363 THR A C 1
ATOM 2829 O O . THR A 1 363 ? 22.125 -22.503 -2.153 1.00 29.47 363 THR A O 1
ATOM 2832 N N . PHE A 1 364 ? 20.954 -23.141 -0.348 1.00 27.39 364 PHE A N 1
ATOM 2833 C CA . PHE A 1 364 ? 21.918 -24.188 0.043 1.00 27.39 364 PHE A CA 1
ATOM 2834 C C . PHE A 1 364 ? 22.030 -25.326 -0.984 1.00 27.39 364 PHE A C 1
ATOM 2836 O O . PHE A 1 364 ? 23.118 -25.842 -1.217 1.00 27.39 364 PHE A O 1
ATOM 2843 N N . GLY A 1 365 ? 20.937 -25.676 -1.669 1.00 25.94 365 GLY A N 1
ATOM 2844 C CA . GLY A 1 365 ? 20.953 -26.702 -2.719 1.00 25.94 365 GLY A CA 1
ATOM 2845 C C . GLY A 1 365 ? 21.576 -26.266 -4.054 1.00 25.94 365 GLY A C 1
ATOM 2846 O O . GLY A 1 365 ? 21.645 -27.083 -4.970 1.00 25.94 365 GLY A O 1
ATOM 2847 N N . SER A 1 366 ? 21.987 -24.998 -4.213 1.00 27.70 366 SER A N 1
ATOM 2848 C CA . SER A 1 366 ? 22.429 -24.459 -5.512 1.00 27.70 366 SER A CA 1
ATOM 2849 C C . SER A 1 366 ? 23.825 -23.832 -5.542 1.00 27.70 366 SER A C 1
ATOM 2851 O O . SER A 1 366 ? 24.245 -23.414 -6.624 1.00 27.70 366 SER A O 1
ATOM 2853 N N . GLY A 1 367 ? 24.556 -23.789 -4.417 1.00 27.53 367 GLY A N 1
ATOM 2854 C CA . GLY A 1 367 ? 25.959 -23.344 -4.379 1.00 27.53 367 GLY A CA 1
ATOM 2855 C C . GLY A 1 367 ? 26.205 -21.961 -5.000 1.00 27.53 367 GLY A C 1
ATOM 2856 O O . GLY A 1 367 ? 27.287 -21.697 -5.513 1.00 27.53 367 GLY A O 1
ATOM 2857 N N . ARG A 1 368 ? 25.189 -21.088 -5.030 1.00 26.28 368 ARG A N 1
ATOM 2858 C CA . ARG A 1 368 ? 25.227 -19.792 -5.719 1.00 26.28 368 ARG A CA 1
ATOM 2859 C C . ARG A 1 368 ? 24.807 -18.667 -4.780 1.00 26.28 368 ARG A C 1
ATOM 2861 O O . ARG A 1 368 ? 23.719 -18.120 -4.893 1.00 26.28 368 ARG A O 1
ATOM 2868 N N . TRP A 1 369 ? 25.706 -18.312 -3.867 1.00 26.89 369 TRP A N 1
ATOM 2869 C CA . TRP A 1 369 ? 25.714 -16.975 -3.261 1.00 26.89 369 TRP A CA 1
ATOM 2870 C C . TRP A 1 369 ? 26.504 -15.962 -4.117 1.00 26.89 369 TRP A C 1
ATOM 2872 O O . TRP A 1 369 ? 26.224 -14.772 -4.067 1.00 26.89 369 TRP A O 1
ATOM 2882 N N . ALA A 1 370 ? 27.393 -16.426 -5.007 1.00 26.53 370 ALA A N 1
ATOM 2883 C CA . ALA A 1 370 ? 28.310 -15.566 -5.766 1.00 26.53 370 ALA A CA 1
ATOM 2884 C C . ALA A 1 370 ? 27.764 -14.960 -7.084 1.00 26.53 370 ALA A C 1
ATOM 2886 O O . ALA A 1 370 ? 28.455 -14.180 -7.730 1.00 26.53 370 ALA A O 1
ATOM 2887 N N . SER A 1 371 ? 26.539 -15.278 -7.532 1.00 23.66 371 SER A N 1
ATOM 2888 C CA . SER A 1 371 ? 26.021 -14.741 -8.815 1.00 23.66 371 SER A CA 1
ATOM 2889 C C . SER A 1 371 ? 25.158 -13.479 -8.703 1.00 23.66 371 SER A C 1
ATOM 2891 O O . SER A 1 371 ? 24.804 -12.926 -9.740 1.00 23.66 371 SER A O 1
ATOM 2893 N N . CYS A 1 372 ? 24.848 -12.987 -7.499 1.00 26.33 372 CYS A N 1
ATOM 2894 C CA . CYS A 1 372 ? 24.183 -11.683 -7.331 1.00 26.33 372 CYS A CA 1
ATOM 2895 C C . CYS A 1 372 ? 25.152 -10.535 -6.991 1.00 26.33 372 CYS A C 1
ATOM 2897 O O . CYS A 1 372 ? 24.737 -9.382 -7.013 1.00 26.33 372 CYS A O 1
ATOM 2899 N N . SER A 1 373 ? 26.433 -10.828 -6.742 1.00 25.50 373 SER A N 1
ATOM 2900 C CA . SER A 1 373 ? 27.508 -9.847 -6.507 1.00 25.50 373 SER A CA 1
ATOM 2901 C C . SER A 1 373 ? 28.411 -9.610 -7.732 1.00 25.50 373 SER A C 1
ATOM 2903 O O . SER A 1 373 ? 29.167 -8.645 -7.773 1.00 25.50 373 SER A O 1
ATOM 2905 N N . GLY A 1 374 ? 28.308 -10.434 -8.779 1.00 25.53 374 GLY A N 1
ATOM 2906 C CA . GLY A 1 374 ? 29.157 -10.360 -9.973 1.00 25.53 374 GLY A CA 1
ATOM 2907 C C . GLY A 1 374 ? 28.599 -9.499 -11.110 1.00 25.53 374 GLY A C 1
ATOM 2908 O O . GLY A 1 374 ? 28.414 -10.013 -12.208 1.00 25.53 374 GLY A O 1
ATOM 2909 N N . SER A 1 375 ? 28.278 -8.223 -10.874 1.00 25.17 375 SER A N 1
ATOM 2910 C CA . SER A 1 375 ? 28.079 -7.199 -11.930 1.00 25.17 375 SER A CA 1
ATOM 2911 C C . SER A 1 375 ? 28.172 -5.766 -11.376 1.00 25.17 375 SER A C 1
ATOM 2913 O O . SER A 1 375 ? 27.464 -4.874 -11.835 1.00 25.17 375 SER A O 1
ATOM 2915 N N . CYS A 1 376 ? 29.023 -5.527 -10.379 1.00 25.80 376 CYS A N 1
ATOM 2916 C CA . CYS A 1 376 ? 29.445 -4.175 -10.015 1.00 25.80 376 CYS A CA 1
ATOM 2917 C C . CYS A 1 376 ? 30.853 -3.953 -10.570 1.00 25.80 376 CYS A C 1
ATOM 2919 O O . CYS A 1 376 ? 31.843 -4.101 -9.862 1.00 25.80 376 CYS A O 1
ATOM 2921 N N . SER A 1 377 ? 30.952 -3.631 -11.861 1.00 23.17 377 SER A N 1
ATOM 2922 C CA . SER A 1 377 ? 32.151 -2.965 -12.372 1.00 23.17 377 SER A CA 1
ATOM 2923 C C . SER A 1 377 ? 32.080 -1.494 -11.948 1.00 23.17 377 SER A C 1
ATOM 2925 O O . SER A 1 377 ? 31.038 -0.868 -12.164 1.00 23.17 377 SER A O 1
ATOM 2927 N N . PRO A 1 378 ? 33.132 -0.916 -11.348 1.00 25.80 378 PRO A N 1
ATOM 2928 C CA . PRO A 1 378 ? 33.161 0.513 -11.080 1.00 25.80 378 PRO A CA 1
ATOM 2929 C C . PRO A 1 378 ? 33.178 1.263 -12.417 1.00 25.80 378 PRO A C 1
ATOM 2931 O O . PRO A 1 378 ? 34.046 1.031 -13.257 1.00 25.80 378 PRO A O 1
ATOM 2934 N N . CYS A 1 379 ? 32.213 2.163 -12.621 1.00 24.58 379 CYS A N 1
ATOM 2935 C CA . CYS A 1 379 ? 32.275 3.157 -13.686 1.00 24.58 379 CYS A CA 1
ATOM 2936 C C . CYS A 1 379 ? 33.498 4.048 -13.441 1.00 24.58 379 CYS A C 1
ATOM 2938 O O . CYS A 1 379 ? 33.443 4.984 -12.643 1.00 24.58 379 CYS A O 1
ATOM 2940 N N . SER A 1 380 ? 34.602 3.760 -14.126 1.00 24.28 380 SER A N 1
ATOM 2941 C CA . SER A 1 380 ? 35.716 4.687 -14.270 1.00 24.28 380 SER A CA 1
ATOM 2942 C C . SER A 1 380 ? 35.218 5.934 -14.998 1.00 24.28 380 SER A C 1
ATOM 2944 O O . SER A 1 380 ? 34.857 5.879 -16.173 1.00 24.28 380 SER A O 1
ATOM 2946 N N . TRP A 1 381 ? 35.192 7.062 -14.295 1.00 27.11 381 TRP A N 1
ATOM 2947 C CA . TRP A 1 381 ? 35.109 8.382 -14.905 1.00 27.11 381 TRP A CA 1
ATOM 2948 C C . TRP A 1 381 ? 36.396 8.628 -15.700 1.00 27.11 381 TRP A C 1
ATOM 2950 O O . TRP A 1 381 ? 37.404 9.051 -15.144 1.00 27.11 381 TRP A O 1
ATOM 2960 N N . THR A 1 382 ? 36.385 8.349 -17.001 1.00 26.39 382 THR A N 1
ATOM 2961 C CA . THR A 1 382 ? 37.400 8.879 -17.915 1.00 26.39 382 THR A CA 1
ATOM 2962 C C . THR A 1 382 ? 36.926 10.231 -18.426 1.00 26.39 382 THR A C 1
ATOM 2964 O O . THR A 1 382 ? 35.978 10.326 -19.204 1.00 26.39 382 THR A O 1
ATOM 2967 N N . SER A 1 383 ? 37.598 11.276 -17.953 1.00 28.72 383 SER A N 1
ATOM 2968 C CA . SER A 1 383 ? 37.588 12.627 -18.501 1.00 28.72 383 SER A CA 1
ATOM 2969 C C . SER A 1 383 ? 37.883 12.595 -20.004 1.00 28.72 383 SER A C 1
ATOM 2971 O O . SER A 1 383 ? 38.996 12.266 -20.411 1.00 28.72 383 SER A O 1
ATOM 2973 N N . GLY A 1 384 ? 36.891 12.930 -20.827 1.00 26.39 384 GLY A N 1
ATOM 2974 C CA . GLY A 1 384 ? 37.080 13.148 -22.256 1.00 26.39 384 GLY A CA 1
ATOM 2975 C C . GLY A 1 384 ? 37.683 14.526 -22.506 1.00 26.39 384 GLY A C 1
ATOM 2976 O O . GLY A 1 384 ? 36.986 15.532 -22.407 1.00 26.39 384 GLY A O 1
ATOM 2977 N N . THR A 1 385 ? 38.968 14.575 -22.840 1.00 30.38 385 THR A N 1
ATOM 2978 C CA . THR A 1 385 ? 39.563 15.695 -23.575 1.00 30.38 385 THR A CA 1
ATOM 2979 C C . THR A 1 385 ? 39.378 15.452 -25.080 1.00 30.38 385 THR A C 1
ATOM 2981 O O . THR A 1 385 ? 39.623 14.339 -25.547 1.00 30.38 385 THR A O 1
ATOM 2984 N N . PRO A 1 386 ? 38.936 16.449 -25.867 1.00 33.38 386 PRO A N 1
ATOM 2985 C CA . PRO A 1 386 ? 38.821 16.306 -27.313 1.00 33.38 386 PRO A CA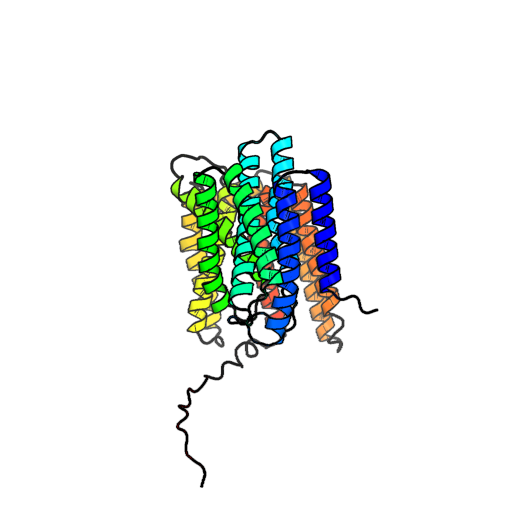 1
ATOM 2986 C C . PRO A 1 386 ? 40.177 16.599 -27.971 1.00 33.38 386 PRO A C 1
ATOM 2988 O O . PRO A 1 386 ? 40.705 17.702 -27.850 1.00 33.38 386 PRO A O 1
ATOM 2991 N N . GLY A 1 387 ? 40.744 15.616 -28.670 1.00 29.44 387 GLY A N 1
ATOM 2992 C CA . GLY A 1 387 ? 41.854 15.827 -29.603 1.00 29.44 387 GLY A CA 1
ATOM 2993 C C . GLY A 1 387 ? 41.313 16.029 -31.024 1.00 29.44 387 GLY A C 1
ATOM 2994 O O . GLY A 1 387 ? 40.432 15.263 -31.425 1.00 29.44 387 GLY A O 1
ATOM 2995 N N . PRO A 1 388 ? 41.774 17.042 -31.780 1.00 39.50 388 PRO A N 1
ATOM 2996 C CA . PRO A 1 388 ? 41.270 17.306 -33.115 1.00 39.50 388 PRO A CA 1
ATOM 2997 C C . PRO A 1 388 ? 41.949 16.423 -34.164 1.00 39.50 388 PRO A C 1
ATOM 2999 O O . PRO A 1 388 ? 43.103 16.020 -34.051 1.00 39.50 388 PRO A O 1
ATOM 3002 N N . SER A 1 389 ? 41.175 16.174 -35.209 1.00 34.00 389 SER A N 1
ATOM 3003 C CA . SER A 1 389 ? 41.562 15.629 -36.498 1.00 34.00 389 SER A CA 1
ATOM 3004 C C . SER A 1 389 ? 42.581 16.509 -37.231 1.00 34.00 389 SER A C 1
ATOM 3006 O O . SER A 1 389 ? 42.240 17.640 -37.583 1.00 34.00 389 SER A O 1
ATOM 3008 N N . SER A 1 390 ? 43.753 15.946 -37.530 1.00 36.50 390 SER A N 1
ATOM 3009 C CA . SER A 1 390 ? 44.494 16.064 -38.802 1.00 36.50 390 SER A CA 1
ATOM 3010 C C . SER A 1 390 ? 45.768 15.237 -38.726 1.00 36.50 390 SER A C 1
ATOM 3012 O O . SER A 1 390 ? 46.574 15.544 -37.816 1.00 36.50 390 SER A O 1
#

Organism: NCB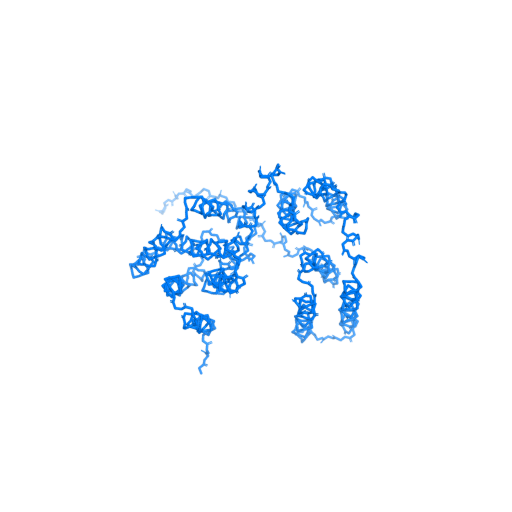I:txid481459

InterPro domains:
  IPR032974 Polyprenol kinase family [PTHR13205] (8-347)

Radius of gyration: 24.04 Å; chains: 1; bounding box: 68×59×68 Å

pLDDT: mean 75.63, std 19.48, range [23.17, 96.44]

Secondary structure (DSSP, 8-state):
----HHHHHHHHHHHHHHHHHHHH-SHHHHHHHHHHHHHHHHHHHHHHHHHTT--SS-PPTTS---HHHHHHHHHHHHHHHHHHHHHTT-HHHHHHHHHHHHHHHHHHHHHHHHHHHHSSS--HHHHHHHHHHHHHHHHHHHHH--HHHHHHHHHHHHHHHHHHHHHHHHSTTT--HHHHHHHHHHHHHHHHHHHHHHHTTTT----THHHHHHHHHHHHHHHHHHHHHHHTT--TTSHHHHHHHHHHHHHHIIIIIHHHHHHHHSS-HHHHHHHHHHT-HHHHHHHHHHHHHHHHHHHHHHHHHHHHHH---TTTHHHHHHHHHHHHHHHHHHHHHHH-TTHHHHHHHHHHHHHHHHHHHHHHTTT-STTSSTT---------PPPPP-